Protein 9CSI (pdb70)

Secondary structure (DSSP, 8-state):
-THHHHHHHHHHTTSGGGHHHHHHHHHHHHHHHHHHHHHHHHHHHHHHHHHTT-HHHHTSHHHHHHHHHHHHHHHHHHHHHHHHHHHHHHHHHHHHHHHHHHHTS-HHHHHHS-HHHHHHIIIIIHHHHHHHHHHHHHHHHHHHHHHHHHHHHHHHHHHHHHTTTTTTHHHHHHHHHHHHHHHHHHHHHHHHHHHHHHHHHHHHHHTHHHHHHTT-HHHHHHHHHHHHHHHHHHHHHHHHHHHHHHHHHHHHHHHHHHHHHHHHTSS--BTB-HHHHHHHHHHHHHTTHHHHHHHHHHHHHHHHHHHHHHHHHHHTTS------------TT--EEEEEEEEE-TTS-EEEEEEEEEEPTT-EEEEEE-TTS-HHHHHHHHTTSS--SSSEEEESSSBGGGS-HHHHHTTEEEE-SS----SSBHHHHHS-GGGTT--HHHHHHHHHHTTHHHHHHHSTTGGG-B--TTSTTS-HHHHHHHHHHHHHHH--SEEEEESSSTT--HHHHHHHHHHTTTT-SS-EEEEE-SSHHHHTT-SEEEEEETTEEEEEE-HHHHHHTTSHHHHH--

Structure (mmCIF, N/CA/C/O backbone):
data_9CSI
#
_entry.id   9CSI
#
_cell.length_a   70.277
_cell.length_b   83.157
_cell.length_c   338.094
_cell.angle_alpha   90.00
_cell.angle_beta   90.00
_cell.angle_gamma   90.00
#
_symmetry.space_group_name_H-M   'I 2 2 2'
#
loop_
_entity.id
_entity.type
_entity.pdbx_description
1 polymer 'Lipid A export ATP-binding/permease protein MsbA'
2 non-polymer 'PHOSPHOAMINOPHOSPHONIC ACID-ADENYLATE ESTER'
3 non-polymer MONOVACCENIN
4 non-polymer 'MAGNESIUM ION'
5 non-polymer "3,3'-[(1,4-dioxobutane-1,4-diyl)bis(azanediyl)]bis[(4-butylbenzene-1-sulfonamido)benzoic acid]"
6 water water
#
loop_
_atom_site.group_PDB
_atom_site.id
_atom_site.type_symbol
_atom_site.label_atom_id
_atom_site.label_alt_id
_atom_site.label_comp_id
_atom_site.label_asym_id
_atom_site.label_entity_id
_atom_site.label_seq_id
_atom_site.pdbx_PDB_ins_code
_atom_site.Cartn_x
_atom_site.Cartn_y
_atom_site.Cartn_z
_atom_site.occupancy
_atom_site.B_iso_or_equiv
_atom_site.auth_seq_id
_atom_site.auth_comp_id
_atom_site.auth_asym_id
_atom_site.auth_atom_id
_atom_site.pdbx_PDB_model_num
ATOM 1 N N . MET A 1 24 ? -10.958 -16.999 -52.652 1.00 141.58 1 MET A N 1
ATOM 2 C CA . MET A 1 24 ? -10.294 -17.812 -51.632 1.00 147.34 1 MET A CA 1
ATOM 3 C C . MET A 1 24 ? -11.262 -18.720 -50.843 1.00 163.04 1 MET A C 1
ATOM 4 O O . MET A 1 24 ? -10.840 -19.742 -50.292 1.00 161.62 1 MET A O 1
ATOM 9 N N . ASN A 1 25 ? -12.557 -18.332 -50.802 1.00 160.92 2 ASN A N 1
ATOM 10 C CA . ASN A 1 25 ? -13.667 -19.030 -50.133 1.00 163.79 2 ASN A CA 1
ATOM 11 C C . ASN A 1 25 ? -14.103 -20.291 -50.913 1.00 161.23 2 ASN A C 1
ATOM 12 O O . ASN A 1 25 ? -14.776 -21.155 -50.344 1.00 162.26 2 ASN A O 1
ATOM 17 N N . GLN A 1 26 ? -13.695 -20.391 -52.207 1.00 158.00 3 GLN A N 1
ATOM 18 C CA . GLN A 1 26 ? -13.966 -21.478 -53.168 1.00 151.71 3 GLN A CA 1
ATOM 19 C C . GLN A 1 26 ? -13.837 -22.898 -52.598 1.00 144.75 3 GLN A C 1
ATOM 20 O O . GLN A 1 26 ? -14.409 -23.826 -53.171 1.00 151.39 3 GLN A O 1
ATOM 26 N N . ASP A 1 27 ? -13.092 -23.063 -51.482 1.00 141.34 4 ASP A N 1
ATOM 27 C CA . ASP A 1 27 ? -12.891 -24.338 -50.787 1.00 136.66 4 ASP A CA 1
ATOM 28 C C . ASP A 1 27 ? -14.222 -24.886 -50.271 1.00 131.42 4 ASP A C 1
ATOM 29 O O . ASP A 1 27 ? -14.480 -26.080 -50.408 1.00 129.88 4 ASP A O 1
ATOM 34 N N . PHE A 1 28 ? -15.074 -24.003 -49.706 1.00 128.81 5 PHE A N 1
ATOM 35 C CA . PHE A 1 28 ? -16.398 -24.350 -49.183 1.00 127.72 5 PHE A CA 1
ATOM 36 C C . PHE A 1 28 ? -17.280 -24.926 -50.303 1.00 122.07 5 PHE A C 1
ATOM 37 O O . PHE A 1 28 ? -17.980 -25.916 -50.085 1.00 114.26 5 PHE A O 1
ATOM 45 N N . LYS A 1 29 ? -17.198 -24.325 -51.506 1.00 120.88 6 LYS A N 1
ATOM 46 C CA . LYS A 1 29 ? -17.940 -24.723 -52.711 1.00 121.25 6 LYS A CA 1
ATOM 47 C C . LYS A 1 29 ? -17.542 -26.148 -53.148 1.00 117.93 6 LYS A C 1
ATOM 48 O O . LYS A 1 29 ? -18.404 -26.961 -53.490 1.00 116.16 6 LYS A O 1
ATOM 54 N N . VAL A 1 30 ? -16.237 -26.443 -53.091 1.00 117.00 7 VAL A N 1
ATOM 55 C CA . VAL A 1 30 ? -15.651 -27.741 -53.420 1.00 109.90 7 VAL A CA 1
ATOM 56 C C . VAL A 1 30 ? -16.074 -28.788 -52.359 1.00 102.82 7 VAL A C 1
ATOM 57 O O . VAL A 1 30 ? -16.478 -29.892 -52.730 1.00 96.06 7 VAL A O 1
ATOM 61 N N . TYR A 1 31 ? -16.002 -28.415 -51.051 1.00 103.10 8 TYR A N 1
ATOM 62 C CA . TYR A 1 31 ? -16.383 -29.245 -49.898 1.00 103.44 8 TYR A CA 1
ATOM 63 C C . TYR A 1 31 ? -17.838 -29.685 -49.981 1.00 106.00 8 TYR A C 1
ATOM 64 O O . TYR A 1 31 ? -18.118 -30.868 -49.806 1.00 105.44 8 TYR A O 1
ATOM 73 N N . LEU A 1 32 ? -18.754 -28.732 -50.262 1.00 106.76 9 LEU A N 1
ATOM 74 C CA . LEU A 1 32 ? -20.191 -28.972 -50.404 1.00 100.20 9 LEU A CA 1
ATOM 75 C C . LEU A 1 32 ? -20.458 -29.921 -51.572 1.00 90.45 9 LEU A C 1
ATOM 76 O O . LEU A 1 32 ? -21.252 -30.855 -51.423 1.00 93.96 9 LEU A O 1
ATOM 81 N N . ARG A 1 33 ? -19.794 -29.671 -52.737 1.00 89.95 10 ARG A N 1
ATOM 82 C CA . ARG A 1 33 ? -19.916 -30.482 -53.954 1.00 88.19 10 ARG A CA 1
ATOM 83 C C . ARG A 1 33 ? -19.614 -31.952 -53.630 1.00 91.41 10 ARG A C 1
ATOM 84 O O . ARG A 1 33 ? -20.385 -32.838 -54.008 1.00 93.40 10 ARG A O 1
ATOM 92 N N . LEU A 1 34 ? -18.504 -32.180 -52.898 1.00 91.47 11 LEU A N 1
ATOM 93 C CA . LEU A 1 34 ? -18.016 -33.482 -52.445 1.00 86.77 11 LEU A CA 1
ATOM 94 C C . LEU A 1 34 ? -19.046 -34.205 -51.581 1.00 93.82 11 LEU A C 1
ATOM 95 O O . LEU A 1 34 ? -19.227 -35.417 -51.730 1.00 97.91 11 LEU A O 1
ATOM 100 N N . ILE A 1 35 ? -19.737 -33.446 -50.702 1.00 94.87 12 ILE A N 1
ATOM 101 C CA . ILE A 1 35 ? -20.778 -33.941 -49.800 1.00 101.36 12 ILE A CA 1
ATOM 102 C C . ILE A 1 35 ? -21.946 -34.553 -50.613 1.00 114.51 12 ILE A C 1
ATOM 103 O O . ILE A 1 35 ? -22.492 -35.576 -50.190 1.00 121.85 12 ILE A O 1
ATOM 108 N N . SER A 1 36 ? -22.286 -33.971 -51.797 1.00 115.07 13 SER A N 1
ATOM 109 C CA . SER A 1 36 ? -23.359 -34.475 -52.674 1.00 114.38 13 SER A CA 1
ATOM 110 C C . SER A 1 36 ? -23.124 -35.923 -53.129 1.00 106.91 13 SER A C 1
ATOM 111 O O . SER A 1 36 ? -24.065 -36.626 -53.531 1.00 94.94 13 SER A O 1
ATOM 114 N N . TYR A 1 37 ? -21.858 -36.348 -53.066 1.00 108.99 14 TYR A N 1
ATOM 115 C CA . TYR A 1 37 ? -21.429 -37.683 -53.441 1.00 105.76 14 TYR A CA 1
ATOM 116 C C . TYR A 1 37 ? -21.659 -38.677 -52.295 1.00 110.25 14 TYR A C 1
ATOM 117 O O . TYR A 1 37 ? -21.968 -39.840 -52.566 1.00 113.49 14 TYR A O 1
ATOM 126 N N . LEU A 1 38 ? -21.550 -38.215 -51.020 1.00 113.29 15 LEU A N 1
ATOM 127 C CA . LEU A 1 38 ? -21.753 -39.090 -49.858 1.00 112.50 15 LEU A CA 1
ATOM 128 C C . LEU A 1 38 ? -23.210 -39.134 -49.374 1.00 102.02 15 LEU A C 1
ATOM 129 O O . LEU A 1 38 ? -23.456 -39.393 -48.199 1.00 79.41 15 LEU A O 1
ATOM 134 N N . LYS A 1 39 ? -24.173 -38.953 -50.285 1.00 105.83 16 LYS A N 1
ATOM 135 C CA . LYS A 1 39 ? -25.583 -39.079 -49.926 1.00 111.16 16 LYS A CA 1
ATOM 136 C C . LYS A 1 39 ? -25.895 -40.598 -49.758 1.00 105.83 16 LYS A C 1
ATOM 137 O O . LYS A 1 39 ? -26.435 -40.952 -48.714 1.00 105.36 16 LYS A O 1
ATOM 143 N N . PRO A 1 40 ? -25.507 -41.525 -50.686 1.00 109.19 17 PRO A N 1
ATOM 144 C CA . PRO A 1 40 ? -25.805 -42.961 -50.454 1.00 113.31 17 PRO A CA 1
ATOM 145 C C . PRO A 1 40 ? -24.940 -43.661 -49.387 1.00 108.94 17 PRO A C 1
ATOM 146 O O . PRO A 1 40 ? -24.990 -44.894 -49.267 1.00 107.44 17 PRO A O 1
ATOM 150 N N . TYR A 1 41 ? -24.147 -42.888 -48.618 1.00 110.63 18 TYR A N 1
ATOM 151 C CA . TYR A 1 41 ? -23.258 -43.418 -47.584 1.00 105.99 18 TYR A CA 1
ATOM 152 C C . TYR A 1 41 ? -23.644 -43.014 -46.153 1.00 102.86 18 TYR A C 1
ATOM 153 O O . TYR A 1 41 ? -22.864 -43.266 -45.228 1.00 94.45 18 TYR A O 1
ATOM 162 N N . TRP A 1 42 ? -24.835 -42.411 -45.957 1.00 101.91 19 TRP A N 1
ATOM 163 C CA . TRP A 1 42 ? -25.271 -41.987 -44.628 1.00 103.32 19 TRP A CA 1
ATOM 164 C C . TRP A 1 42 ? -25.354 -43.133 -43.611 1.00 105.07 19 TRP A C 1
ATOM 165 O O . TRP A 1 42 ? -25.098 -42.913 -42.426 1.00 109.08 19 TRP A O 1
ATOM 176 N N . GLY A 1 43 ? -25.678 -44.335 -44.090 1.00 104.09 20 GLY A N 1
ATOM 177 C CA . GLY A 1 43 ? -25.771 -45.536 -43.268 1.00 100.94 20 GLY A CA 1
ATOM 178 C C . GLY A 1 43 ? -24.428 -45.895 -42.670 1.00 101.75 20 GLY A C 1
ATOM 179 O O . GLY A 1 43 ? -24.288 -45.961 -41.447 1.00 101.78 20 GLY A O 1
ATOM 180 N N . VAL A 1 44 ? -23.419 -46.088 -43.534 1.00 99.69 21 VAL A N 1
ATOM 181 C CA . VAL A 1 44 ? -22.052 -46.423 -43.122 1.00 96.19 21 VAL A CA 1
ATOM 182 C C . VAL A 1 44 ? -21.349 -45.241 -42.456 1.00 98.82 21 VAL A C 1
ATOM 183 O O . VAL A 1 44 ? -20.393 -45.464 -41.720 1.00 99.34 21 VAL A O 1
ATOM 187 N N . ALA A 1 45 ? -21.825 -43.993 -42.701 1.00 99.00 22 ALA A N 1
ATOM 188 C CA . ALA A 1 45 ? -21.265 -42.772 -42.103 1.00 98.17 22 ALA A CA 1
ATOM 189 C C . ALA A 1 45 ? -21.455 -42.784 -40.576 1.00 88.77 22 ALA A C 1
ATOM 190 O O . ALA A 1 45 ? -20.526 -42.416 -39.843 1.00 82.60 22 ALA A O 1
ATOM 192 N N . LEU A 1 46 ? -22.637 -43.234 -40.087 1.00 86.51 23 LEU A N 1
ATOM 193 C CA . LEU A 1 46 ? -22.835 -43.302 -38.642 1.00 96.55 23 LEU A CA 1
ATOM 194 C C . LEU A 1 46 ? -22.054 -44.480 -38.044 1.00 101.25 23 LEU A C 1
ATOM 195 O O . LEU A 1 46 ? -21.634 -44.398 -36.895 1.00 112.67 23 LEU A O 1
ATOM 200 N N . LEU A 1 47 ? -21.793 -45.531 -38.846 1.00 96.83 24 LEU A N 1
ATOM 201 C CA . LEU A 1 47 ? -20.994 -46.703 -38.458 1.00 90.47 24 LEU A CA 1
ATOM 202 C C . LEU A 1 47 ? -19.512 -46.318 -38.195 1.00 93.67 24 LEU A C 1
ATOM 203 O O . LEU A 1 47 ? -18.795 -47.078 -37.548 1.00 110.20 24 LEU A O 1
ATOM 208 N N . VAL A 1 48 ? -19.063 -45.150 -38.717 1.00 90.79 25 VAL A N 1
ATOM 209 C CA . VAL A 1 48 ? -17.708 -44.627 -38.517 1.00 86.98 25 VAL A CA 1
ATOM 210 C C . VAL A 1 48 ? -17.744 -43.747 -37.268 1.00 87.85 25 VAL A C 1
ATOM 211 O O . VAL A 1 48 ? -16.752 -43.679 -36.545 1.00 98.99 25 VAL A O 1
ATOM 215 N N . LEU A 1 49 ? -18.892 -43.075 -37.013 1.00 84.53 26 LEU A N 1
ATOM 216 C CA . LEU A 1 49 ? -19.060 -42.220 -35.831 1.00 89.64 26 LEU A CA 1
ATOM 217 C C . LEU A 1 49 ? -19.194 -43.092 -34.591 1.00 85.48 26 LEU A C 1
ATOM 218 O O . LEU A 1 49 ? -18.603 -42.773 -33.563 1.00 98.61 26 LEU A O 1
ATOM 223 N N . ILE A 1 50 ? -19.942 -44.211 -34.703 1.00 79.91 27 ILE A N 1
ATOM 224 C CA . ILE A 1 50 ? -20.113 -45.186 -33.636 1.00 79.40 27 ILE A CA 1
ATOM 225 C C . ILE A 1 50 ? -18.706 -45.700 -33.302 1.00 82.77 27 ILE A C 1
ATOM 226 O O . ILE A 1 50 ? -18.281 -45.574 -32.152 1.00 82.89 27 ILE A O 1
ATOM 231 N N . GLY A 1 51 ? -17.996 -46.206 -34.317 1.00 76.25 28 GLY A N 1
ATOM 232 C CA . GLY A 1 51 ? -16.646 -46.739 -34.201 1.00 75.10 28 GLY A CA 1
ATOM 233 C C . GLY A 1 51 ? -15.590 -45.775 -33.687 1.00 88.97 28 GLY A C 1
ATOM 234 O O . GLY A 1 51 ? -14.735 -46.175 -32.887 1.00 95.24 28 GLY A O 1
ATOM 235 N N . PHE A 1 52 ? -15.615 -44.506 -34.140 1.00 83.33 29 PHE A N 1
ATOM 236 C CA . PHE A 1 52 ? -14.610 -43.527 -33.695 1.00 95.48 29 PHE A CA 1
ATOM 237 C C . PHE A 1 52 ? -15.005 -42.824 -32.400 1.00 102.55 29 PHE A C 1
ATOM 238 O O . PHE A 1 52 ? -14.157 -42.188 -31.760 1.00 115.15 29 PHE A O 1
ATOM 246 N N . GLY A 1 53 ? -16.287 -42.961 -32.041 1.00 96.55 30 GLY A N 1
ATOM 247 C CA . GLY A 1 53 ? -16.883 -42.437 -30.819 1.00 89.69 30 GLY A CA 1
ATOM 248 C C . GLY A 1 53 ? -16.473 -43.324 -29.662 1.00 91.16 30 GLY A C 1
ATOM 249 O O . GLY A 1 53 ? -16.147 -42.818 -28.584 1.00 98.73 30 GLY A O 1
ATOM 250 N N . MET A 1 54 ? -16.458 -44.664 -29.894 1.00 84.59 31 MET A N 1
ATOM 251 C CA . MET A 1 54 ? -16.033 -45.611 -28.875 1.00 97.78 31 MET A CA 1
ATOM 252 C C . MET A 1 54 ? -14.511 -45.608 -28.734 1.00 103.98 31 MET A C 1
ATOM 253 O O . MET A 1 54 ? -14.029 -45.842 -27.629 1.00 119.33 31 MET A O 1
ATOM 258 N N . ASN A 1 55 ? -13.755 -45.288 -29.803 1.00 100.09 32 ASN A N 1
ATOM 259 C CA . ASN A 1 55 ? -12.293 -45.184 -29.690 1.00 97.96 32 ASN A CA 1
ATOM 260 C C . ASN A 1 55 ? -11.957 -43.884 -28.917 1.00 105.88 32 ASN A C 1
ATOM 261 O O . ASN A 1 55 ? -10.953 -43.835 -28.196 1.00 114.19 32 ASN A O 1
ATOM 266 N N . SER A 1 56 ? -12.815 -42.847 -29.059 1.00 101.61 33 SER A N 1
ATOM 267 C CA . SER A 1 56 ? -12.664 -41.579 -28.350 1.00 101.13 33 SER A CA 1
ATOM 268 C C . SER A 1 56 ? -12.927 -41.882 -26.870 1.00 104.50 33 SER A C 1
ATOM 269 O O . SER A 1 56 ? -12.162 -41.449 -26.001 1.00 100.14 33 SER A O 1
ATOM 272 N N . ALA A 1 57 ? -13.984 -42.695 -26.606 1.00 102.18 34 ALA A N 1
ATOM 273 C CA . ALA A 1 57 ? -14.403 -43.156 -25.279 1.00 106.86 34 ALA A CA 1
ATOM 274 C C . ALA A 1 57 ? -13.309 -43.988 -24.621 1.00 113.13 34 ALA A C 1
ATOM 275 O O . ALA A 1 57 ? -13.180 -43.947 -23.404 1.00 122.84 34 ALA A O 1
ATOM 277 N N . THR A 1 58 ? -12.515 -44.722 -25.428 1.00 109.61 35 THR A N 1
ATOM 278 C CA . THR A 1 58 ? -11.402 -45.556 -24.979 1.00 108.03 35 THR A CA 1
ATOM 279 C C . THR A 1 58 ? -10.183 -44.691 -24.593 1.00 108.87 35 THR A C 1
ATOM 280 O O . THR A 1 58 ? -9.447 -45.064 -23.681 1.00 114.09 35 THR A O 1
ATOM 284 N N . GLU A 1 59 ? -9.979 -43.540 -25.269 1.00 106.60 36 GLU A N 1
ATOM 285 C CA . GLU A 1 59 ? -8.862 -42.638 -24.951 1.00 102.72 36 GLU A CA 1
ATOM 286 C C . GLU A 1 59 ? -9.151 -41.829 -23.688 1.00 107.07 36 GLU A C 1
ATOM 287 O O . GLU A 1 59 ? -8.230 -41.580 -22.907 1.00 108.62 36 GLU A O 1
ATOM 293 N N . VAL A 1 60 ? -10.423 -41.419 -23.484 1.00 103.18 37 VAL A N 1
ATOM 294 C CA . VAL A 1 60 ? -10.805 -40.673 -22.281 1.00 102.78 37 VAL A CA 1
ATOM 295 C C . VAL A 1 60 ? -10.801 -41.627 -21.086 1.00 93.67 37 VAL A C 1
ATOM 296 O O . VAL A 1 60 ? -10.432 -41.221 -19.982 1.00 101.61 37 VAL A O 1
ATOM 300 N N . SER A 1 61 ? -11.140 -42.916 -21.341 1.00 88.82 38 SER A N 1
ATOM 301 C CA . SER A 1 61 ? -11.136 -43.995 -20.354 1.00 99.89 38 SER A CA 1
ATOM 302 C C . SER A 1 61 ? -9.714 -44.310 -19.878 1.00 104.91 38 SER A C 1
ATOM 303 O O . SER A 1 61 ? -9.566 -44.926 -18.827 1.00 121.59 38 SER A O 1
ATOM 306 N N . VAL A 1 62 ? -8.675 -43.875 -20.628 1.00 101.81 39 VAL A N 1
ATOM 307 C CA . VAL A 1 62 ? -7.275 -44.079 -20.245 1.00 97.84 39 VAL A CA 1
ATOM 308 C C . VAL A 1 62 ? -7.005 -43.193 -19.023 1.00 107.69 39 VAL A C 1
ATOM 309 O O . VAL A 1 62 ? -6.526 -43.702 -18.008 1.00 116.01 39 VAL A O 1
ATOM 313 N N . ALA A 1 63 ? -7.372 -41.889 -19.103 1.00 106.19 40 ALA A N 1
ATOM 314 C CA . ALA A 1 63 ? -7.212 -40.921 -18.011 1.00 94.89 40 ALA A CA 1
ATOM 315 C C . ALA A 1 63 ? -7.969 -41.392 -16.756 1.00 96.50 40 ALA A C 1
ATOM 316 O O . ALA A 1 63 ? -7.430 -41.318 -15.648 1.00 102.20 40 ALA A O 1
ATOM 318 N N . LYS A 1 64 ? -9.204 -41.903 -16.948 1.00 94.50 41 LYS A N 1
ATOM 319 C CA . LYS A 1 64 ? -10.066 -42.440 -15.898 1.00 102.36 41 LYS A CA 1
ATOM 320 C C . LYS A 1 64 ? -9.379 -43.637 -15.209 1.00 110.26 41 LYS A C 1
ATOM 321 O O . LYS A 1 64 ? -9.371 -43.715 -13.981 1.00 112.37 41 LYS A O 1
ATOM 327 N N . LEU A 1 65 ? -8.792 -44.545 -16.003 1.00 109.27 42 LEU A N 1
ATOM 328 C CA . LEU A 1 65 ? -8.101 -45.738 -15.524 1.00 112.27 42 LEU A CA 1
ATOM 329 C C . LEU A 1 65 ? -6.844 -45.408 -14.721 1.00 108.69 42 LEU A C 1
ATOM 330 O O . LEU A 1 65 ? -6.562 -46.104 -13.745 1.00 102.66 42 LEU A O 1
ATOM 335 N N . ILE A 1 66 ? -6.087 -44.362 -15.130 1.00 108.94 43 ILE A N 1
ATOM 336 C CA . ILE A 1 66 ? -4.873 -43.944 -14.417 1.00 106.24 43 ILE A CA 1
ATOM 337 C C . ILE A 1 66 ? -5.272 -43.324 -13.063 1.00 104.68 43 ILE A C 1
ATOM 338 O O . ILE A 1 66 ? -4.550 -43.505 -12.079 1.00 108.95 43 ILE A O 1
ATOM 343 N N . LYS A 1 67 ? -6.441 -42.632 -13.008 1.00 104.23 44 LYS A N 1
ATOM 344 C CA . LYS A 1 67 ? -6.969 -42.049 -11.772 1.00 101.65 44 LYS A CA 1
ATOM 345 C C . LYS A 1 67 ? -7.414 -43.209 -10.869 1.00 95.22 44 LYS A C 1
ATOM 346 O O . LYS A 1 67 ? -7.112 -43.189 -9.684 1.00 94.34 44 LYS A O 1
ATOM 352 N N . PHE A 1 68 ? -8.101 -44.218 -11.445 1.00 92.91 45 PHE A N 1
ATOM 353 C CA . PHE A 1 68 ? -8.592 -45.421 -10.778 1.00 97.47 45 PHE A CA 1
ATOM 354 C C . PHE A 1 68 ? -7.424 -46.201 -10.188 1.00 108.94 45 PHE A C 1
ATOM 355 O O . PHE A 1 68 ? -7.440 -46.451 -8.988 1.00 114.84 45 PHE A O 1
ATOM 363 N N . ILE A 1 69 ? -6.407 -46.560 -11.009 1.00 109.73 46 ILE A N 1
ATOM 364 C CA . ILE A 1 69 ? -5.226 -47.315 -10.562 1.00 119.57 46 ILE A CA 1
ATOM 365 C C . ILE A 1 69 ? -4.478 -46.583 -9.419 1.00 113.32 46 ILE A C 1
ATOM 366 O O . ILE A 1 69 ? -3.947 -47.256 -8.531 1.00 111.84 46 ILE A O 1
ATOM 371 N N . ILE A 1 70 ? -4.462 -45.233 -9.423 1.00 111.86 47 ILE A N 1
ATOM 372 C CA . ILE A 1 70 ? -3.824 -44.463 -8.356 1.00 110.53 47 ILE A CA 1
ATOM 373 C C . ILE A 1 70 ? -4.741 -44.459 -7.124 1.00 111.94 47 ILE A C 1
ATOM 374 O O . ILE A 1 70 ? -4.277 -44.761 -6.030 1.00 110.37 47 ILE A O 1
ATOM 379 N N . ASP A 1 71 ? -6.039 -44.138 -7.310 1.00 111.35 48 ASP A N 1
ATOM 380 C CA . ASP A 1 71 ? -7.036 -44.099 -6.239 1.00 112.12 48 ASP A CA 1
ATOM 381 C C . ASP A 1 71 ? -7.163 -45.429 -5.520 1.00 111.37 48 ASP A C 1
ATOM 382 O O . ASP A 1 71 ? -7.331 -45.437 -4.306 1.00 115.67 48 ASP A O 1
ATOM 387 N N . ALA A 1 72 ? -7.051 -46.544 -6.249 1.00 110.82 49 ALA A N 1
ATOM 388 C CA . ALA A 1 72 ? -7.123 -47.878 -5.662 1.00 111.68 49 ALA A CA 1
ATOM 389 C C . ALA A 1 72 ? -5.817 -48.242 -4.923 1.00 109.42 49 ALA A C 1
ATOM 390 O O . ALA A 1 72 ? -5.825 -49.120 -4.058 1.00 104.12 49 ALA A O 1
ATOM 392 N N . ILE A 1 73 ? -4.705 -47.568 -5.253 1.00 108.43 50 ILE A N 1
ATOM 393 C CA . ILE A 1 73 ? -3.422 -47.817 -4.602 1.00 109.06 50 ILE A CA 1
ATOM 394 C C . ILE A 1 73 ? -3.302 -46.925 -3.349 1.00 109.14 50 ILE A C 1
ATOM 395 O O . ILE A 1 73 ? -2.799 -47.370 -2.316 1.00 114.86 50 ILE A O 1
ATOM 400 N N . GLN A 1 74 ? -3.805 -45.672 -3.459 1.00 109.45 51 GLN A N 1
ATOM 401 C CA . GLN A 1 74 ? -3.806 -44.621 -2.443 1.00 112.58 51 GLN A CA 1
ATOM 402 C C . GLN A 1 74 ? -4.803 -44.975 -1.348 1.00 119.66 51 GLN A C 1
ATOM 403 O O . GLN A 1 74 ? -4.394 -45.354 -0.252 1.00 123.01 51 GLN A O 1
ATOM 409 N N . ASN A 1 75 ? -6.111 -44.884 -1.663 1.00 120.67 52 ASN A N 1
ATOM 410 C CA . ASN A 1 75 ? -7.223 -45.182 -0.761 1.00 112.61 52 ASN A CA 1
ATOM 411 C C . ASN A 1 75 ? -7.370 -46.705 -0.527 1.00 109.96 52 ASN A C 1
ATOM 412 O O . ASN A 1 75 ? -8.476 -47.186 -0.265 1.00 122.99 52 ASN A O 1
ATOM 417 N N . ALA A 1 76 ? -6.225 -47.437 -0.608 1.00 111.76 53 ALA A N 1
ATOM 418 C CA . ALA A 1 76 ? -5.997 -48.878 -0.434 1.00 114.55 53 ALA A CA 1
ATOM 419 C C . ALA A 1 76 ? -7.213 -49.773 -0.709 1.00 114.59 53 ALA A C 1
ATOM 420 O O . ALA A 1 76 ? -8.001 -50.080 0.198 1.00 114.15 53 ALA A O 1
ATOM 422 N N . SER A 1 77 ? -7.349 -50.178 -1.985 1.00 117.97 54 SER A N 1
ATOM 423 C CA . SER A 1 77 ? -8.424 -51.023 -2.495 1.00 118.51 54 SER A CA 1
ATOM 424 C C . SER A 1 77 ? -7.885 -52.083 -3.469 1.00 127.46 54 SER A C 1
ATOM 425 O O . SER A 1 77 ? -8.041 -51.941 -4.680 1.00 118.08 54 SER A O 1
ATOM 428 N N . ARG A 1 78 ? -7.253 -53.151 -2.934 1.00 131.76 55 ARG A N 1
ATOM 429 C CA . ARG A 1 78 ? -6.699 -54.262 -3.724 1.00 149.01 55 ARG A CA 1
ATOM 430 C C . ARG A 1 78 ? -7.827 -55.032 -4.398 1.00 137.83 55 ARG A C 1
ATOM 431 O O . ARG A 1 78 ? -7.628 -55.585 -5.480 1.00 133.76 55 ARG A O 1
ATOM 439 N N . ALA A 1 79 ? -9.012 -55.060 -3.753 1.00 142.42 56 ALA A N 1
ATOM 440 C CA . ALA A 1 79 ? -10.219 -55.713 -4.258 1.00 140.29 56 ALA A CA 1
ATOM 441 C C . ALA A 1 79 ? -10.575 -55.111 -5.632 1.00 134.45 56 ALA A C 1
ATOM 442 O O . ALA A 1 79 ? -10.917 -55.851 -6.558 1.00 133.84 56 ALA A O 1
ATOM 444 N N . ASP A 1 80 ? -10.444 -53.765 -5.758 1.00 138.86 57 ASP A N 1
ATOM 445 C CA . ASP A 1 80 ? -10.687 -52.997 -6.981 1.00 127.36 57 ASP A CA 1
ATOM 446 C C . ASP A 1 80 ? -9.581 -53.309 -8.004 1.00 122.55 57 ASP A C 1
ATOM 447 O O . ASP A 1 80 ? -9.880 -53.522 -9.177 1.00 125.56 57 ASP A O 1
ATOM 452 N N . LEU A 1 81 ? -8.313 -53.363 -7.547 1.00 125.81 58 LEU A N 1
ATOM 453 C CA . LEU A 1 81 ? -7.140 -53.654 -8.377 1.00 124.84 58 LEU A CA 1
ATOM 454 C C . LEU A 1 81 ? -7.169 -55.042 -9.030 1.00 111.83 58 LEU A C 1
ATOM 455 O O . LEU A 1 81 ? -6.516 -55.234 -10.050 1.00 96.20 58 LEU A O 1
ATOM 460 N N . ASP A 1 82 ? -7.914 -56.006 -8.463 1.00 114.84 59 ASP A N 1
ATOM 461 C CA . ASP A 1 82 ? -8.006 -57.358 -9.023 1.00 108.92 59 ASP A CA 1
ATOM 462 C C . ASP A 1 82 ? -8.679 -57.343 -10.387 1.00 118.90 59 ASP A C 1
ATOM 463 O O . ASP A 1 82 ? -8.484 -58.263 -11.189 1.00 126.50 59 ASP A O 1
ATOM 468 N N . TRP A 1 83 ? -9.480 -56.291 -10.633 1.00 121.28 60 TRP A N 1
ATOM 469 C CA . TRP A 1 83 ? -10.238 -56.073 -11.856 1.00 125.47 60 TRP A CA 1
ATOM 470 C C . TRP A 1 83 ? -9.398 -55.535 -13.012 1.00 124.55 60 TRP A C 1
ATOM 471 O O . TRP A 1 83 ? -9.680 -55.894 -14.159 1.00 131.81 60 TRP A O 1
ATOM 482 N N . PHE A 1 84 ? -8.357 -54.715 -12.713 1.00 124.92 61 PHE A N 1
ATOM 483 C CA . PHE A 1 84 ? -7.422 -54.125 -13.682 1.00 118.31 61 PHE A CA 1
ATOM 484 C C . PHE A 1 84 ? -6.992 -55.105 -14.806 1.00 123.58 61 PHE A C 1
ATOM 485 O O . PHE A 1 84 ? -7.148 -54.717 -15.964 1.00 130.62 61 PHE A O 1
ATOM 493 N N . PRO A 1 85 ? -6.530 -56.369 -14.542 1.00 124.30 62 PRO A N 1
ATOM 494 C CA . PRO A 1 85 ? -6.190 -57.273 -15.662 1.00 123.41 62 PRO A CA 1
ATOM 495 C C . PRO A 1 85 ? -7.360 -57.537 -16.615 1.00 118.82 62 PRO A C 1
ATOM 496 O O . PRO A 1 85 ? -7.153 -57.572 -17.824 1.00 117.53 62 PRO A O 1
ATOM 500 N N . LEU A 1 86 ? -8.583 -57.707 -16.082 1.00 119.40 63 LEU A N 1
ATOM 501 C CA . LEU A 1 86 ? -9.751 -57.933 -16.930 1.00 110.06 63 LEU A CA 1
ATOM 502 C C . LEU A 1 86 ? -10.071 -56.655 -17.725 1.00 104.06 63 LEU A C 1
ATOM 503 O O . LEU A 1 86 ? -10.460 -56.760 -18.885 1.00 97.67 63 LEU A O 1
ATOM 508 N N . LEU A 1 87 ? -9.875 -55.460 -17.111 1.00 105.02 64 LEU A N 1
ATOM 509 C CA . LEU A 1 87 ? -10.125 -54.158 -17.747 1.00 98.98 64 LEU A CA 1
ATOM 510 C C . LEU A 1 87 ? -9.188 -53.912 -18.915 1.00 114.23 64 LEU A C 1
ATOM 511 O O . LEU A 1 87 ? -9.605 -53.263 -19.875 1.00 125.75 64 LEU A O 1
ATOM 516 N N . ILE A 1 88 ? -7.919 -54.410 -18.834 1.00 114.27 65 ILE A N 1
ATOM 517 C CA . ILE A 1 88 ? -6.913 -54.258 -19.900 1.00 116.57 65 ILE A CA 1
ATOM 518 C C . ILE A 1 88 ? -7.440 -54.953 -21.161 1.00 108.36 65 ILE A C 1
ATOM 519 O O . ILE A 1 88 ? -7.727 -54.277 -22.153 1.00 98.66 65 ILE A O 1
ATOM 524 N N . ILE A 1 89 ? -7.635 -56.284 -21.092 1.00 106.66 66 ILE A N 1
ATOM 525 C CA . ILE A 1 89 ? -8.136 -57.090 -22.206 1.00 100.21 66 ILE A CA 1
ATOM 526 C C . ILE A 1 89 ? -9.586 -56.682 -22.623 1.00 99.68 66 ILE A C 1
ATOM 527 O O . ILE A 1 89 ? -10.146 -57.285 -23.538 1.00 110.82 66 ILE A O 1
ATOM 532 N N . LEU A 1 90 ? -10.170 -55.661 -21.971 1.00 99.65 67 LEU A N 1
ATOM 533 C CA . LEU A 1 90 ? -11.506 -55.176 -22.299 1.00 89.14 67 LEU A CA 1
ATOM 534 C C . LEU A 1 90 ? -11.439 -53.826 -22.983 1.00 93.70 67 LEU A C 1
ATOM 535 O O . LEU A 1 90 ? -12.093 -53.648 -24.009 1.00 100.57 67 LEU A O 1
ATOM 540 N N . LEU A 1 91 ? -10.652 -52.878 -22.433 1.00 92.73 68 LEU A N 1
ATOM 541 C CA . LEU A 1 91 ? -10.474 -51.538 -23.004 1.00 101.47 68 LEU A CA 1
ATOM 542 C C . LEU A 1 91 ? -9.908 -51.672 -24.423 1.00 108.47 68 LEU A C 1
ATOM 543 O O . LEU A 1 91 ? -10.454 -51.070 -25.353 1.00 108.24 68 LEU A O 1
ATOM 548 N N . VAL A 1 92 ? -8.826 -52.491 -24.571 1.00 108.93 69 VAL A N 1
ATOM 549 C CA . VAL A 1 92 ? -8.128 -52.786 -25.828 1.00 101.39 69 VAL A CA 1
ATOM 550 C C . VAL A 1 92 ? -9.058 -53.516 -26.817 1.00 102.42 69 VAL A C 1
ATOM 551 O O . VAL A 1 92 ? -9.107 -53.127 -27.984 1.00 101.33 69 VAL A O 1
ATOM 555 N N . PHE A 1 93 ? -9.806 -54.539 -26.356 1.00 102.84 70 PHE A N 1
ATOM 556 C CA . PHE A 1 93 ? -10.748 -55.263 -27.208 1.00 100.20 70 PHE A CA 1
ATOM 557 C C . PHE A 1 93 ? -11.823 -54.309 -27.747 1.00 101.05 70 PHE A C 1
ATOM 558 O O . PHE A 1 93 ? -12.108 -54.329 -28.945 1.00 96.27 70 PHE A O 1
ATOM 566 N N . PHE A 1 94 ? -12.416 -53.483 -26.870 1.00 103.37 71 PHE A N 1
ATOM 567 C CA . PHE A 1 94 ? -13.458 -52.540 -27.282 1.00 112.04 71 PHE A CA 1
ATOM 568 C C . PHE A 1 94 ? -12.911 -51.405 -28.145 1.00 110.24 71 PHE A C 1
ATOM 569 O O . PHE A 1 94 ? -13.672 -50.828 -28.926 1.00 106.03 71 PHE A O 1
ATOM 577 N N . ARG A 1 95 ? -11.592 -51.118 -28.038 1.00 112.26 72 ARG A N 1
ATOM 578 C CA . ARG A 1 95 ? -10.927 -50.107 -28.856 1.00 106.71 72 ARG A CA 1
ATOM 579 C C . ARG A 1 95 ? -10.845 -50.667 -30.281 1.00 101.06 72 ARG A C 1
ATOM 580 O O . ARG A 1 95 ? -11.415 -50.074 -31.184 1.00 100.68 72 ARG A O 1
ATOM 588 N N . GLY A 1 96 ? -10.168 -51.810 -30.447 1.00 100.56 73 GLY A N 1
ATOM 589 C CA . GLY A 1 96 ? -9.996 -52.495 -31.723 1.00 98.56 73 GLY A CA 1
ATOM 590 C C . GLY A 1 96 ? -11.282 -52.660 -32.500 1.00 95.49 73 GLY A C 1
ATOM 591 O O . GLY A 1 96 ? -11.336 -52.317 -33.678 1.00 93.73 73 GLY A O 1
ATOM 592 N N . LEU A 1 97 ? -12.336 -53.140 -31.833 1.00 94.06 74 LEU A N 1
ATOM 593 C CA . LEU A 1 97 ? -13.666 -53.346 -32.411 1.00 97.66 74 LEU A CA 1
ATOM 594 C C . LEU A 1 97 ? -14.308 -52.032 -32.919 1.00 95.22 74 LEU A C 1
ATOM 595 O O . LEU A 1 97 ? -15.150 -52.075 -33.813 1.00 97.87 74 LEU A O 1
ATOM 600 N N . GLY A 1 98 ? -13.913 -50.900 -32.336 1.00 89.13 75 GLY A N 1
ATOM 601 C CA . GLY A 1 98 ? -14.404 -49.576 -32.704 1.00 78.91 75 GLY A CA 1
ATOM 602 C C . GLY A 1 98 ? -13.500 -48.929 -33.724 1.00 92.92 75 GLY A C 1
ATOM 603 O O . GLY A 1 98 ? -13.971 -48.325 -34.687 1.00 101.88 75 GLY A O 1
ATOM 604 N N . LEU A 1 99 ? -12.189 -49.084 -33.519 1.00 86.68 76 LEU A N 1
ATOM 605 C CA . LEU A 1 99 ? -11.106 -48.605 -34.365 1.00 89.73 76 LEU A CA 1
ATOM 606 C C . LEU A 1 99 ? -11.208 -49.249 -35.769 1.00 92.04 76 LEU A C 1
ATOM 607 O O . LEU A 1 99 ? -10.962 -48.563 -36.768 1.00 99.41 76 LEU A O 1
ATOM 612 N N . PHE A 1 100 ? -11.611 -50.548 -35.839 1.00 88.12 77 PHE A N 1
ATOM 613 C CA . PHE A 1 100 ? -11.814 -51.269 -37.093 1.00 84.04 77 PHE A CA 1
ATOM 614 C C . PHE A 1 100 ? -13.097 -50.761 -37.749 1.00 90.99 77 PHE A C 1
ATOM 615 O O . PHE A 1 100 ? -13.069 -50.378 -38.916 1.00 102.45 77 PHE A O 1
ATOM 623 N N . MET A 1 101 ? -14.218 -50.777 -37.006 1.00 88.91 78 MET A N 1
ATOM 624 C CA . MET A 1 101 ? -15.528 -50.300 -37.470 1.00 96.59 78 MET A CA 1
ATOM 625 C C . MET A 1 101 ? -15.398 -48.872 -38.074 1.00 102.34 78 MET A C 1
ATOM 626 O O . MET A 1 101 ? -15.939 -48.605 -39.144 1.00 111.28 78 MET A O 1
ATOM 631 N N . GLY A 1 102 ? -14.652 -47.998 -37.397 1.00 99.75 79 GLY A N 1
ATOM 632 C CA . GLY A 1 102 ? -14.416 -46.631 -37.839 1.00 96.14 79 GLY A CA 1
ATOM 633 C C . GLY A 1 102 ? -13.502 -46.552 -39.043 1.00 97.32 79 GLY A C 1
ATOM 634 O O . GLY A 1 102 ? -13.845 -45.905 -40.030 1.00 100.02 79 GLY A O 1
ATOM 635 N N . GLY A 1 103 ? -12.344 -47.210 -38.954 1.00 95.81 80 GLY A N 1
ATOM 636 C CA . GLY A 1 103 ? -11.316 -47.228 -39.994 1.00 95.45 80 GLY A CA 1
ATOM 637 C C . GLY A 1 103 ? -11.675 -47.874 -41.319 1.00 83.36 80 GLY A C 1
ATOM 638 O O . GLY A 1 103 ? -11.353 -47.332 -42.383 1.00 86.14 80 GLY A O 1
ATOM 639 N N . TYR A 1 104 ? -12.307 -49.059 -41.264 1.00 81.08 81 TYR A N 1
ATOM 640 C CA . TYR A 1 104 ? -12.723 -49.820 -42.446 1.00 90.98 81 TYR A CA 1
ATOM 641 C C . TYR A 1 104 ? -13.810 -49.096 -43.235 1.00 95.77 81 TYR A C 1
ATOM 642 O O . TYR A 1 104 ? -13.652 -48.909 -44.438 1.00 101.83 81 TYR A O 1
ATOM 651 N N . TYR A 1 105 ? -14.903 -48.691 -42.568 1.00 92.07 82 TYR A N 1
ATOM 652 C CA . TYR A 1 105 ? -15.998 -47.992 -43.224 1.00 87.26 82 TYR A CA 1
ATOM 653 C C . TYR A 1 105 ? -15.570 -46.640 -43.781 1.00 79.89 82 TYR A C 1
ATOM 654 O O . TYR A 1 105 ? -16.086 -46.246 -44.822 1.00 83.95 82 TYR A O 1
ATOM 663 N N . THR A 1 106 ? -14.592 -45.961 -43.151 1.00 78.24 83 THR A N 1
ATOM 664 C CA . THR A 1 106 ? -14.075 -44.687 -43.661 1.00 74.19 83 THR A CA 1
ATOM 665 C C . THR A 1 106 ? -13.490 -44.945 -45.054 1.00 87.91 83 THR A C 1
ATOM 666 O O . THR A 1 106 ? -13.839 -44.234 -45.999 1.00 101.55 83 THR A O 1
ATOM 670 N N . ALA A 1 107 ? -12.630 -45.992 -45.171 1.00 85.45 84 ALA A N 1
ATOM 671 C CA . ALA A 1 107 ? -11.987 -46.422 -46.415 1.00 84.06 84 ALA A CA 1
ATOM 672 C C . ALA A 1 107 ? -13.031 -46.790 -47.435 1.00 79.37 84 ALA A C 1
ATOM 673 O O . ALA A 1 107 ? -12.927 -46.323 -48.557 1.00 90.77 84 ALA A O 1
ATOM 675 N N . VAL A 1 108 ? -14.060 -47.577 -47.042 1.00 74.62 85 VAL A N 1
ATOM 676 C CA . VAL A 1 108 ? -15.171 -47.969 -47.915 1.00 84.88 85 VAL A CA 1
ATOM 677 C C . VAL A 1 108 ? -15.789 -46.703 -48.519 1.00 86.44 85 VAL A C 1
ATOM 678 O O . VAL A 1 108 ? -15.705 -46.544 -49.732 1.00 79.79 85 VAL A O 1
ATOM 682 N N . ILE A 1 109 ? -16.332 -45.782 -47.684 1.00 85.05 86 ILE A N 1
ATOM 683 C CA . ILE A 1 109 ? -16.936 -44.508 -48.124 1.00 68.12 86 ILE A CA 1
ATOM 684 C C . ILE A 1 109 ? -15.996 -43.738 -49.077 1.00 76.58 86 ILE A C 1
ATOM 685 O O . ILE A 1 109 ? -16.401 -43.420 -50.188 1.00 83.61 86 ILE A O 1
ATOM 690 N N . SER A 1 110 ? -14.753 -43.473 -48.638 1.00 76.37 87 SER A N 1
ATOM 691 C CA . SER A 1 110 ? -13.722 -42.748 -49.375 1.00 84.89 87 SER A CA 1
ATOM 692 C C . SER A 1 110 ? -13.386 -43.349 -50.748 1.00 86.96 87 SER A C 1
ATOM 693 O O . SER A 1 110 ? -13.659 -42.717 -51.772 1.00 89.74 87 SER A O 1
ATOM 696 N N . ARG A 1 111 ? -12.791 -44.561 -50.760 1.00 87.41 88 ARG A N 1
ATOM 697 C CA . ARG A 1 111 ? -12.389 -45.295 -51.960 1.00 83.47 88 ARG A CA 1
ATOM 698 C C . ARG A 1 111 ? -13.552 -45.462 -52.950 1.00 71.75 88 ARG A C 1
ATOM 699 O O . ARG A 1 111 ? -13.353 -45.244 -54.151 1.00 76.90 88 ARG A O 1
ATOM 707 N N . SER A 1 112 ? -14.761 -45.803 -52.451 1.00 69.01 89 SER A N 1
ATOM 708 C CA . SER A 1 112 ? -15.968 -45.955 -53.281 1.00 78.35 89 SER A CA 1
ATOM 709 C C . SER A 1 112 ? -16.378 -44.615 -53.930 1.00 82.28 89 SER A C 1
ATOM 710 O O . SER A 1 112 ? -16.631 -44.564 -55.135 1.00 84.48 89 SER A O 1
ATOM 713 N N . LEU A 1 113 ? -16.441 -43.542 -53.128 1.00 79.48 90 LEU A N 1
ATOM 714 C CA . LEU A 1 113 ? -16.817 -42.207 -53.576 1.00 77.01 90 LEU A CA 1
ATOM 715 C C . LEU A 1 113 ? -15.887 -41.741 -54.671 1.00 84.25 90 LEU A C 1
ATOM 716 O O . LEU A 1 113 ? -16.336 -41.104 -55.623 1.00 98.37 90 LEU A O 1
ATOM 721 N N . VAL A 1 114 ? -14.588 -42.055 -54.528 1.00 82.74 91 VAL A N 1
ATOM 722 C CA . VAL A 1 114 ? -13.557 -41.668 -55.491 1.00 81.07 91 VAL A CA 1
ATOM 723 C C . VAL A 1 114 ? -13.700 -42.526 -56.770 1.00 76.11 91 VAL A C 1
ATOM 724 O O . VAL A 1 114 ? -13.554 -41.981 -57.862 1.00 79.78 91 VAL A O 1
ATOM 728 N N . PHE A 1 115 ? -14.054 -43.824 -56.642 1.00 71.61 92 PHE A N 1
ATOM 729 C CA . PHE A 1 115 ? -14.292 -44.710 -57.785 1.00 66.92 92 PHE A CA 1
ATOM 730 C C . PHE A 1 115 ? -15.390 -44.092 -58.686 1.00 65.43 92 PHE A C 1
ATOM 731 O O . PHE A 1 115 ? -15.275 -44.112 -59.916 1.00 74.51 92 PHE A O 1
ATOM 739 N N . SER A 1 116 ? -16.452 -43.560 -58.056 1.00 61.32 93 SER A N 1
ATOM 740 C CA . SER A 1 116 ? -17.578 -42.895 -58.720 1.00 77.25 93 SER A CA 1
ATOM 741 C C . SER A 1 116 ? -17.096 -41.653 -59.501 1.00 77.15 93 SER A C 1
ATOM 742 O O . SER A 1 116 ? -17.598 -41.361 -60.593 1.00 62.59 93 SER A O 1
ATOM 745 N N . ILE A 1 117 ? -16.115 -40.928 -58.921 1.00 72.72 94 ILE A N 1
ATOM 746 C CA . ILE A 1 117 ? -15.508 -39.737 -59.511 1.00 76.42 94 ILE A CA 1
ATOM 747 C C . ILE A 1 117 ? -14.632 -40.148 -60.694 1.00 67.29 94 ILE A C 1
ATOM 748 O O . ILE A 1 117 ? -14.760 -39.575 -61.765 1.00 71.94 94 ILE A O 1
ATOM 753 N N . ARG A 1 118 ? -13.817 -41.182 -60.520 1.00 63.50 95 ARG A N 1
ATOM 754 C CA . ARG A 1 118 ? -12.969 -41.731 -61.565 1.00 59.19 95 ARG A CA 1
ATOM 755 C C . ARG A 1 118 ? -13.852 -42.066 -62.779 1.00 64.89 95 ARG A C 1
ATOM 756 O O . ARG A 1 118 ? -13.488 -41.695 -63.899 1.00 69.14 95 ARG A O 1
ATOM 764 N N . GLN A 1 119 ? -15.045 -42.701 -62.551 1.00 66.76 96 GLN A N 1
ATOM 765 C CA . GLN A 1 119 ? -15.981 -43.035 -63.638 1.00 57.86 96 GLN A CA 1
ATOM 766 C C . GLN A 1 119 ? -16.521 -41.787 -64.338 1.00 56.81 96 GLN A C 1
ATOM 767 O O . GLN A 1 119 ? -16.453 -41.696 -65.561 1.00 54.34 96 GLN A O 1
ATOM 773 N N . GLU A 1 120 ? -17.022 -40.825 -63.547 1.00 61.86 97 GLU A N 1
ATOM 774 C CA . GLU A 1 120 ? -17.595 -39.552 -63.972 1.00 53.87 97 GLU A CA 1
ATOM 775 C C . GLU A 1 120 ? -16.616 -38.722 -64.784 1.00 50.55 97 GLU A C 1
ATOM 776 O O . GLU A 1 120 ? -17.018 -38.132 -65.792 1.00 61.42 97 GLU A O 1
ATOM 782 N N . VAL A 1 121 ? -15.337 -38.666 -64.329 1.00 53.64 98 VAL A N 1
ATOM 783 C CA . VAL A 1 121 ? -14.216 -37.932 -64.950 1.00 49.54 98 VAL A CA 1
ATOM 784 C C . VAL A 1 121 ? -13.882 -38.553 -66.302 1.00 62.44 98 VAL A C 1
ATOM 785 O O . VAL A 1 121 ? -13.612 -37.837 -67.273 1.00 66.30 98 VAL A O 1
ATOM 789 N N . TYR A 1 122 ? -13.914 -39.892 -66.352 1.00 63.84 99 TYR A N 1
ATOM 790 C CA . TYR A 1 122 ? -13.648 -40.632 -67.573 1.00 61.50 99 TYR A CA 1
ATOM 791 C C . TYR A 1 122 ? -14.763 -40.420 -68.581 1.00 56.86 99 TYR A C 1
ATOM 792 O O . TYR A 1 122 ? -14.476 -40.145 -69.740 1.00 52.62 99 TYR A O 1
ATOM 801 N N . ALA A 1 123 ? -16.022 -40.508 -68.138 1.00 52.66 100 ALA A N 1
ATOM 802 C CA . ALA A 1 123 ? -17.184 -40.275 -68.978 1.00 57.01 100 ALA A CA 1
ATOM 803 C C . ALA A 1 123 ? -17.111 -38.872 -69.580 1.00 63.71 100 ALA A C 1
ATOM 804 O O . ALA A 1 123 ? -17.340 -38.715 -70.784 1.00 61.17 100 ALA A O 1
ATOM 806 N N . LYS A 1 124 ? -16.743 -37.861 -68.746 1.00 62.11 101 LYS A N 1
ATOM 807 C CA . LYS A 1 124 ? -16.592 -36.466 -69.160 1.00 68.68 101 LYS A CA 1
ATOM 808 C C . LYS A 1 124 ? -15.598 -36.383 -70.295 1.00 65.11 101 LYS A C 1
ATOM 809 O O . LYS A 1 124 ? -15.880 -35.733 -71.296 1.00 68.74 101 LYS A O 1
ATOM 815 N N . LEU A 1 125 ? -14.446 -37.057 -70.140 1.00 66.02 102 LEU A N 1
ATOM 816 C CA . LEU A 1 125 ? -13.367 -37.112 -71.117 1.00 67.77 102 LEU A CA 1
ATOM 817 C C . LEU A 1 125 ? -13.859 -37.596 -72.484 1.00 69.08 102 LEU A C 1
ATOM 818 O O . LEU A 1 125 ? -13.645 -36.918 -73.490 1.00 66.04 102 LEU A O 1
ATOM 823 N N . LEU A 1 126 ? -14.568 -38.733 -72.515 1.00 71.19 103 LEU A N 1
ATOM 824 C CA . LEU A 1 126 ? -15.097 -39.243 -73.761 1.00 69.36 103 LEU A CA 1
ATOM 825 C C . LEU A 1 126 ? -16.061 -38.249 -74.416 1.00 60.75 103 LEU A C 1
ATOM 826 O O . LEU A 1 126 ? -16.227 -38.289 -75.633 1.00 69.31 103 LEU A O 1
ATOM 831 N N . ARG A 1 127 ? -16.665 -37.329 -73.629 1.00 66.30 104 ARG A N 1
ATOM 832 C CA . ARG A 1 127 ? -17.591 -36.304 -74.144 1.00 52.57 104 ARG A CA 1
ATOM 833 C C . ARG A 1 127 ? -16.887 -35.011 -74.604 1.00 54.70 104 ARG A C 1
ATOM 834 O O . ARG A 1 127 ? -17.562 -34.134 -75.160 1.00 64.15 104 ARG A O 1
ATOM 842 N N . LEU A 1 128 ? -15.548 -34.883 -74.378 1.00 59.29 105 LEU A N 1
ATOM 843 C CA . LEU A 1 128 ? -14.793 -33.692 -74.780 1.00 56.61 105 LEU A CA 1
ATOM 844 C C . LEU A 1 128 ? -14.535 -33.608 -76.294 1.00 61.35 105 LEU A C 1
ATOM 845 O O . LEU A 1 128 ? -14.305 -34.634 -76.947 1.00 58.69 105 LEU A O 1
ATOM 850 N N . PRO A 1 129 ? -14.645 -32.392 -76.894 1.00 64.15 106 PRO A N 1
ATOM 851 C CA . PRO A 1 129 ? -14.474 -32.269 -78.350 1.00 57.28 106 PRO A CA 1
ATOM 852 C C . PRO A 1 129 ? -13.084 -32.635 -78.867 1.00 60.34 106 PRO A C 1
ATOM 853 O O . PRO A 1 129 ? -12.127 -32.778 -78.079 1.00 65.41 106 PRO A O 1
ATOM 857 N N . ALA A 1 130 ? -12.982 -32.779 -80.212 1.00 63.10 107 ALA A N 1
ATOM 858 C CA . ALA A 1 130 ? -11.737 -33.114 -80.908 1.00 63.93 107 ALA A CA 1
ATOM 859 C C . ALA A 1 130 ? -10.622 -32.057 -80.681 1.00 65.52 107 ALA A C 1
ATOM 860 O O . ALA A 1 130 ? -9.445 -32.420 -80.577 1.00 62.78 107 ALA A O 1
ATOM 862 N N . GLN A 1 131 ? -10.994 -30.763 -80.571 1.00 65.63 108 GLN A N 1
ATOM 863 C CA . GLN A 1 131 ? -10.021 -29.700 -80.330 1.00 66.12 108 GLN A CA 1
ATOM 864 C C . GLN A 1 131 ? -9.330 -29.913 -78.973 1.00 60.75 108 GLN A C 1
ATOM 865 O O . GLN A 1 131 ? -8.118 -29.695 -78.887 1.00 65.70 108 GLN A O 1
ATOM 871 N N . TYR A 1 132 ? -10.069 -30.386 -77.929 1.00 59.03 109 TYR A N 1
ATOM 872 C CA . TYR A 1 132 ? -9.478 -30.635 -76.612 1.00 60.21 109 TYR A CA 1
ATOM 873 C C . TYR A 1 132 ? -8.285 -31.579 -76.721 1.00 70.53 109 TYR A C 1
ATOM 874 O O . TYR A 1 132 ? -7.212 -31.308 -76.185 1.00 83.67 109 TYR A O 1
ATOM 883 N N . TYR A 1 133 ? -8.488 -32.673 -77.437 1.00 72.82 110 TYR A N 1
ATOM 884 C CA . TYR A 1 133 ? -7.516 -33.723 -77.665 1.00 63.23 110 TYR A CA 1
ATOM 885 C C . TYR A 1 133 ? -6.302 -33.249 -78.427 1.00 72.12 110 TYR A C 1
ATOM 886 O O . TYR A 1 133 ? -5.208 -33.778 -78.211 1.00 74.45 110 TYR A O 1
ATOM 895 N N . LEU A 1 134 ? -6.505 -32.240 -79.303 1.00 78.12 111 LEU A N 1
ATOM 896 C CA . LEU A 1 134 ? -5.506 -31.593 -80.158 1.00 63.08 111 LEU A CA 1
ATOM 897 C C . LEU A 1 134 ? -4.642 -30.592 -79.369 1.00 56.83 111 LEU A C 1
ATOM 898 O O . LEU A 1 134 ? -3.420 -30.639 -79.470 1.00 65.59 111 LEU A O 1
ATOM 903 N N . ASP A 1 135 ? -5.291 -29.717 -78.575 1.00 60.66 112 ASP A N 1
ATOM 904 C CA . ASP A 1 135 ? -4.692 -28.683 -77.727 1.00 57.13 112 ASP A CA 1
ATOM 905 C C . ASP A 1 135 ? -4.009 -29.251 -76.462 1.00 66.31 112 ASP A C 1
ATOM 906 O O . ASP A 1 135 ? -2.925 -28.794 -76.099 1.00 78.19 112 ASP A O 1
ATOM 911 N N . ASN A 1 136 ? -4.636 -30.240 -75.810 1.00 65.96 113 ASN A N 1
ATOM 912 C CA . ASN A 1 136 ? -4.125 -30.899 -74.603 1.00 59.16 113 ASN A CA 1
ATOM 913 C C . ASN A 1 136 ? -3.465 -32.243 -74.921 1.00 68.25 113 ASN A C 1
ATOM 914 O O . ASN A 1 136 ? -4.084 -33.106 -75.539 1.00 85.84 113 ASN A O 1
ATOM 919 N N . SER A 1 137 ? -2.221 -32.419 -74.498 1.00 64.37 114 SER A N 1
ATOM 920 C CA . SER A 1 137 ? -1.446 -33.653 -74.711 1.00 73.52 114 SER A CA 1
ATOM 921 C C . SER A 1 137 ? -1.989 -34.852 -73.873 1.00 72.00 114 SER A C 1
ATOM 922 O O . SER A 1 137 ? -2.700 -34.615 -72.890 1.00 77.88 114 SER A O 1
ATOM 925 N N . SER A 1 138 ? -1.624 -36.128 -74.248 1.00 66.27 115 SER A N 1
ATOM 926 C CA . SER A 1 138 ? -2.022 -37.369 -73.528 1.00 50.01 115 SER A CA 1
ATOM 927 C C . SER A 1 138 ? -1.547 -37.330 -72.092 1.00 75.37 115 SER A C 1
ATOM 928 O O . SER A 1 138 ? -2.315 -37.661 -71.198 1.00 86.62 115 SER A O 1
ATOM 931 N N . GLY A 1 139 ? -0.296 -36.908 -71.897 1.00 68.89 116 GLY A N 1
ATOM 932 C CA . GLY A 1 139 ? 0.331 -36.769 -70.591 1.00 58.00 116 GLY A CA 1
ATOM 933 C C . GLY A 1 139 ? -0.430 -35.874 -69.637 1.00 62.79 116 GLY A C 1
ATOM 934 O O . GLY A 1 139 ? -0.684 -36.280 -68.494 1.00 68.87 116 GLY A O 1
ATOM 935 N N . HIS A 1 140 ? -0.826 -34.658 -70.109 1.00 55.19 117 HIS A N 1
ATOM 936 C CA . HIS A 1 140 ? -1.568 -33.723 -69.261 1.00 65.54 117 HIS A CA 1
ATOM 937 C C . HIS A 1 140 ? -2.937 -34.253 -68.912 1.00 79.74 117 HIS A C 1
ATOM 938 O O . HIS A 1 140 ? -3.336 -34.174 -67.755 1.00 92.30 117 HIS A O 1
ATOM 945 N N . ILE A 1 141 ? -3.630 -34.838 -69.901 1.00 72.80 118 ILE A N 1
ATOM 946 C CA . ILE A 1 141 ? -4.959 -35.437 -69.753 1.00 72.71 118 ILE A CA 1
ATOM 947 C C . ILE A 1 141 ? -4.886 -36.610 -68.757 1.00 70.73 118 ILE A C 1
ATOM 948 O O . ILE A 1 141 ? -5.703 -36.684 -67.840 1.00 76.85 118 ILE A O 1
ATOM 953 N N . THR A 1 142 ? -3.890 -37.492 -68.923 1.00 63.50 119 THR A N 1
ATOM 954 C CA . THR A 1 142 ? -3.666 -38.655 -68.071 1.00 63.28 119 THR A CA 1
ATOM 955 C C . THR A 1 142 ? -3.538 -38.242 -66.617 1.00 71.88 119 THR A C 1
ATOM 956 O O . THR A 1 142 ? -4.274 -38.750 -65.791 1.00 77.74 119 THR A O 1
ATOM 960 N N . ALA A 1 143 ? -2.635 -37.296 -66.322 1.00 68.52 120 ALA A N 1
ATOM 961 C CA . ALA A 1 143 ? -2.384 -36.769 -64.987 1.00 67.20 120 ALA A CA 1
ATOM 962 C C . ALA A 1 143 ? -3.664 -36.328 -64.286 1.00 77.59 120 ALA A C 1
ATOM 963 O O . ALA A 1 143 ? -3.751 -36.468 -63.067 1.00 91.85 120 ALA A O 1
ATOM 965 N N . LYS A 1 144 ? -4.665 -35.823 -65.046 1.00 73.19 121 LYS A N 1
ATOM 966 C CA . LYS A 1 144 ? -5.955 -35.418 -64.486 1.00 73.59 121 LYS A CA 1
ATOM 967 C C . LYS A 1 144 ? -6.724 -36.638 -63.985 1.00 70.95 121 LYS A C 1
ATOM 968 O O . LYS A 1 144 ? -7.014 -36.681 -62.792 1.00 76.84 121 LYS A O 1
ATOM 974 N N . ILE A 1 145 ? -7.001 -37.648 -64.850 1.00 68.10 122 ILE A N 1
ATOM 975 C CA . ILE A 1 145 ? -7.731 -38.868 -64.439 1.00 73.85 122 ILE A CA 1
ATOM 976 C C . ILE A 1 145 ? -6.874 -39.801 -63.557 1.00 78.53 122 ILE A C 1
ATOM 977 O O . ILE A 1 145 ? -7.410 -40.490 -62.692 1.00 78.44 122 ILE A O 1
ATOM 982 N N . MET A 1 146 ? -5.567 -39.832 -63.771 1.00 75.56 123 MET A N 1
ATOM 983 C CA . MET A 1 146 ? -4.717 -40.705 -62.993 1.00 63.93 123 MET A CA 1
ATOM 984 C C . MET A 1 146 ? -4.217 -40.016 -61.732 1.00 62.96 123 MET A C 1
ATOM 985 O O . MET A 1 146 ? -4.918 -40.111 -60.731 1.00 85.23 123 MET A O 1
ATOM 990 N N . TYR A 1 147 ? -3.035 -39.324 -61.772 1.00 64.14 124 TYR A N 1
ATOM 991 C CA . TYR A 1 147 ? -2.390 -38.628 -60.647 1.00 63.86 124 TYR A CA 1
ATOM 992 C C . TYR A 1 147 ? -3.362 -37.842 -59.769 1.00 65.48 124 TYR A C 1
ATOM 993 O O . TYR A 1 147 ? -3.330 -38.013 -58.559 1.00 73.02 124 TYR A O 1
ATOM 1002 N N . ASN A 1 148 ? -4.197 -36.985 -60.353 1.00 64.39 125 ASN A N 1
ATOM 1003 C CA . ASN A 1 148 ? -5.144 -36.171 -59.595 1.00 73.22 125 ASN A CA 1
ATOM 1004 C C . ASN A 1 148 ? -6.267 -36.969 -58.936 1.00 78.09 125 ASN A C 1
ATOM 1005 O O . ASN A 1 148 ? -6.621 -36.655 -57.800 1.00 75.87 125 ASN A O 1
ATOM 1010 N N . VAL A 1 149 ? -6.823 -37.988 -59.614 1.00 77.17 126 VAL A N 1
ATOM 1011 C CA . VAL A 1 149 ? -7.885 -38.770 -58.985 1.00 75.30 126 VAL A CA 1
ATOM 1012 C C . VAL A 1 149 ? -7.229 -39.736 -57.956 1.00 88.88 126 VAL A C 1
ATOM 1013 O O . VAL A 1 149 ? -7.856 -40.058 -56.942 1.00 100.81 126 VAL A O 1
ATOM 1017 N N . GLU A 1 150 ? -5.951 -40.126 -58.169 1.00 91.75 127 GLU A N 1
ATOM 1018 C CA . GLU A 1 150 ? -5.232 -40.988 -57.226 1.00 89.04 127 GLU A CA 1
ATOM 1019 C C . GLU A 1 150 ? -4.862 -40.218 -55.966 1.00 86.57 127 GLU A C 1
ATOM 1020 O O . GLU A 1 150 ? -4.874 -40.795 -54.883 1.00 85.05 127 GLU A O 1
ATOM 1026 N N . GLN A 1 151 ? -4.552 -38.907 -56.113 1.00 89.99 128 GLN A N 1
ATOM 1027 C CA . GLN A 1 151 ? -4.226 -37.992 -55.015 1.00 85.49 128 GLN A CA 1
ATOM 1028 C C . GLN A 1 151 ? -5.494 -37.727 -54.228 1.00 93.41 128 GLN A C 1
ATOM 1029 O O . GLN A 1 151 ? -5.429 -37.620 -53.011 1.00 107.41 128 GLN A O 1
ATOM 1035 N N . LEU A 1 152 ? -6.649 -37.673 -54.910 1.00 96.58 129 LEU A N 1
ATOM 1036 C CA . LEU A 1 152 ? -7.939 -37.482 -54.265 1.00 90.73 129 LEU A CA 1
ATOM 1037 C C . LEU A 1 152 ? -8.198 -38.661 -53.336 1.00 85.53 129 LEU A C 1
ATOM 1038 O O . LEU A 1 152 ? -8.559 -38.430 -52.184 1.00 70.14 129 LEU A O 1
ATOM 1043 N N . THR A 1 153 ? -7.956 -39.915 -53.815 1.00 89.66 130 THR A N 1
ATOM 1044 C CA . THR A 1 153 ? -8.133 -41.161 -53.045 1.00 86.63 130 THR A CA 1
ATOM 1045 C C . THR A 1 153 ? -7.343 -41.085 -51.740 1.00 79.02 130 THR A C 1
ATOM 1046 O O . THR A 1 153 ? -7.942 -41.024 -50.673 1.00 92.48 130 THR A O 1
ATOM 1050 N N . ALA A 1 154 ? -6.005 -41.071 -51.846 1.00 82.76 131 ALA A N 1
ATOM 1051 C CA . ALA A 1 154 ? -5.052 -41.023 -50.738 1.00 89.34 131 ALA A CA 1
ATOM 1052 C C . ALA A 1 154 ? -5.393 -39.944 -49.703 1.00 91.04 131 ALA A C 1
ATOM 1053 O O . ALA A 1 154 ? -5.597 -40.270 -48.530 1.00 87.03 131 ALA A O 1
ATOM 1055 N N . ALA A 1 155 ? -5.486 -38.672 -50.149 1.00 93.51 132 ALA A N 1
ATOM 1056 C CA . ALA A 1 155 ? -5.799 -37.522 -49.306 1.00 90.02 132 ALA A CA 1
ATOM 1057 C C . ALA A 1 155 ? -7.108 -37.687 -48.590 1.00 87.31 132 ALA A C 1
ATOM 1058 O O . ALA A 1 155 ? -7.132 -37.497 -47.382 1.00 99.72 132 ALA A O 1
ATOM 1060 N N . SER A 1 156 ? -8.190 -38.056 -49.304 1.00 88.91 133 SER A N 1
ATOM 1061 C CA . SER A 1 156 ? -9.498 -38.225 -48.669 1.00 89.37 133 SER A CA 1
ATOM 1062 C C . SER A 1 156 ? -9.545 -39.428 -47.700 1.00 87.51 133 SER A C 1
ATOM 1063 O O . SER A 1 156 ? -9.980 -39.252 -46.566 1.00 88.58 133 SER A O 1
ATOM 1066 N N . SER A 1 157 ? -9.054 -40.617 -48.115 1.00 88.91 134 SER A N 1
ATOM 1067 C CA . SER A 1 157 ? -9.048 -41.813 -47.262 1.00 93.56 134 SER A CA 1
ATOM 1068 C C . SER A 1 157 ? -8.177 -41.652 -45.996 1.00 92.53 134 SER A C 1
ATOM 1069 O O . SER A 1 157 ? -8.401 -42.372 -45.018 1.00 92.57 134 SER A O 1
ATOM 1072 N N . GLU A 1 158 ? -7.220 -40.705 -45.997 1.00 91.08 135 GLU A N 1
ATOM 1073 C CA . GLU A 1 158 ? -6.375 -40.491 -44.831 1.00 99.75 135 GLU A CA 1
ATOM 1074 C C . GLU A 1 158 ? -6.819 -39.289 -44.025 1.00 90.70 135 GLU A C 1
ATOM 1075 O O . GLU A 1 158 ? -6.759 -39.345 -42.803 1.00 86.76 135 GLU A O 1
ATOM 1081 N N . SER A 1 159 ? -7.292 -38.220 -44.687 1.00 88.80 136 SER A N 1
ATOM 1082 C CA . SER A 1 159 ? -7.781 -37.033 -43.986 1.00 92.30 136 SER A CA 1
ATOM 1083 C C . SER A 1 159 ? -9.108 -37.307 -43.318 1.00 77.89 136 SER A C 1
ATOM 1084 O O . SER A 1 159 ? -9.230 -36.981 -42.153 1.00 83.81 136 SER A O 1
ATOM 1087 N N . LEU A 1 160 ? -10.084 -37.927 -44.017 1.00 76.00 137 LEU A N 1
ATOM 1088 C CA . LEU A 1 160 ? -11.390 -38.261 -43.417 1.00 90.68 137 LEU A CA 1
ATOM 1089 C C . LEU A 1 160 ? -11.175 -39.152 -42.186 1.00 89.02 137 LEU A C 1
ATOM 1090 O O . LEU A 1 160 ? -11.816 -38.916 -41.165 1.00 88.70 137 LEU A O 1
ATOM 1095 N N . LYS A 1 161 ? -10.240 -40.132 -42.268 1.00 86.64 138 LYS A N 1
ATOM 1096 C CA . LYS A 1 161 ? -9.903 -41.034 -41.165 1.00 89.30 138 LYS A CA 1
ATOM 1097 C C . LYS A 1 161 ? -9.381 -40.223 -39.958 1.00 99.47 138 LYS A C 1
ATOM 1098 O O . LYS A 1 161 ? -10.058 -40.183 -38.929 1.00 98.99 138 LYS A O 1
ATOM 1104 N N . THR A 1 162 ? -8.216 -39.542 -40.109 1.00 97.76 139 THR A N 1
ATOM 1105 C CA . THR A 1 162 ? -7.560 -38.711 -39.091 1.00 88.93 139 THR A CA 1
ATOM 1106 C C . THR A 1 162 ? -8.478 -37.603 -38.538 1.00 81.91 139 THR A C 1
ATOM 1107 O O . THR A 1 162 ? -8.611 -37.496 -37.320 1.00 87.63 139 THR A O 1
ATOM 1111 N N . ILE A 1 163 ? -9.108 -36.795 -39.407 1.00 78.09 140 ILE A N 1
ATOM 1112 C CA . ILE A 1 163 ? -9.984 -35.703 -38.974 1.00 87.41 140 ILE A CA 1
ATOM 1113 C C . ILE A 1 163 ? -11.143 -36.203 -38.097 1.00 94.73 140 ILE A C 1
ATOM 1114 O O . ILE A 1 163 ? -11.467 -35.546 -37.111 1.00 101.64 140 ILE A O 1
ATOM 1119 N N . VAL A 1 164 ? -11.735 -37.357 -38.431 1.00 92.95 141 VAL A N 1
ATOM 1120 C CA . VAL A 1 164 ? -12.860 -37.906 -37.660 1.00 92.80 141 VAL A CA 1
ATOM 1121 C C . VAL A 1 164 ? -12.374 -38.609 -36.368 1.00 96.48 141 VAL A C 1
ATOM 1122 O O . VAL A 1 164 ? -12.847 -38.262 -35.283 1.00 104.26 141 VAL A O 1
ATOM 1126 N N . ARG A 1 165 ? -11.438 -39.571 -36.485 1.00 94.16 142 ARG A N 1
ATOM 1127 C CA . ARG A 1 165 ? -10.867 -40.326 -35.363 1.00 86.76 142 ARG A CA 1
ATOM 1128 C C . ARG A 1 165 ? -10.221 -39.426 -34.296 1.00 89.37 142 ARG A C 1
ATOM 1129 O O . ARG A 1 165 ? -10.660 -39.458 -33.148 1.00 104.88 142 ARG A O 1
ATOM 1137 N N . ASP A 1 166 ? -9.200 -38.632 -34.679 1.00 86.50 143 ASP A N 1
ATOM 1138 C CA . ASP A 1 166 ? -8.480 -37.704 -33.798 1.00 95.00 143 ASP A CA 1
ATOM 1139 C C . ASP A 1 166 ? -9.252 -36.413 -33.500 1.00 96.01 143 ASP A C 1
ATOM 1140 O O . ASP A 1 166 ? -8.892 -35.688 -32.575 1.00 107.46 143 ASP A O 1
ATOM 1145 N N . GLY A 1 167 ? -10.286 -36.130 -34.281 1.00 91.62 144 GLY A N 1
ATOM 1146 C CA . GLY A 1 167 ? -11.118 -34.956 -34.063 1.00 86.16 144 GLY A CA 1
ATOM 1147 C C . GLY A 1 167 ? -12.037 -35.230 -32.896 1.00 97.68 144 GLY A C 1
ATOM 1148 O O . GLY A 1 167 ? -12.179 -34.387 -32.010 1.00 106.32 144 GLY A O 1
ATOM 1149 N N . MET A 1 168 ? -12.644 -36.438 -32.887 1.00 93.49 145 MET A N 1
ATOM 1150 C CA . MET A 1 168 ? -13.536 -36.933 -31.838 1.00 107.41 145 MET A CA 1
ATOM 1151 C C . MET A 1 168 ? -12.761 -37.095 -30.523 1.00 106.52 145 MET A C 1
ATOM 1152 O O . MET A 1 168 ? -13.257 -36.674 -29.472 1.00 93.50 145 MET A O 1
ATOM 1157 N N . ILE A 1 169 ? -11.539 -37.699 -30.590 1.00 103.76 146 ILE A N 1
ATOM 1158 C CA . ILE A 1 169 ? -10.653 -37.910 -29.441 1.00 109.13 146 ILE A CA 1
ATOM 1159 C C . ILE A 1 169 ? -10.427 -36.558 -28.773 1.00 107.22 146 ILE A C 1
ATOM 1160 O O . ILE A 1 169 ? -10.702 -36.435 -27.587 1.00 106.37 146 ILE A O 1
ATOM 1165 N N . THR A 1 170 ? -10.001 -35.538 -29.541 1.00 103.90 147 THR A N 1
ATOM 1166 C CA . THR A 1 170 ? -9.781 -34.174 -29.046 1.00 106.18 147 THR A CA 1
ATOM 1167 C C . THR A 1 170 ? -11.031 -33.656 -28.316 1.00 114.27 147 THR A C 1
ATOM 1168 O O . THR A 1 170 ? -10.911 -33.111 -27.223 1.00 114.61 147 THR A O 1
ATOM 1172 N N . LEU A 1 171 ? -12.218 -33.871 -28.908 1.00 112.07 148 LEU A N 1
ATOM 1173 C CA . LEU A 1 171 ? -13.511 -33.449 -28.364 1.00 116.24 148 LEU A CA 1
ATOM 1174 C C . LEU A 1 171 ? -13.912 -34.164 -27.079 1.00 111.93 148 LEU A C 1
ATOM 1175 O O . LEU A 1 171 ? -14.616 -33.580 -26.252 1.00 112.19 148 LEU A O 1
ATOM 1180 N N . GLY A 1 172 ? -13.474 -35.409 -26.927 1.00 109.08 149 GLY A N 1
ATOM 1181 C CA . GLY A 1 172 ? -13.750 -36.209 -25.739 1.00 106.55 149 GLY A CA 1
ATOM 1182 C C . GLY A 1 172 ? -12.917 -35.735 -24.567 1.00 106.56 149 GLY A C 1
ATOM 1183 O O . GLY A 1 172 ? -13.446 -35.479 -23.482 1.00 102.27 149 GLY A O 1
ATOM 1184 N N . LEU A 1 173 ? -11.596 -35.609 -24.798 1.00 104.32 150 LEU A N 1
ATOM 1185 C CA . LEU A 1 173 ? -10.600 -35.154 -23.833 1.00 89.07 150 LEU A CA 1
ATOM 1186 C C . LEU A 1 173 ? -10.818 -33.699 -23.436 1.00 97.54 150 LEU A C 1
ATOM 1187 O O . LEU A 1 173 ? -10.537 -33.351 -22.294 1.00 111.72 150 LEU A O 1
ATOM 1192 N N . LEU A 1 174 ? -11.320 -32.852 -24.357 1.00 95.82 151 LEU A N 1
ATOM 1193 C CA . LEU A 1 174 ? -11.607 -31.448 -24.064 1.00 108.52 151 LEU A CA 1
ATOM 1194 C C . LEU A 1 174 ? -12.815 -31.408 -23.132 1.00 130.18 151 LEU A C 1
ATOM 1195 O O . LEU A 1 174 ? -12.832 -30.621 -22.185 1.00 141.10 151 LEU A O 1
ATOM 1200 N N . GLY A 1 175 ? -13.783 -32.294 -23.392 1.00 128.52 152 GLY A N 1
ATOM 1201 C CA . GLY A 1 175 ? -14.998 -32.451 -22.601 1.00 122.66 152 GLY A CA 1
ATOM 1202 C C . GLY A 1 175 ? -14.664 -32.939 -21.211 1.00 117.21 152 GLY A C 1
ATOM 1203 O O . GLY A 1 175 ? -15.117 -32.355 -20.224 1.00 131.31 152 GLY A O 1
ATOM 1204 N N . TYR A 1 176 ? -13.829 -33.995 -21.137 1.00 115.52 153 TYR A N 1
ATOM 1205 C CA . TYR A 1 176 ? -13.357 -34.601 -19.893 1.00 121.00 153 TYR A CA 1
ATOM 1206 C C . TYR A 1 176 ? -12.626 -33.591 -19.033 1.00 119.74 153 TYR A C 1
ATOM 1207 O O . TYR A 1 176 ? -12.875 -33.558 -17.834 1.00 117.92 153 TYR A O 1
ATOM 1216 N N . LEU A 1 177 ? -11.729 -32.778 -19.626 1.00 116.42 154 LEU A N 1
ATOM 1217 C CA . LEU A 1 177 ? -10.989 -31.768 -18.873 1.00 123.61 154 LEU A CA 1
ATOM 1218 C C . LEU A 1 177 ? -11.924 -30.690 -18.340 1.00 129.02 154 LEU A C 1
ATOM 1219 O O . LEU A 1 177 ? -11.637 -30.126 -17.288 1.00 135.58 154 LEU A O 1
ATOM 1224 N N . PHE A 1 178 ? -13.059 -30.437 -19.033 1.00 127.66 155 PHE A N 1
ATOM 1225 C CA . PHE A 1 178 ? -14.059 -29.462 -18.592 1.00 127.72 155 PHE A CA 1
ATOM 1226 C C . PHE A 1 178 ? -14.860 -29.994 -17.391 1.00 121.12 155 PHE A C 1
ATOM 1227 O O . PHE A 1 178 ? -15.112 -29.246 -16.445 1.00 113.88 155 PHE A O 1
ATOM 1235 N N . TYR A 1 179 ? -15.222 -31.292 -17.412 1.00 120.42 156 TYR A N 1
ATOM 1236 C CA . TYR A 1 179 ? -15.932 -31.943 -16.308 1.00 123.09 156 TYR A CA 1
ATOM 1237 C C . TYR A 1 179 ? -14.992 -32.028 -15.082 1.00 126.48 156 TYR A C 1
ATOM 1238 O O . TYR A 1 179 ? -15.415 -31.716 -13.966 1.00 131.70 156 TYR A O 1
ATOM 1247 N N . THR A 1 180 ? -13.716 -32.433 -15.310 1.00 124.94 157 THR A N 1
ATOM 1248 C CA . THR A 1 180 ? -12.659 -32.564 -14.302 1.00 110.96 157 THR A CA 1
ATOM 1249 C C . THR A 1 180 ? -12.383 -31.211 -13.633 1.00 115.26 157 THR A C 1
ATOM 1250 O O . THR A 1 180 ? -12.461 -31.126 -12.407 1.00 118.94 157 THR A O 1
ATOM 1254 N N . ASN A 1 181 ? -12.087 -30.164 -14.427 1.00 114.97 158 ASN A N 1
ATOM 1255 C CA . ASN A 1 181 ? -11.807 -28.819 -13.918 1.00 118.51 158 ASN A CA 1
ATOM 1256 C C . ASN A 1 181 ? -12.042 -27.766 -15.005 1.00 120.88 158 ASN A C 1
ATOM 1257 O O . ASN A 1 181 ? -11.110 -27.431 -15.742 1.00 127.78 158 ASN A O 1
ATOM 1262 N N . TRP A 1 182 ? -13.271 -27.227 -15.092 1.00 120.87 159 TRP A N 1
ATOM 1263 C CA . TRP A 1 182 ? -13.593 -26.212 -16.099 1.00 125.25 159 TRP A CA 1
ATOM 1264 C C . TRP A 1 182 ? -12.943 -24.847 -15.839 1.00 123.02 159 TRP A C 1
ATOM 1265 O O . TRP A 1 182 ? -12.852 -24.037 -16.758 1.00 120.33 159 TRP A O 1
ATOM 1276 N N . ARG A 1 183 ? -12.494 -24.594 -14.607 1.00 121.26 160 ARG A N 1
ATOM 1277 C CA . ARG A 1 183 ? -11.856 -23.330 -14.247 1.00 124.05 160 ARG A CA 1
ATOM 1278 C C . ARG A 1 183 ? -10.508 -23.214 -14.938 1.00 122.61 160 ARG A C 1
ATOM 1279 O O . ARG A 1 183 ? -10.146 -22.122 -15.366 1.00 124.39 160 ARG A O 1
ATOM 1287 N N . LEU A 1 184 ? -9.781 -24.344 -15.060 1.00 120.99 161 LEU A N 1
ATOM 1288 C CA . LEU A 1 184 ? -8.468 -24.422 -15.704 1.00 119.82 161 LEU A CA 1
ATOM 1289 C C . LEU A 1 184 ? -8.559 -24.648 -17.213 1.00 110.38 161 LEU A C 1
ATOM 1290 O O . LEU A 1 184 ? -7.782 -24.051 -17.960 1.00 115.21 161 LEU A O 1
ATOM 1295 N N . THR A 1 185 ? -9.495 -25.509 -17.657 1.00 108.59 162 THR A N 1
ATOM 1296 C CA . THR A 1 185 ? -9.721 -25.847 -19.065 1.00 113.28 162 THR A CA 1
ATOM 1297 C C . THR A 1 185 ? -10.136 -24.607 -19.873 1.00 121.69 162 THR A C 1
ATOM 1298 O O . THR A 1 185 ? -9.776 -24.501 -21.042 1.00 115.99 162 THR A O 1
ATOM 1302 N N . ILE A 1 186 ? -10.851 -23.662 -19.241 1.00 121.91 163 ILE A N 1
ATOM 1303 C CA . ILE A 1 186 ? -11.302 -22.427 -19.878 1.00 122.55 163 ILE A CA 1
ATOM 1304 C C . ILE A 1 186 ? -10.126 -21.487 -20.206 1.00 121.44 163 ILE A C 1
ATOM 1305 O O . ILE A 1 186 ? -10.277 -20.599 -21.042 1.00 126.12 163 ILE A O 1
ATOM 1310 N N . CYS A 1 187 ? -8.961 -21.693 -19.565 1.00 122.30 164 CYS A N 1
ATOM 1311 C CA . CYS A 1 187 ? -7.768 -20.881 -19.816 1.00 117.94 164 CYS A CA 1
ATOM 1312 C C . CYS A 1 187 ? -7.084 -21.331 -21.110 1.00 126.52 164 CYS A C 1
ATOM 1313 O O . CYS A 1 187 ? -6.295 -20.574 -21.677 1.00 134.19 164 CYS A O 1
ATOM 1316 N N . ILE A 1 188 ? -7.385 -22.567 -21.571 1.00 127.99 165 ILE A N 1
ATOM 1317 C CA . ILE A 1 188 ? -6.861 -23.156 -22.807 1.00 118.64 165 ILE A CA 1
ATOM 1318 C C . ILE A 1 188 ? -7.450 -22.425 -24.033 1.00 112.22 165 ILE A C 1
ATOM 1319 O O . ILE A 1 188 ? -6.735 -22.201 -25.009 1.00 112.16 165 ILE A O 1
ATOM 1324 N N . MET A 1 189 ? -8.741 -22.028 -23.950 1.00 112.55 166 MET A N 1
ATOM 1325 C CA . MET A 1 189 ? -9.490 -21.309 -24.987 1.00 120.42 166 MET A CA 1
ATOM 1326 C C . MET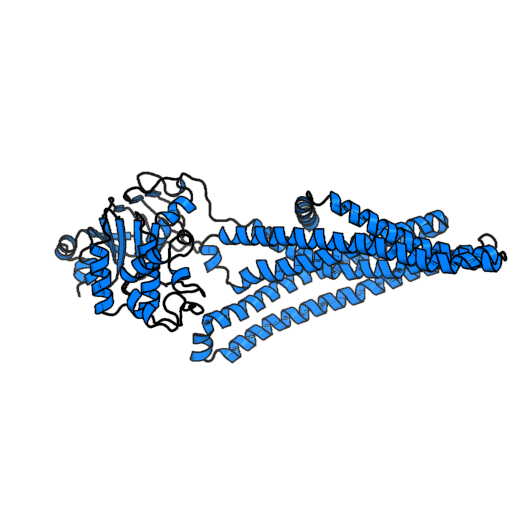 A 1 189 ? -8.873 -19.964 -25.379 1.00 120.04 166 MET A C 1
ATOM 1327 O O . MET A 1 189 ? -9.048 -19.547 -26.522 1.00 129.18 166 MET A O 1
ATOM 1332 N N . VAL A 1 190 ? -8.152 -19.289 -24.458 1.00 119.52 167 VAL A N 1
ATOM 1333 C CA . VAL A 1 190 ? -7.499 -18.009 -24.764 1.00 119.57 167 VAL A CA 1
ATOM 1334 C C . VAL A 1 190 ? -6.250 -18.231 -25.660 1.00 128.80 167 VAL A C 1
ATOM 1335 O O . VAL A 1 190 ? -5.816 -17.309 -26.356 1.00 126.93 167 VAL A O 1
ATOM 1339 N N . PHE A 1 191 ? -5.691 -19.463 -25.632 1.00 129.66 168 PHE A N 1
ATOM 1340 C CA . PHE A 1 191 ? -4.517 -19.885 -26.405 1.00 129.86 168 PHE A CA 1
ATOM 1341 C C . PHE A 1 191 ? -4.901 -20.428 -27.795 1.00 129.44 168 PHE A C 1
ATOM 1342 O O . PHE A 1 191 ? -4.030 -20.552 -28.666 1.00 135.36 168 PHE A O 1
ATOM 1350 N N . LEU A 1 192 ? -6.202 -20.753 -27.996 1.00 128.80 169 LEU A N 1
ATOM 1351 C CA . LEU A 1 192 ? -6.734 -21.267 -29.258 1.00 118.99 169 LEU A CA 1
ATOM 1352 C C . LEU A 1 192 ? -6.576 -20.277 -30.434 1.00 112.77 169 LEU A C 1
ATOM 1353 O O . LEU A 1 192 ? -6.113 -20.740 -31.477 1.00 109.57 169 LEU A O 1
ATOM 1358 N N . PRO A 1 193 ? -6.868 -18.942 -30.325 1.00 113.91 170 PRO A N 1
ATOM 1359 C CA . PRO A 1 193 ? -6.650 -18.045 -31.481 1.00 113.00 170 PRO A CA 1
ATOM 1360 C C . PRO A 1 193 ? -5.193 -17.971 -31.956 1.00 116.33 170 PRO A C 1
ATOM 1361 O O . PRO A 1 193 ? -4.941 -17.505 -33.067 1.00 117.32 170 PRO A O 1
ATOM 1365 N N . VAL A 1 194 ? -4.242 -18.435 -31.122 1.00 115.78 171 VAL A N 1
ATOM 1366 C CA . VAL A 1 194 ? -2.825 -18.458 -31.476 1.00 108.18 171 VAL A CA 1
ATOM 1367 C C . VAL A 1 194 ? -2.647 -19.625 -32.446 1.00 115.27 171 VAL A C 1
ATOM 1368 O O . VAL A 1 194 ? -2.190 -19.407 -33.570 1.00 116.79 171 VAL A O 1
ATOM 1372 N N . ILE A 1 195 ? -3.051 -20.853 -32.017 1.00 114.77 172 ILE A N 1
ATOM 1373 C CA . ILE A 1 195 ? -2.997 -22.096 -32.800 1.00 104.94 172 ILE A CA 1
ATOM 1374 C C . ILE A 1 195 ? -3.770 -21.893 -34.112 1.00 98.89 172 ILE A C 1
ATOM 1375 O O . ILE A 1 195 ? -3.260 -22.253 -35.173 1.00 107.85 172 ILE A O 1
ATOM 1380 N N . GLY A 1 196 ? -4.968 -21.301 -34.013 1.00 96.44 173 GLY A N 1
ATOM 1381 C CA . GLY A 1 196 ? -5.853 -21.005 -35.136 1.00 89.40 173 GLY A CA 1
ATOM 1382 C C . GLY A 1 196 ? -5.214 -20.150 -36.212 1.00 97.24 173 GLY A C 1
ATOM 1383 O O . GLY A 1 196 ? -5.439 -20.386 -37.399 1.00 100.40 173 GLY A O 1
ATOM 1384 N N . ILE A 1 197 ? -4.405 -19.167 -35.801 1.00 94.66 174 ILE A N 1
ATOM 1385 C CA . ILE A 1 197 ? -3.688 -18.276 -36.703 1.00 103.73 174 ILE A CA 1
ATOM 1386 C C . ILE A 1 197 ? -2.470 -19.009 -37.276 1.00 106.84 174 ILE A C 1
ATOM 1387 O O . ILE A 1 197 ? -2.143 -18.821 -38.449 1.00 118.49 174 ILE A O 1
ATOM 1392 N N . LEU A 1 198 ? -1.822 -19.857 -36.452 1.00 104.76 175 LEU A N 1
ATOM 1393 C CA . LEU A 1 198 ? -0.636 -20.644 -36.822 1.00 96.06 175 LEU A CA 1
ATOM 1394 C C . LEU A 1 198 ? -0.943 -21.739 -37.854 1.00 98.76 175 LEU A C 1
ATOM 1395 O O . LEU A 1 198 ? -0.142 -21.966 -38.765 1.00 100.36 175 LEU A O 1
ATOM 1400 N N . VAL A 1 199 ? -2.097 -22.408 -37.703 1.00 96.04 176 VAL A N 1
ATOM 1401 C CA . VAL A 1 199 ? -2.553 -23.469 -38.594 1.00 98.85 176 VAL A CA 1
ATOM 1402 C C . VAL A 1 199 ? -3.051 -22.864 -39.919 1.00 108.21 176 VAL A C 1
ATOM 1403 O O . VAL A 1 199 ? -2.786 -23.440 -40.977 1.00 105.33 176 VAL A O 1
ATOM 1407 N N . ARG A 1 200 ? -3.726 -21.695 -39.866 1.00 106.19 177 ARG A N 1
ATOM 1408 C CA . ARG A 1 200 ? -4.235 -21.004 -41.055 1.00 109.90 177 ARG A CA 1
ATOM 1409 C C . ARG A 1 200 ? -3.087 -20.541 -41.968 1.00 103.03 177 ARG A C 1
ATOM 1410 O O . ARG A 1 200 ? -3.127 -20.811 -43.173 1.00 96.26 177 ARG A O 1
ATOM 1418 N N . LYS A 1 201 ? -2.061 -19.869 -41.393 1.00 100.16 178 LYS A N 1
ATOM 1419 C CA . LYS A 1 201 ? -0.903 -19.376 -42.143 1.00 105.18 178 LYS A CA 1
ATOM 1420 C C . LYS A 1 201 ? -0.198 -20.499 -42.883 1.00 100.85 178 LYS A C 1
ATOM 1421 O O . LYS A 1 201 ? 0.130 -20.339 -44.057 1.00 105.96 178 LYS A O 1
ATOM 1427 N N . ALA A 1 202 ? -0.017 -21.645 -42.209 1.00 99.70 179 ALA A N 1
ATOM 1428 C CA . ALA A 1 202 ? 0.617 -22.839 -42.762 1.00 85.97 179 ALA A CA 1
ATOM 1429 C C . ALA A 1 202 ? -0.257 -23.506 -43.828 1.00 92.25 179 ALA A C 1
ATOM 1430 O O . ALA A 1 202 ? 0.263 -23.919 -44.868 1.00 93.47 179 ALA A O 1
ATOM 1432 N N . SER A 1 203 ? -1.580 -23.598 -43.570 1.00 90.66 180 SER A N 1
ATOM 1433 C CA . SER A 1 203 ? -2.576 -24.192 -44.466 1.00 90.15 180 SER A CA 1
ATOM 1434 C C . SER A 1 203 ? -2.608 -23.490 -45.833 1.00 100.80 180 SER A C 1
ATOM 1435 O O . SER A 1 203 ? -2.493 -24.167 -46.858 1.00 100.18 180 SER A O 1
ATOM 1438 N N . LYS A 1 204 ? -2.744 -22.143 -45.852 1.00 96.96 181 LYS A N 1
ATOM 1439 C CA . LYS A 1 204 ? -2.786 -21.368 -47.101 1.00 102.73 181 LYS A CA 1
ATOM 1440 C C . LYS A 1 204 ? -1.474 -21.467 -47.908 1.00 92.90 181 LYS A C 1
ATOM 1441 O O . LYS A 1 204 ? -1.514 -21.460 -49.140 1.00 108.36 181 LYS A O 1
ATOM 1447 N N . ARG A 1 205 ? -0.334 -21.584 -47.210 1.00 88.00 182 ARG A N 1
ATOM 1448 C CA . ARG A 1 205 ? 0.977 -21.701 -47.831 1.00 89.81 182 ARG A CA 1
ATOM 1449 C C . ARG A 1 205 ? 1.094 -23.050 -48.531 1.00 90.90 182 ARG A C 1
ATOM 1450 O O . ARG A 1 205 ? 1.545 -23.102 -49.675 1.00 97.62 182 ARG A O 1
ATOM 1458 N N . MET A 1 206 ? 0.664 -24.129 -47.858 1.00 85.38 183 MET A N 1
ATOM 1459 C CA . MET A 1 206 ? 0.709 -25.490 -48.395 1.00 80.93 183 MET A CA 1
ATOM 1460 C C . MET A 1 206 ? -0.260 -25.707 -49.554 1.00 80.98 183 MET A C 1
ATOM 1461 O O . MET A 1 206 ? -0.007 -26.584 -50.387 1.00 88.15 183 MET A O 1
ATOM 1466 N N . ARG A 1 207 ? -1.359 -24.924 -49.610 1.00 73.51 184 ARG A N 1
ATOM 1467 C CA . ARG A 1 207 ? -2.351 -25.021 -50.682 1.00 78.42 184 ARG A CA 1
ATOM 1468 C C . ARG A 1 207 ? -1.729 -24.568 -52.006 1.00 81.71 184 ARG A C 1
ATOM 1469 O O . ARG A 1 207 ? -1.823 -25.297 -52.993 1.00 89.84 184 ARG A O 1
ATOM 1477 N N . LYS A 1 208 ? -1.060 -23.395 -52.011 1.00 71.11 185 LYS A N 1
ATOM 1478 C CA . LYS A 1 208 ? -0.366 -22.841 -53.169 1.00 78.79 185 LYS A CA 1
ATOM 1479 C C . LYS A 1 208 ? 0.648 -23.885 -53.667 1.00 81.16 185 LYS A C 1
ATOM 1480 O O . LYS A 1 208 ? 0.766 -24.095 -54.871 1.00 89.79 185 LYS A O 1
ATOM 1486 N N . LEU A 1 209 ? 1.354 -24.545 -52.737 1.00 72.98 186 LEU A N 1
ATOM 1487 C CA . LEU A 1 209 ? 2.348 -25.574 -53.031 1.00 79.53 186 LEU A CA 1
ATOM 1488 C C . LEU A 1 209 ? 1.718 -26.839 -53.583 1.00 86.69 186 LEU A C 1
ATOM 1489 O O . LEU A 1 209 ? 2.342 -27.513 -54.406 1.00 99.48 186 LEU A O 1
ATOM 1494 N N . SER A 1 210 ? 0.491 -27.171 -53.126 1.00 80.81 187 SER A N 1
ATOM 1495 C CA . SER A 1 210 ? -0.239 -28.344 -53.587 1.00 86.61 187 SER A CA 1
ATOM 1496 C C . SER A 1 210 ? -0.585 -28.158 -55.052 1.00 100.42 187 SER A C 1
ATOM 1497 O O . SER A 1 210 ? -0.465 -29.113 -55.828 1.00 106.43 187 SER A O 1
ATOM 1500 N N . MET A 1 211 ? -0.967 -26.911 -55.433 1.00 96.82 188 MET A N 1
ATOM 1501 C CA . MET A 1 211 ? -1.305 -26.515 -56.807 1.00 96.23 188 MET A CA 1
ATOM 1502 C C . MET A 1 211 ? -0.082 -26.729 -57.689 1.00 96.39 188 MET A C 1
ATOM 1503 O O . MET A 1 211 ? -0.172 -27.387 -58.719 1.00 92.91 188 MET A O 1
ATOM 1508 N N . GLN A 1 212 ? 1.065 -26.199 -57.250 1.00 93.86 189 GLN A N 1
ATOM 1509 C CA . GLN A 1 212 ? 2.340 -26.281 -57.943 1.00 92.84 189 GLN A CA 1
ATOM 1510 C C . GLN A 1 212 ? 2.868 -27.708 -58.070 1.00 101.57 189 GLN A C 1
ATOM 1511 O O . GLN A 1 212 ? 3.419 -28.039 -59.123 1.00 106.25 189 GLN A O 1
ATOM 1517 N N . VAL A 1 213 ? 2.685 -28.561 -57.025 1.00 98.61 190 VAL A N 1
ATOM 1518 C CA . VAL A 1 213 ? 3.172 -29.954 -57.035 1.00 91.15 190 VAL A CA 1
ATOM 1519 C C . VAL A 1 213 ? 2.375 -30.843 -58.011 1.00 83.21 190 VAL A C 1
ATOM 1520 O O . VAL A 1 213 ? 2.940 -31.792 -58.561 1.00 88.04 190 VAL A O 1
ATOM 1524 N N . GLN A 1 214 ? 1.087 -30.528 -58.231 1.00 79.80 191 GLN A N 1
ATOM 1525 C CA . GLN A 1 214 ? 0.276 -31.313 -59.144 1.00 68.96 191 GLN A CA 1
ATOM 1526 C C . GLN A 1 214 ? 0.499 -30.892 -60.599 1.00 78.88 191 GLN A C 1
ATOM 1527 O O . GLN A 1 214 ? 0.543 -31.768 -61.468 1.00 92.91 191 GLN A O 1
ATOM 1533 N N . ASP A 1 215 ? 0.646 -29.574 -60.869 1.00 74.77 192 ASP A N 1
ATOM 1534 C CA . ASP A 1 215 ? 0.871 -29.059 -62.218 1.00 73.05 192 ASP A CA 1
ATOM 1535 C C . ASP A 1 215 ? 2.164 -29.634 -62.770 1.00 72.03 192 ASP A C 1
ATOM 1536 O O . ASP A 1 215 ? 2.155 -30.182 -63.877 1.00 65.92 192 ASP A O 1
ATOM 1541 N N . THR A 1 216 ? 3.268 -29.545 -61.972 1.00 68.32 193 THR A N 1
ATOM 1542 C CA . THR A 1 216 ? 4.616 -30.044 -62.308 1.00 67.87 193 THR A CA 1
ATOM 1543 C C . THR A 1 216 ? 4.602 -31.541 -62.582 1.00 75.70 193 THR A C 1
ATOM 1544 O O . THR A 1 216 ? 5.418 -32.034 -63.359 1.00 84.33 193 THR A O 1
ATOM 1548 N N . MET A 1 217 ? 3.661 -32.256 -61.938 1.00 71.76 194 MET A N 1
ATOM 1549 C CA . MET A 1 217 ? 3.479 -33.686 -62.099 1.00 70.84 194 MET A CA 1
ATOM 1550 C C . MET A 1 217 ? 2.841 -34.022 -63.447 1.00 78.97 194 MET A C 1
ATOM 1551 O O . MET A 1 217 ? 3.188 -35.042 -64.054 1.00 82.52 194 MET A O 1
ATOM 1556 N N . GLY A 1 218 ? 1.955 -33.142 -63.916 1.00 77.23 195 GLY A N 1
ATOM 1557 C CA . GLY A 1 218 ? 1.302 -33.252 -65.216 1.00 76.34 195 GLY A CA 1
ATOM 1558 C C . GLY A 1 218 ? 2.298 -32.896 -66.298 1.00 71.86 195 GLY A C 1
ATOM 1559 O O . GLY A 1 218 ? 2.211 -33.374 -67.428 1.00 73.93 195 GLY A O 1
ATOM 1560 N N . ASP A 1 219 ? 3.279 -32.070 -65.931 1.00 74.41 196 ASP A N 1
ATOM 1561 C CA . ASP A 1 219 ? 4.348 -31.667 -66.821 1.00 65.13 196 ASP A CA 1
ATOM 1562 C C . ASP A 1 219 ? 5.301 -32.834 -67.032 1.00 59.30 196 ASP A C 1
ATOM 1563 O O . ASP A 1 219 ? 5.681 -33.105 -68.175 1.00 64.97 196 ASP A O 1
ATOM 1568 N N . VAL A 1 220 ? 5.642 -33.552 -65.951 1.00 58.73 197 VAL A N 1
ATOM 1569 C CA . VAL A 1 220 ? 6.506 -34.738 -66.013 1.00 58.06 197 VAL A CA 1
ATOM 1570 C C . VAL A 1 220 ? 5.788 -35.811 -66.861 1.00 57.68 197 VAL A C 1
ATOM 1571 O O . VAL A 1 220 ? 6.414 -36.450 -67.698 1.00 56.22 197 VAL A O 1
ATOM 1575 N N . ASN A 1 221 ? 4.468 -35.977 -66.650 1.00 58.26 198 ASN A N 1
ATOM 1576 C CA . ASN A 1 221 ? 3.652 -36.920 -67.392 1.00 66.75 198 ASN A CA 1
ATOM 1577 C C . ASN A 1 221 ? 3.699 -36.560 -68.902 1.00 67.25 198 ASN A C 1
ATOM 1578 O O . ASN A 1 221 ? 3.921 -37.443 -69.738 1.00 56.38 198 ASN A O 1
ATOM 1583 N N . HIS A 1 222 ? 3.544 -35.253 -69.235 1.00 67.26 199 HIS A N 1
ATOM 1584 C CA . HIS A 1 222 ? 3.601 -34.741 -70.599 1.00 64.60 199 HIS A CA 1
ATOM 1585 C C . HIS A 1 222 ? 4.906 -35.117 -71.294 1.0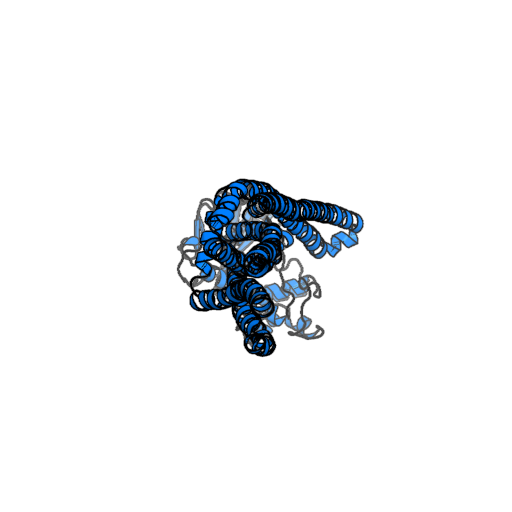0 63.65 199 HIS A C 1
ATOM 1586 O O . HIS A 1 222 ? 4.863 -35.676 -72.381 1.00 62.97 199 HIS A O 1
ATOM 1593 N N . VAL A 1 223 ? 6.056 -34.802 -70.663 1.00 68.43 200 VAL A N 1
ATOM 1594 C CA . VAL A 1 223 ? 7.414 -35.090 -71.145 1.00 62.39 200 VAL A CA 1
ATOM 1595 C C . VAL A 1 223 ? 7.570 -36.603 -71.427 1.00 69.56 200 VAL A C 1
ATOM 1596 O O . VAL A 1 223 ? 8.045 -36.982 -72.500 1.00 54.50 200 VAL A O 1
ATOM 1600 N N . VAL A 1 224 ? 7.168 -37.463 -70.467 1.00 74.89 201 VAL A N 1
ATOM 1601 C CA . VAL A 1 224 ? 7.309 -38.905 -70.639 1.00 71.21 201 VAL A CA 1
ATOM 1602 C C . VAL A 1 224 ? 6.400 -39.404 -71.798 1.00 69.42 201 VAL A C 1
ATOM 1603 O O . VAL A 1 224 ? 6.924 -40.002 -72.737 1.00 51.72 201 VAL A O 1
ATOM 1607 N N . GLN A 1 225 ? 5.095 -39.097 -71.775 1.00 73.68 202 GLN A N 1
ATOM 1608 C CA . GLN A 1 225 ? 4.139 -39.501 -72.814 1.00 62.91 202 GLN A CA 1
ATOM 1609 C C . GLN A 1 225 ? 4.591 -39.167 -74.247 1.00 61.41 202 GLN A C 1
ATOM 1610 O O . GLN A 1 225 ? 4.444 -40.006 -75.138 1.00 66.60 202 GLN A O 1
ATOM 1616 N N . GLU A 1 226 ? 5.152 -37.951 -74.453 1.00 61.91 203 GLU A N 1
ATOM 1617 C CA . GLU A 1 226 ? 5.645 -37.437 -75.739 1.00 56.73 203 GLU A CA 1
ATOM 1618 C C . GLU A 1 226 ? 6.832 -38.262 -76.204 1.00 65.55 203 GLU A C 1
ATOM 1619 O O . GLU A 1 226 ? 6.918 -38.618 -77.377 1.00 66.36 203 GLU A O 1
ATOM 1625 N N . SER A 1 227 ? 7.749 -38.560 -75.276 1.00 65.35 204 SER A N 1
ATOM 1626 C CA . SER A 1 227 ? 8.943 -39.354 -75.524 1.00 54.59 204 SER A CA 1
ATOM 1627 C C . SER A 1 227 ? 8.547 -40.737 -76.032 1.00 54.90 204 SER A C 1
ATOM 1628 O O . SER A 1 227 ? 9.246 -41.294 -76.886 1.00 52.01 204 SER A O 1
ATOM 1631 N N . ILE A 1 228 ? 7.418 -41.288 -75.500 1.00 53.36 205 ILE A N 1
ATOM 1632 C CA . ILE A 1 228 ? 6.908 -42.606 -75.853 1.00 57.68 205 ILE A CA 1
ATOM 1633 C C . ILE A 1 228 ? 6.281 -42.570 -77.231 1.00 59.81 205 ILE A C 1
ATOM 1634 O O . ILE A 1 228 ? 6.470 -43.474 -78.048 1.00 57.41 205 ILE A O 1
ATOM 1639 N N . ASN A 1 229 ? 5.563 -41.517 -77.504 1.00 63.45 206 ASN A N 1
ATOM 1640 C CA . ASN A 1 229 ? 4.908 -41.377 -78.786 1.00 61.62 206 ASN A CA 1
ATOM 1641 C C . ASN A 1 229 ? 5.890 -41.138 -79.925 1.00 65.74 206 ASN A C 1
ATOM 1642 O O . ASN A 1 229 ? 5.736 -41.717 -81.002 1.00 67.35 206 ASN A O 1
ATOM 1647 N N . GLY A 1 230 ? 6.882 -40.287 -79.678 1.00 68.29 207 GLY A N 1
ATOM 1648 C CA . GLY A 1 230 ? 7.873 -39.917 -80.677 1.00 56.64 207 GLY A CA 1
ATOM 1649 C C . GLY A 1 230 ? 9.190 -40.624 -80.589 1.00 52.74 207 GLY A C 1
ATOM 1650 O O . GLY A 1 230 ? 10.200 -40.082 -81.034 1.00 74.34 207 GLY A O 1
ATOM 1651 N N . ASN A 1 231 ? 9.191 -41.845 -80.039 1.00 58.37 208 ASN A N 1
ATOM 1652 C CA . ASN A 1 231 ? 10.395 -42.676 -79.874 1.00 51.74 208 ASN A CA 1
ATOM 1653 C C . ASN A 1 231 ? 11.252 -42.785 -81.169 1.00 49.22 208 ASN A C 1
ATOM 1654 O O . ASN A 1 231 ? 12.478 -42.816 -81.074 1.00 57.12 208 ASN A O 1
ATOM 1659 N N . ALA A 1 232 ? 10.615 -42.810 -82.362 1.00 48.24 209 ALA A N 1
ATOM 1660 C CA . ALA A 1 232 ? 11.309 -42.898 -83.657 1.00 36.43 209 ALA A CA 1
ATOM 1661 C C . ALA A 1 232 ? 12.121 -41.618 -83.961 1.00 49.55 209 ALA A C 1
ATOM 1662 O O . ALA A 1 232 ? 13.232 -41.713 -84.485 1.00 61.48 209 ALA A O 1
ATOM 1664 N N . VAL A 1 233 ? 11.573 -40.430 -83.611 1.00 41.24 210 VAL A N 1
ATOM 1665 C CA . VAL A 1 233 ? 12.231 -39.127 -83.810 1.00 57.27 210 VAL A CA 1
ATOM 1666 C C . VAL A 1 233 ? 13.313 -38.960 -82.731 1.00 53.69 210 VAL A C 1
ATOM 1667 O O . VAL A 1 233 ? 14.431 -38.529 -83.040 1.00 58.52 210 VAL A O 1
ATOM 1671 N N . VAL A 1 234 ? 12.993 -39.363 -81.480 1.00 46.31 211 VAL A N 1
ATOM 1672 C CA . VAL A 1 234 ? 13.916 -39.336 -80.342 1.00 46.85 211 VAL A CA 1
ATOM 1673 C C . VAL A 1 234 ? 15.143 -40.178 -80.718 1.00 59.45 211 VAL A C 1
ATOM 1674 O O . VAL A 1 234 ? 16.260 -39.739 -80.507 1.00 62.27 211 VAL A O 1
ATOM 1678 N N . LYS A 1 235 ? 14.933 -41.354 -81.347 1.00 57.30 212 LYS A N 1
ATOM 1679 C CA . LYS A 1 235 ? 16.001 -42.251 -81.802 1.00 57.97 212 LYS A CA 1
ATOM 1680 C C . LYS A 1 235 ? 16.747 -41.746 -83.043 1.00 55.17 212 LYS A C 1
ATOM 1681 O O . LYS A 1 235 ? 17.971 -41.622 -82.989 1.00 67.50 212 LYS A O 1
ATOM 1687 N N . SER A 1 236 ? 16.033 -41.462 -84.144 1.00 50.12 213 SER A N 1
ATOM 1688 C CA . SER A 1 236 ? 16.667 -41.008 -85.381 1.00 50.71 213 SER A CA 1
ATOM 1689 C C . SER A 1 236 ? 17.462 -39.704 -85.244 1.00 48.71 213 SER A C 1
ATOM 1690 O O . SER A 1 236 ? 18.579 -39.618 -85.726 1.00 61.48 213 SER A O 1
ATOM 1693 N N . PHE A 1 237 ? 16.883 -38.703 -84.584 1.00 44.09 214 PHE A N 1
ATOM 1694 C CA . PHE A 1 237 ? 17.451 -37.367 -84.392 1.00 45.83 214 PHE A CA 1
ATOM 1695 C C . PHE A 1 237 ? 18.216 -37.245 -83.105 1.00 61.68 214 PHE A C 1
ATOM 1696 O O . PHE A 1 237 ? 18.581 -36.141 -82.722 1.00 58.89 214 PHE A O 1
ATOM 1704 N N . ALA A 1 238 ? 18.485 -38.378 -82.444 1.00 54.43 215 ALA A N 1
ATOM 1705 C CA . ALA A 1 238 ? 19.246 -38.450 -81.193 1.00 56.61 215 ALA A CA 1
ATOM 1706 C C . ALA A 1 238 ? 18.821 -37.385 -80.145 1.00 59.06 215 ALA A C 1
ATOM 1707 O O . ALA A 1 238 ? 19.645 -36.638 -79.606 1.00 64.47 215 ALA A O 1
ATOM 1709 N N . GLY A 1 239 ? 17.531 -37.333 -79.879 1.00 50.57 216 GLY A N 1
ATOM 1710 C CA . GLY A 1 239 ? 16.968 -36.406 -78.911 1.00 67.83 216 GLY A CA 1
ATOM 1711 C C . GLY A 1 239 ? 16.957 -36.875 -77.468 1.00 59.85 216 GLY A C 1
ATOM 1712 O O . GLY A 1 239 ? 16.317 -36.232 -76.643 1.00 63.28 216 GLY A O 1
ATOM 1713 N N . GLU A 1 240 ? 17.655 -37.967 -77.128 1.00 54.87 217 GLU A N 1
ATOM 1714 C CA . GLU A 1 240 ? 17.694 -38.496 -75.747 1.00 57.79 217 GLU A CA 1
ATOM 1715 C C . GLU A 1 240 ? 18.225 -37.513 -74.689 1.00 58.19 217 GLU A C 1
ATOM 1716 O O . GLU A 1 240 ? 17.598 -37.370 -73.643 1.00 67.90 217 GLU A O 1
ATOM 1722 N N . GLU A 1 241 ? 19.372 -36.853 -74.954 1.00 55.30 218 GLU A N 1
ATOM 1723 C CA . GLU A 1 241 ? 19.958 -35.896 -74.022 1.00 57.70 218 GLU A CA 1
ATOM 1724 C C . GLU A 1 241 ? 18.941 -34.792 -73.737 1.00 68.03 218 GLU A C 1
ATOM 1725 O O . GLU A 1 241 ? 18.682 -34.492 -72.574 1.00 73.24 218 GLU A O 1
ATOM 1731 N N . SER A 1 242 ? 18.323 -34.233 -74.801 1.00 65.98 219 SER A N 1
ATOM 1732 C CA . SER A 1 242 ? 17.333 -33.157 -74.698 1.00 68.66 219 SER A CA 1
ATOM 1733 C C . SER A 1 242 ? 16.042 -33.564 -73.944 1.00 66.47 219 SER A C 1
ATOM 1734 O O . SER A 1 242 ? 15.491 -32.721 -73.232 1.00 78.36 219 SER A O 1
ATOM 1737 N N . GLU A 1 243 ? 15.586 -34.831 -74.074 1.00 63.04 220 GLU A N 1
ATOM 1738 C CA . GLU A 1 243 ? 14.396 -35.327 -73.379 1.00 62.39 220 GLU A CA 1
ATOM 1739 C C . GLU A 1 243 ? 14.722 -35.497 -71.896 1.00 65.88 220 GLU A C 1
ATOM 1740 O O . GLU A 1 243 ? 13.913 -35.159 -71.027 1.00 72.24 220 GLU A O 1
ATOM 1746 N N . GLN A 1 244 ? 15.929 -36.017 -71.620 1.00 67.42 221 GLN A N 1
ATOM 1747 C CA . GLN A 1 244 ? 16.464 -36.218 -70.286 1.00 62.22 221 GLN A CA 1
ATOM 1748 C C . GLN A 1 244 ? 16.509 -34.865 -69.584 1.00 64.10 221 GLN A C 1
ATOM 1749 O O . GLN A 1 244 ? 16.045 -34.758 -68.443 1.00 65.08 221 GLN A O 1
ATOM 1755 N N . GLU A 1 245 ? 17.025 -33.824 -70.281 1.00 61.60 222 GLU A N 1
ATOM 1756 C CA . GLU A 1 245 ? 17.116 -32.454 -69.766 1.00 69.17 222 GLU A CA 1
ATOM 1757 C C . GLU A 1 245 ? 15.751 -31.920 -69.351 1.00 68.41 222 GLU A C 1
ATOM 1758 O O . GLU A 1 245 ? 15.593 -31.518 -68.200 1.00 75.73 222 GLU A O 1
ATOM 1764 N N . ARG A 1 246 ? 14.758 -31.955 -70.256 1.00 63.59 223 ARG A N 1
ATOM 1765 C CA . ARG A 1 246 ? 13.418 -31.472 -69.918 1.00 70.01 223 ARG A CA 1
ATOM 1766 C C . ARG A 1 246 ? 12.743 -32.344 -68.849 1.00 69.53 223 ARG A C 1
ATOM 1767 O O . ARG A 1 246 ? 11.911 -31.836 -68.094 1.00 71.02 223 ARG A O 1
ATOM 1775 N N . PHE A 1 247 ? 13.125 -33.632 -68.757 1.00 67.77 224 PHE A N 1
ATOM 1776 C CA . PHE A 1 247 ? 12.554 -34.522 -67.742 1.00 58.20 224 PHE A CA 1
ATOM 1777 C C . PHE A 1 247 ? 13.066 -34.104 -66.376 1.00 67.71 224 PHE A C 1
ATOM 1778 O O . PHE A 1 247 ? 12.304 -34.089 -65.422 1.00 84.21 224 PHE A O 1
ATOM 1786 N N . TYR A 1 248 ? 14.351 -33.739 -66.309 1.00 64.41 225 TYR A N 1
ATOM 1787 C CA . TYR A 1 248 ? 15.048 -33.279 -65.114 1.00 60.88 225 TYR A CA 1
ATOM 1788 C C . TYR A 1 248 ? 14.468 -31.968 -64.652 1.00 61.94 225 TYR A C 1
ATOM 1789 O O . TYR A 1 248 ? 14.146 -31.825 -63.485 1.00 80.65 225 TYR A O 1
ATOM 1798 N N . LYS A 1 249 ? 14.361 -31.011 -65.576 1.00 59.52 226 LYS A N 1
ATOM 1799 C CA . LYS A 1 249 ? 13.821 -29.687 -65.344 1.00 64.96 226 LYS A CA 1
ATOM 1800 C C . LYS A 1 249 ? 12.466 -29.766 -64.629 1.00 59.98 226 LYS A C 1
ATOM 1801 O O . LYS A 1 249 ? 12.336 -29.198 -63.545 1.00 61.28 226 LYS A O 1
ATOM 1807 N N . SER A 1 250 ? 11.496 -30.523 -65.181 1.00 60.06 227 SER A N 1
ATOM 1808 C CA . SER A 1 250 ? 10.158 -30.679 -64.583 1.00 59.45 227 SER A CA 1
ATOM 1809 C C . SER A 1 250 ? 10.139 -31.584 -63.347 1.00 64.95 227 SER A C 1
ATOM 1810 O O . SER A 1 250 ? 9.338 -31.345 -62.436 1.00 61.46 227 SER A O 1
ATOM 1813 N N . SER A 1 251 ? 11.013 -32.620 -63.326 1.00 63.19 228 SER A N 1
ATOM 1814 C CA . SER A 1 251 ? 11.163 -33.588 -62.245 1.00 61.22 228 SER A CA 1
ATOM 1815 C C . SER A 1 251 ? 11.696 -32.914 -60.999 1.00 63.46 228 SER A C 1
ATOM 1816 O O . SER A 1 251 ? 11.170 -33.157 -59.920 1.00 64.35 228 SER A O 1
ATOM 1819 N N . GLU A 1 252 ? 12.739 -32.078 -61.157 1.00 64.15 229 GLU A N 1
ATOM 1820 C CA . GLU A 1 252 ? 13.415 -31.320 -60.109 1.00 73.28 229 GLU A CA 1
ATOM 1821 C C . GLU A 1 252 ? 12.528 -30.228 -59.527 1.00 75.18 229 GLU A C 1
ATOM 1822 O O . GLU A 1 252 ? 12.496 -30.085 -58.312 1.00 68.72 229 GLU A O 1
ATOM 1828 N N . GLU A 1 253 ? 11.796 -29.478 -60.363 1.00 75.29 230 GLU A N 1
ATOM 1829 C CA . GLU A 1 253 ? 10.884 -28.462 -59.856 1.00 78.02 230 GLU A CA 1
ATOM 1830 C C . GLU A 1 253 ? 9.903 -29.144 -58.903 1.00 78.53 230 GLU A C 1
ATOM 1831 O O . GLU A 1 253 ? 9.732 -28.702 -57.772 1.00 78.05 230 GLU A O 1
ATOM 1837 N N . ASN A 1 254 ? 9.312 -30.255 -59.343 1.00 79.62 231 ASN A N 1
ATOM 1838 C CA . ASN A 1 254 ? 8.367 -31.068 -58.577 1.00 76.91 231 ASN A CA 1
ATOM 1839 C C . ASN A 1 254 ? 8.974 -31.532 -57.236 1.00 74.59 231 ASN A C 1
ATOM 1840 O O . ASN A 1 254 ? 8.251 -31.672 -56.247 1.00 73.39 231 ASN A O 1
ATOM 1845 N N . LEU A 1 255 ? 10.300 -31.755 -57.213 1.00 75.29 232 LEU A N 1
ATOM 1846 C CA . LEU A 1 255 ? 11.028 -32.199 -56.028 1.00 71.83 232 LEU A CA 1
ATOM 1847 C C . LEU A 1 255 ? 11.278 -31.046 -55.069 1.00 78.04 232 LEU A C 1
ATOM 1848 O O . LEU A 1 255 ? 11.071 -31.205 -53.868 1.00 79.16 232 LEU A O 1
ATOM 1853 N N . LYS A 1 256 ? 11.733 -29.894 -55.584 1.00 77.80 233 LYS A N 1
ATOM 1854 C CA . LYS A 1 256 ? 12.003 -28.754 -54.731 1.00 78.95 233 LYS A CA 1
ATOM 1855 C C . LYS A 1 256 ? 10.704 -28.121 -54.227 1.00 85.53 233 LYS A C 1
ATOM 1856 O O . LYS A 1 256 ? 10.742 -27.309 -53.304 1.00 104.56 233 LYS A O 1
ATOM 1862 N N . ARG A 1 257 ? 9.560 -28.518 -54.787 1.00 85.82 234 ARG A N 1
ATOM 1863 C CA . ARG A 1 257 ? 8.275 -27.997 -54.339 1.00 93.10 234 ARG A CA 1
ATOM 1864 C C . ARG A 1 257 ? 7.705 -28.855 -53.205 1.00 92.60 234 ARG A C 1
ATOM 1865 O O . ARG A 1 257 ? 7.228 -28.302 -52.225 1.00 96.05 234 ARG A O 1
ATOM 1873 N N . GLY A 1 258 ? 7.783 -30.182 -53.337 1.00 94.60 235 GLY A N 1
ATOM 1874 C CA . GLY A 1 258 ? 7.319 -31.130 -52.327 1.00 84.18 235 GLY A CA 1
ATOM 1875 C C . GLY A 1 258 ? 8.165 -31.051 -51.072 1.00 88.97 235 GLY A C 1
ATOM 1876 O O . GLY A 1 258 ? 7.674 -31.290 -49.969 1.00 82.15 235 GLY A O 1
ATOM 1877 N N . LEU A 1 259 ? 9.451 -30.695 -51.240 1.00 93.59 236 LEU A N 1
ATOM 1878 C CA . LEU A 1 259 ? 10.415 -30.523 -50.161 1.00 70.80 236 LEU A CA 1
ATOM 1879 C C . LEU A 1 259 ? 9.984 -29.338 -49.328 1.00 71.80 236 LEU A C 1
ATOM 1880 O O . LEU A 1 259 ? 9.887 -29.491 -48.118 1.00 77.54 236 LEU A O 1
ATOM 1885 N N . LYS A 1 260 ? 9.670 -28.177 -49.980 1.00 76.61 237 LYS A N 1
ATOM 1886 C CA . LYS A 1 260 ? 9.194 -26.929 -49.353 1.00 80.17 237 LYS A CA 1
ATOM 1887 C C . LYS A 1 260 ? 7.923 -27.173 -48.546 1.00 69.12 237 LYS A C 1
ATOM 1888 O O . LYS A 1 260 ? 7.808 -26.718 -47.412 1.00 70.55 237 LYS A O 1
ATOM 1894 N N . MET A 1 261 ? 7.012 -27.945 -49.106 1.00 75.45 238 MET A N 1
ATOM 1895 C CA . MET A 1 261 ? 5.756 -28.322 -48.488 1.00 74.75 238 MET A CA 1
ATOM 1896 C C . MET A 1 261 ? 6.017 -29.125 -47.201 1.00 80.49 238 MET A C 1
ATOM 1897 O O . MET A 1 261 ? 5.359 -28.880 -46.184 1.00 93.89 238 MET A O 1
ATOM 1902 N N . VAL A 1 262 ? 6.991 -30.061 -47.248 1.00 84.88 239 VAL A N 1
ATOM 1903 C CA . VAL A 1 262 ? 7.384 -30.889 -46.110 1.00 73.81 239 VAL A CA 1
ATOM 1904 C C . VAL A 1 262 ? 8.006 -30.019 -45.022 1.00 76.40 239 VAL A C 1
ATOM 1905 O O . VAL A 1 262 ? 7.610 -30.154 -43.871 1.00 78.04 239 VAL A O 1
ATOM 1909 N N . ILE A 1 263 ? 8.935 -29.101 -45.387 1.00 80.48 240 ILE A N 1
ATOM 1910 C CA . ILE A 1 263 ? 9.565 -28.166 -44.439 1.00 86.36 240 ILE A CA 1
ATOM 1911 C C . ILE A 1 263 ? 8.437 -27.391 -43.722 1.00 85.37 240 ILE A C 1
ATOM 1912 O O . ILE A 1 263 ? 8.427 -27.353 -42.494 1.00 83.66 240 ILE A O 1
ATOM 1917 N N . VAL A 1 264 ? 7.475 -26.822 -44.482 1.00 86.68 241 VAL A N 1
ATOM 1918 C CA . VAL A 1 264 ? 6.349 -26.088 -43.909 1.00 79.92 241 VAL A CA 1
ATOM 1919 C C . VAL A 1 264 ? 5.582 -26.965 -42.919 1.00 83.75 241 VAL A C 1
ATOM 1920 O O . VAL A 1 264 ? 5.304 -26.508 -41.809 1.00 68.47 241 VAL A O 1
ATOM 1924 N N . GLN A 1 265 ? 5.282 -28.227 -43.305 1.00 87.53 242 GLN A N 1
ATOM 1925 C CA . GLN A 1 265 ? 4.557 -29.176 -42.457 1.00 87.90 242 GLN A CA 1
ATOM 1926 C C . GLN A 1 265 ? 5.333 -29.485 -41.192 1.00 76.21 242 GLN A C 1
ATOM 1927 O O . GLN A 1 265 ? 4.901 -29.081 -40.110 1.00 78.46 242 GLN A O 1
ATOM 1933 N N . ASN A 1 266 ? 6.503 -30.145 -41.338 1.00 77.10 243 ASN A N 1
ATOM 1934 C CA . ASN A 1 266 ? 7.417 -30.558 -40.268 1.00 77.96 243 ASN A CA 1
ATOM 1935 C C . ASN A 1 266 ? 7.840 -29.442 -39.305 1.00 88.76 243 ASN A C 1
ATOM 1936 O O . ASN A 1 266 ? 8.356 -29.749 -38.226 1.00 91.46 243 ASN A O 1
ATOM 1941 N N . LEU A 1 267 ? 7.600 -28.175 -39.669 1.00 86.12 244 LEU A N 1
ATOM 1942 C CA . LEU A 1 267 ? 7.916 -27.038 -38.814 1.00 96.92 244 LEU A CA 1
ATOM 1943 C C . LEU A 1 267 ? 6.657 -26.501 -38.124 1.00 103.56 244 LEU A C 1
ATOM 1944 O O . LEU A 1 267 ? 6.763 -25.993 -37.006 1.00 105.26 244 LEU A O 1
ATOM 1949 N N . ASN A 1 268 ? 5.474 -26.623 -38.769 1.00 101.19 245 ASN A N 1
ATOM 1950 C CA . ASN A 1 268 ? 4.221 -26.136 -38.193 1.00 95.64 245 ASN A CA 1
ATOM 1951 C C . ASN A 1 268 ? 3.745 -26.949 -36.990 1.00 105.92 245 ASN A C 1
ATOM 1952 O O . ASN A 1 268 ? 3.473 -26.360 -35.943 1.00 113.89 245 ASN A O 1
ATOM 1957 N N . SER A 1 269 ? 3.635 -28.285 -37.137 1.00 104.30 246 SER A N 1
ATOM 1958 C CA . SER A 1 269 ? 3.176 -29.179 -36.070 1.00 108.91 246 SER A CA 1
ATOM 1959 C C . SER A 1 269 ? 3.916 -28.975 -34.717 1.00 105.83 246 SER A C 1
ATOM 1960 O O . SER A 1 269 ? 3.211 -28.795 -33.722 1.00 102.30 246 SER A O 1
ATOM 1963 N N . PRO A 1 270 ? 5.282 -28.932 -34.633 1.00 104.68 247 PRO A N 1
ATOM 1964 C CA . PRO A 1 270 ? 5.929 -28.715 -33.325 1.00 100.20 247 PRO A CA 1
ATOM 1965 C C . PRO A 1 270 ? 5.741 -27.318 -32.732 1.00 102.05 247 PRO A C 1
ATOM 1966 O O . PRO A 1 270 ? 5.637 -27.209 -31.516 1.00 106.71 247 PRO A O 1
ATOM 1970 N N . VAL A 1 271 ? 5.701 -26.258 -33.573 1.00 99.84 248 VAL A N 1
ATOM 1971 C CA . VAL A 1 271 ? 5.502 -24.871 -33.131 1.00 95.46 248 VAL A CA 1
ATOM 1972 C C . VAL A 1 271 ? 4.143 -24.764 -32.453 1.00 88.86 248 VAL A C 1
ATOM 1973 O O . VAL A 1 271 ? 3.969 -23.969 -31.536 1.00 84.96 248 VAL A O 1
ATOM 1977 N N . VAL A 1 272 ? 3.193 -25.581 -32.908 1.00 88.75 249 VAL A N 1
ATOM 1978 C CA . VAL A 1 272 ? 1.846 -25.668 -32.371 1.00 90.61 249 VAL A CA 1
ATOM 1979 C C . VAL A 1 272 ? 1.946 -26.425 -31.042 1.00 100.74 249 VAL A C 1
ATOM 1980 O O . VAL A 1 272 ? 1.304 -26.025 -30.073 1.00 106.20 249 VAL A O 1
ATOM 1984 N N . GLN A 1 273 ? 2.775 -27.493 -30.988 1.00 100.69 250 GLN A N 1
ATOM 1985 C CA . GLN A 1 273 ? 2.987 -28.286 -29.772 1.00 98.82 250 GLN A CA 1
ATOM 1986 C C . GLN A 1 273 ? 3.613 -27.410 -28.666 1.00 99.83 250 GLN A C 1
ATOM 1987 O O . GLN A 1 273 ? 3.233 -27.550 -27.502 1.00 104.91 250 GLN A O 1
ATOM 1993 N N . VAL A 1 274 ? 4.565 -26.506 -29.035 1.00 98.15 251 VAL A N 1
ATOM 1994 C CA . VAL A 1 274 ? 5.238 -25.597 -28.101 1.00 85.51 251 VAL A CA 1
ATOM 1995 C C . VAL A 1 274 ? 4.264 -24.544 -27.579 1.00 84.30 251 VAL A C 1
ATOM 1996 O O . VAL A 1 274 ? 4.292 -24.250 -26.386 1.00 92.97 251 VAL A O 1
ATOM 2000 N N . VAL A 1 275 ? 3.372 -24.020 -28.444 1.00 81.48 252 VAL A N 1
ATOM 2001 C CA . VAL A 1 275 ? 2.387 -23.024 -28.039 1.00 94.64 252 VAL A CA 1
ATOM 2002 C C . VAL A 1 275 ? 1.232 -23.695 -27.247 1.00 105.15 252 VAL A C 1
ATOM 2003 O O . VAL A 1 275 ? 0.342 -23.020 -26.743 1.00 114.40 252 VAL A O 1
ATOM 2007 N N . MET A 1 276 ? 1.284 -25.019 -27.125 1.00 102.58 253 MET A N 1
ATOM 2008 C CA . MET A 1 276 ? 0.338 -25.831 -26.376 1.00 104.37 253 MET A CA 1
ATOM 2009 C C . MET A 1 276 ? 0.991 -26.075 -25.015 1.00 111.62 253 MET A C 1
ATOM 2010 O O . MET A 1 276 ? 0.310 -26.036 -23.992 1.00 119.93 253 MET A O 1
ATOM 2015 N N . ALA A 1 277 ? 2.326 -26.295 -25.009 1.00 110.52 254 ALA A N 1
ATOM 2016 C CA . ALA A 1 277 ? 3.131 -26.517 -23.808 1.00 103.25 254 ALA A CA 1
ATOM 2017 C C . ALA A 1 277 ? 3.102 -25.272 -22.923 1.00 105.89 254 ALA A C 1
ATOM 2018 O O . ALA A 1 277 ? 3.079 -25.401 -21.702 1.00 111.93 254 ALA A O 1
ATOM 2020 N N . CYS A 1 278 ? 3.082 -24.070 -23.543 1.00 104.57 255 CYS A N 1
ATOM 2021 C CA . CYS A 1 278 ? 3.010 -22.776 -22.861 1.00 110.78 255 CYS A CA 1
ATOM 2022 C C . CYS A 1 278 ? 1.658 -22.609 -22.163 1.00 115.51 255 CYS A C 1
ATOM 2023 O O . CYS A 1 278 ? 1.594 -22.027 -21.082 1.00 115.94 255 CYS A O 1
ATOM 2026 N N . ALA A 1 279 ? 0.588 -23.139 -22.777 1.00 115.15 256 ALA A N 1
ATOM 2027 C CA . ALA A 1 279 ? -0.763 -23.129 -22.224 1.00 112.61 256 ALA A CA 1
ATOM 2028 C C . ALA A 1 279 ? -0.802 -24.152 -21.090 1.00 115.05 256 ALA A C 1
ATOM 2029 O O . ALA A 1 279 ? -1.514 -23.944 -20.112 1.00 121.26 256 ALA A O 1
ATOM 2031 N N . MET A 1 280 ? -0.027 -25.254 -21.224 1.00 113.97 257 MET A N 1
ATOM 2032 C CA . MET A 1 280 ? 0.064 -26.327 -20.235 1.00 111.11 257 MET A CA 1
ATOM 2033 C C . MET A 1 280 ? 0.763 -25.853 -18.973 1.00 109.58 257 MET A C 1
ATOM 2034 O O . MET A 1 280 ? 0.206 -26.003 -17.888 1.00 118.94 257 MET A O 1
ATOM 2039 N N . ALA A 1 281 ? 1.975 -25.286 -19.118 1.00 106.33 258 ALA A N 1
ATOM 2040 C CA . ALA A 1 281 ? 2.772 -24.768 -18.014 1.00 103.46 258 ALA A CA 1
ATOM 2041 C C . ALA A 1 281 ? 1.993 -23.717 -17.217 1.00 111.49 258 ALA A C 1
ATOM 2042 O O . ALA A 1 281 ? 1.977 -23.797 -15.993 1.00 113.58 258 ALA A O 1
ATOM 2044 N N . LEU A 1 282 ? 1.317 -22.769 -17.908 1.00 107.80 259 LEU A N 1
ATOM 2045 C CA . LEU A 1 282 ? 0.502 -21.708 -17.298 1.00 113.13 259 LEU A CA 1
ATOM 2046 C C . LEU A 1 282 ? -0.668 -22.299 -16.489 1.00 112.88 259 LEU A C 1
ATOM 2047 O O . LEU A 1 282 ? -0.992 -21.779 -15.422 1.00 122.46 259 LEU A O 1
ATOM 2052 N N . ILE A 1 283 ? -1.291 -23.379 -17.001 1.00 109.82 260 ILE A N 1
ATOM 2053 C CA . ILE A 1 283 ? -2.396 -24.069 -16.342 1.00 112.28 260 ILE A CA 1
ATOM 2054 C C . ILE A 1 283 ? -1.844 -24.847 -15.155 1.00 113.36 260 ILE A C 1
ATOM 2055 O O . ILE A 1 283 ? -2.524 -24.985 -14.139 1.00 120.57 260 ILE A O 1
ATOM 2060 N N . VAL A 1 284 ? -0.599 -25.326 -15.278 1.00 112.75 261 VAL A N 1
ATOM 2061 C CA . VAL A 1 284 ? 0.066 -26.091 -14.237 1.00 114.68 261 VAL A CA 1
ATOM 2062 C C . VAL A 1 284 ? 0.524 -25.162 -13.083 1.00 120.77 261 VAL A C 1
ATOM 2063 O O . VAL A 1 284 ? 0.294 -25.513 -11.929 1.00 120.92 261 VAL A O 1
ATOM 2067 N N . TRP A 1 285 ? 1.108 -23.977 -13.385 1.00 121.55 262 TRP A N 1
ATOM 2068 C CA . TRP A 1 285 ? 1.572 -22.999 -12.383 1.00 133.90 262 TRP A CA 1
ATOM 2069 C C . TRP A 1 285 ? 0.426 -22.426 -11.532 1.00 132.85 262 TRP A C 1
ATOM 2070 O O . TRP A 1 285 ? 0.659 -21.954 -10.415 1.00 128.92 262 TRP A O 1
ATOM 2081 N N . LEU A 1 286 ? -0.803 -22.483 -12.066 1.00 131.86 263 LEU A N 1
ATOM 2082 C CA . LEU A 1 286 ? -2.029 -22.053 -11.404 1.00 129.38 263 LEU A CA 1
ATOM 2083 C C . LEU A 1 286 ? -2.532 -23.229 -10.542 1.00 127.75 263 LEU A C 1
ATOM 2084 O O . LEU A 1 286 ? -3.139 -23.005 -9.497 1.00 127.58 263 LEU A O 1
ATOM 2089 N N . ALA A 1 287 ? -2.263 -24.480 -10.990 1.00 127.70 264 ALA A N 1
ATOM 2090 C CA . ALA A 1 287 ? -2.628 -25.734 -10.312 1.00 127.03 264 ALA A CA 1
ATOM 2091 C C . ALA A 1 287 ? -1.560 -26.105 -9.269 1.00 133.49 264 ALA A C 1
ATOM 2092 O O . ALA A 1 287 ? -1.742 -27.052 -8.494 1.00 134.40 264 ALA A O 1
ATOM 2094 N N . LEU A 1 288 ? -0.443 -25.350 -9.265 1.00 133.99 265 LEU A N 1
ATOM 2095 C CA . LEU A 1 288 ? 0.668 -25.514 -8.331 1.00 144.58 265 LEU A CA 1
ATOM 2096 C C . LEU A 1 288 ? 0.809 -24.268 -7.443 1.00 146.93 265 LEU A C 1
ATOM 2097 O O . LEU A 1 288 ? 1.909 -23.827 -7.096 1.00 153.52 265 LEU A O 1
ATOM 2102 N N . ARG A 1 289 ? -0.360 -23.712 -7.094 1.00 148.02 266 ARG A N 1
ATOM 2103 C CA . ARG A 1 289 ? -0.566 -22.569 -6.220 1.00 132.79 266 ARG A CA 1
ATOM 2104 C C . ARG A 1 289 ? -0.784 -23.198 -4.829 1.00 143.79 266 ARG A C 1
ATOM 2105 O O . ARG A 1 289 ? -1.271 -24.337 -4.784 1.00 144.74 266 ARG A O 1
ATOM 2113 N N . PRO A 1 290 ? -0.447 -22.490 -3.705 1.00 144.58 267 PRO A N 1
ATOM 2114 C CA . PRO A 1 290 ? -0.634 -23.048 -2.353 1.00 133.93 267 PRO A CA 1
ATOM 2115 C C . PRO A 1 290 ? -1.654 -24.188 -2.165 1.00 127.65 267 PRO A C 1
ATOM 2116 O O . PRO A 1 290 ? -1.239 -25.307 -1.857 1.00 103.54 267 PRO A O 1
ATOM 2120 N N . GLN A 1 291 ? -2.965 -23.917 -2.361 1.00 128.79 268 GLN A 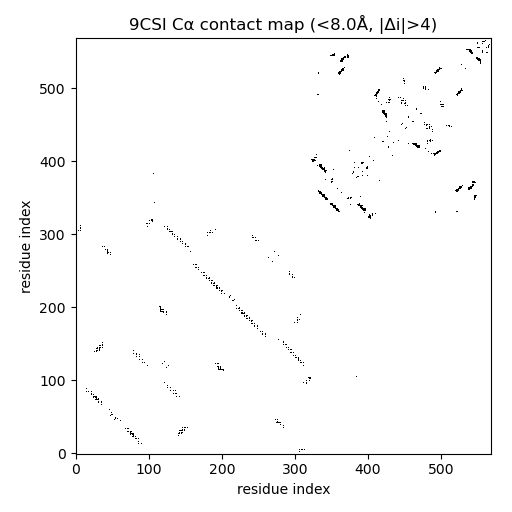N 1
ATOM 2121 C CA . GLN A 1 291 ? -4.040 -24.899 -2.177 1.00 137.53 268 GLN A CA 1
ATOM 2122 C C . GLN A 1 291 ? -4.065 -26.013 -3.266 1.00 152.97 268 GLN A C 1
ATOM 2123 O O . GLN A 1 291 ? -4.751 -25.899 -4.291 1.00 146.80 268 GLN A O 1
ATOM 2129 N N . ILE A 1 292 ? -3.297 -27.091 -3.009 1.00 154.31 269 ILE A N 1
ATOM 2130 C CA . ILE A 1 292 ? -3.184 -28.296 -3.842 1.00 142.79 269 ILE A CA 1
ATOM 2131 C C . ILE A 1 292 ? -3.963 -29.413 -3.117 1.00 134.50 269 ILE A C 1
ATOM 2132 O O . ILE A 1 292 ? -4.508 -30.314 -3.769 1.00 119.31 269 ILE A O 1
ATOM 2137 N N . LEU A 1 293 ? -4.038 -29.324 -1.763 1.00 135.79 270 LEU A N 1
ATOM 2138 C CA . LEU A 1 293 ? -4.785 -30.265 -0.926 1.00 148.73 270 LEU A CA 1
ATOM 2139 C C . LEU A 1 293 ? -6.270 -29.880 -1.043 1.00 142.70 270 LEU A C 1
ATOM 2140 O O . LEU A 1 293 ? -6.811 -29.116 -0.241 1.00 137.64 270 LEU A O 1
ATOM 2145 N N . GLY A 1 294 ? -6.885 -30.388 -2.095 1.00 143.94 271 GLY A N 1
ATOM 2146 C CA . GLY A 1 294 ? -8.285 -30.179 -2.435 1.00 138.18 271 GLY A CA 1
ATOM 2147 C C . GLY A 1 294 ? -8.703 -31.339 -3.304 1.00 133.44 271 GLY A C 1
ATOM 2148 O O . GLY A 1 294 ? -9.614 -32.098 -2.955 1.00 128.86 271 GLY A O 1
ATOM 2149 N N . ASN A 1 295 ? -7.976 -31.498 -4.428 1.00 134.85 272 ASN A N 1
ATOM 2150 C CA . ASN A 1 295 ? -8.129 -32.574 -5.413 1.00 148.54 272 ASN A CA 1
ATOM 2151 C C . ASN A 1 295 ? -7.570 -33.859 -4.791 1.00 159.72 272 ASN A C 1
ATOM 2152 O O . ASN A 1 295 ? -6.881 -33.757 -3.776 1.00 173.02 272 ASN A O 1
ATOM 2157 N N . THR A 1 296 ? -7.866 -35.055 -5.369 1.00 159.34 273 THR A N 1
ATOM 2158 C CA . THR A 1 296 ? -7.377 -36.346 -4.857 1.00 149.80 273 THR A CA 1
ATOM 2159 C C . THR A 1 296 ? -5.863 -36.419 -5.107 1.00 128.78 273 THR A C 1
ATOM 2160 O O . THR A 1 296 ? -5.428 -37.204 -5.945 1.00 105.70 273 THR A O 1
ATOM 2164 N N . THR A 1 297 ? -5.076 -35.587 -4.372 1.00 129.80 274 THR A N 1
ATOM 2165 C CA . THR A 1 297 ? -3.615 -35.424 -4.430 1.00 138.52 274 THR A CA 1
ATOM 2166 C C . THR A 1 297 ? -3.103 -35.820 -5.823 1.00 137.03 274 THR A C 1
ATOM 2167 O O . THR A 1 297 ? -3.174 -34.998 -6.736 1.00 141.49 274 THR A O 1
ATOM 2171 N N . ALA A 1 298 ? -2.660 -37.085 -5.997 1.00 136.75 275 ALA A N 1
ATOM 2172 C CA . ALA A 1 298 ? -2.180 -37.599 -7.273 1.00 136.36 275 ALA A CA 1
ATOM 2173 C C . ALA A 1 298 ? -3.360 -37.876 -8.215 1.00 132.31 275 ALA A C 1
ATOM 2174 O O . ALA A 1 298 ? -3.476 -37.192 -9.224 1.00 130.41 275 ALA A O 1
ATOM 2176 N N . GLY A 1 299 ? -4.230 -38.829 -7.847 1.00 131.83 276 GLY A N 1
ATOM 2177 C CA . GLY A 1 299 ? -5.420 -39.255 -8.590 1.00 129.66 276 GLY A CA 1
ATOM 2178 C C . GLY A 1 299 ? -6.049 -38.233 -9.517 1.00 126.88 276 GLY A C 1
ATOM 2179 O O . GLY A 1 299 ? -6.013 -38.407 -10.734 1.00 133.75 276 GLY A O 1
ATOM 2180 N N . GLU A 1 300 ? -6.605 -37.149 -8.949 1.00 125.87 277 GLU A N 1
ATOM 2181 C CA . GLU A 1 300 ? -7.248 -36.070 -9.703 1.00 125.40 277 GLU A CA 1
ATOM 2182 C C . GLU A 1 300 ? -6.260 -35.243 -10.509 1.00 113.28 277 GLU A C 1
ATOM 2183 O O . GLU A 1 300 ? -6.576 -34.881 -11.642 1.00 117.94 277 GLU A O 1
ATOM 2189 N N . PHE A 1 301 ? -5.084 -34.932 -9.933 1.00 110.47 278 PHE A N 1
ATOM 2190 C CA . PHE A 1 301 ? -4.059 -34.132 -10.608 1.00 112.01 278 PHE A CA 1
ATOM 2191 C C . PHE A 1 301 ? -3.488 -34.845 -11.827 1.00 117.60 278 PHE A C 1
ATOM 2192 O O . PHE A 1 301 ? -3.501 -34.280 -12.922 1.00 121.87 278 PHE A O 1
ATOM 2200 N N . VAL A 1 302 ? -2.992 -36.080 -11.633 1.00 115.60 279 VAL A N 1
ATOM 2201 C CA . VAL A 1 302 ? -2.409 -36.938 -12.663 1.00 110.19 279 VAL A CA 1
ATOM 2202 C C . VAL A 1 302 ? -3.416 -37.168 -13.796 1.00 114.26 279 VAL A C 1
ATOM 2203 O O . VAL A 1 302 ? -3.030 -37.043 -14.956 1.00 110.73 279 VAL A O 1
ATOM 2207 N N . ALA A 1 303 ? -4.703 -37.450 -13.465 1.00 110.55 280 ALA A N 1
ATOM 2208 C CA . ALA A 1 303 ? -5.755 -37.671 -14.467 1.00 105.26 280 ALA A CA 1
ATOM 2209 C C . ALA A 1 303 ? -5.889 -36.500 -15.445 1.00 104.86 280 ALA A C 1
ATOM 2210 O O . ALA A 1 303 ? -6.149 -36.729 -16.625 1.00 120.02 280 ALA A O 1
ATOM 2212 N N . TYR A 1 304 ? -5.705 -35.260 -14.959 1.00 100.25 281 TYR A N 1
ATOM 2213 C CA . TYR A 1 304 ? -5.788 -34.055 -15.776 1.00 99.85 281 TYR A CA 1
ATOM 2214 C C . TYR A 1 304 ? -4.556 -33.955 -16.656 1.00 105.21 281 TYR A C 1
ATOM 2215 O O . TYR A 1 304 ? -4.682 -33.674 -17.847 1.00 110.58 281 TYR A O 1
ATOM 2224 N N . ILE A 1 305 ? -3.372 -34.197 -16.074 1.00 100.87 282 ILE A N 1
ATOM 2225 C CA . ILE A 1 305 ? -2.098 -34.138 -16.789 1.00 97.44 282 ILE A CA 1
ATOM 2226 C C . ILE A 1 305 ? -2.048 -35.238 -17.877 1.00 102.62 282 ILE A C 1
ATOM 2227 O O . ILE A 1 305 ? -1.604 -34.964 -18.993 1.00 109.60 282 ILE A O 1
ATOM 2232 N N . THR A 1 306 ? -2.560 -36.451 -17.564 1.00 98.87 283 THR A N 1
ATOM 2233 C CA . THR A 1 306 ? -2.631 -37.600 -18.473 1.00 104.39 283 THR A CA 1
ATOM 2234 C C . THR A 1 306 ? -3.575 -37.262 -19.640 1.00 101.38 283 THR A C 1
ATOM 2235 O O . THR A 1 306 ? -3.170 -37.420 -20.790 1.00 111.02 283 THR A O 1
ATOM 2239 N N . ALA A 1 307 ? -4.793 -36.752 -19.352 1.00 97.47 284 ALA A N 1
ATOM 2240 C CA . ALA A 1 307 ? -5.760 -36.357 -20.385 1.00 100.83 284 ALA A CA 1
ATOM 2241 C C . ALA A 1 307 ? -5.263 -35.148 -21.189 1.00 96.97 284 ALA A C 1
ATOM 2242 O O . ALA A 1 307 ? -5.711 -34.945 -22.310 1.00 104.63 284 ALA A O 1
ATOM 2244 N N . ALA A 1 308 ? -4.327 -34.368 -20.641 1.00 93.91 285 ALA A N 1
ATOM 2245 C CA . ALA A 1 308 ? -3.772 -33.239 -21.374 1.00 99.68 285 ALA A CA 1
ATOM 2246 C C . ALA A 1 308 ? -2.717 -33.762 -22.359 1.00 110.78 285 ALA A C 1
ATOM 2247 O O . ALA A 1 308 ? -2.583 -33.220 -23.452 1.00 107.34 285 ALA A O 1
ATOM 2249 N N . GLY A 1 309 ? -1.991 -34.810 -21.954 1.00 110.18 286 GLY A N 1
ATOM 2250 C CA . GLY A 1 309 ? -0.951 -35.461 -22.747 1.00 106.03 286 GLY A CA 1
ATOM 2251 C C . GLY A 1 309 ? -1.499 -36.420 -23.787 1.00 106.47 286 GLY A C 1
ATOM 2252 O O . GLY A 1 309 ? -0.873 -36.631 -24.834 1.00 115.36 286 GLY A O 1
ATOM 2253 N N . LEU A 1 310 ? -2.685 -37.011 -23.502 1.00 105.10 287 LEU A N 1
ATOM 2254 C CA . LEU A 1 310 ? -3.392 -37.932 -24.397 1.00 109.78 287 LEU A CA 1
ATOM 2255 C C . LEU A 1 310 ? -3.942 -37.138 -25.577 1.00 113.76 287 LEU A C 1
ATOM 2256 O O . LEU A 1 310 ? -4.364 -37.717 -26.571 1.00 115.01 287 LEU A O 1
ATOM 2261 N N . LEU A 1 311 ? -3.953 -35.811 -25.436 1.00 114.45 288 LEU A N 1
ATOM 2262 C CA . LEU A 1 311 ? -4.417 -34.824 -26.393 1.00 112.05 288 LEU A CA 1
ATOM 2263 C C . LEU A 1 311 ? -3.284 -34.427 -27.360 1.00 108.98 288 LEU A C 1
ATOM 2264 O O . LEU A 1 311 ? -3.567 -34.109 -28.513 1.00 104.79 288 LEU A O 1
ATOM 2269 N N . SER A 1 312 ? -2.014 -34.451 -26.887 1.00 111.00 289 SER A N 1
ATOM 2270 C CA . SER A 1 312 ? -0.799 -34.094 -27.632 1.00 110.40 289 SER A CA 1
ATOM 2271 C C . SER A 1 312 ? -0.653 -34.796 -28.990 1.00 111.56 289 SER A C 1
ATOM 2272 O O . SER A 1 312 ? -0.498 -34.115 -30.006 1.00 102.57 289 SER A O 1
ATOM 2275 N N . LYS A 1 313 ? -0.700 -36.145 -28.999 1.00 114.57 290 LYS A N 1
ATOM 2276 C CA . LYS A 1 313 ? -0.576 -36.960 -30.209 1.00 115.77 290 LYS A CA 1
ATOM 2277 C C . LYS A 1 313 ? -1.756 -36.753 -31.181 1.00 104.06 290 LYS A C 1
ATOM 2278 O O . LYS A 1 313 ? -1.482 -36.379 -32.320 1.00 95.90 290 LYS A O 1
ATOM 2284 N N . PRO A 1 314 ? -3.054 -36.911 -30.802 1.00 106.24 291 PRO A N 1
ATOM 2285 C CA . PRO A 1 314 ? -4.127 -36.668 -31.781 1.00 99.70 291 PRO A CA 1
ATOM 2286 C C . PRO A 1 314 ? -4.134 -35.269 -32.397 1.00 99.22 291 PRO A C 1
ATOM 2287 O O . PRO A 1 314 ? -4.633 -35.111 -33.510 1.00 95.94 291 PRO A O 1
ATOM 2291 N N . VAL A 1 315 ? -3.574 -34.266 -31.698 1.00 101.60 292 VAL A N 1
ATOM 2292 C CA . VAL A 1 315 ? -3.508 -32.895 -32.205 1.00 93.39 292 VAL A CA 1
ATOM 2293 C C . VAL A 1 315 ? -2.362 -32.773 -33.222 1.00 97.47 292 VAL A C 1
ATOM 2294 O O . VAL A 1 315 ? -2.560 -32.174 -34.284 1.00 90.68 292 VAL A O 1
ATOM 2298 N N . LYS A 1 316 ? -1.187 -33.378 -32.926 1.00 102.35 293 LYS A N 1
ATOM 2299 C CA . LYS A 1 316 ? -0.044 -33.384 -33.850 1.00 110.58 293 LYS A CA 1
ATOM 2300 C C . LYS A 1 316 ? -0.492 -34.066 -35.153 1.00 98.71 293 LYS A C 1
ATOM 2301 O O . LYS A 1 316 ? -0.042 -33.664 -36.220 1.00 90.61 293 LYS A O 1
ATOM 2307 N N . ASN A 1 317 ? -1.407 -35.065 -35.055 1.00 103.20 294 ASN A N 1
ATOM 2308 C CA . ASN A 1 317 ? -1.989 -35.796 -36.185 1.00 89.20 294 ASN A CA 1
ATOM 2309 C C . ASN A 1 317 ? -2.847 -34.848 -37.030 1.00 94.84 294 ASN A C 1
ATOM 2310 O O . ASN A 1 317 ? -2.781 -34.885 -38.258 1.00 99.90 294 ASN A O 1
ATOM 2315 N N . LEU A 1 318 ? -3.643 -33.996 -36.358 1.00 101.28 295 LEU A N 1
ATOM 2316 C CA . LEU A 1 318 ? -4.540 -33.016 -36.972 1.00 99.09 295 LEU A CA 1
ATOM 2317 C C . LEU A 1 318 ? -3.795 -31.872 -37.678 1.00 95.22 295 LEU A C 1
ATOM 2318 O O . LEU A 1 318 ? -4.331 -31.265 -38.609 1.00 87.75 295 LEU A O 1
ATOM 2323 N N . THR A 1 319 ? -2.563 -31.592 -37.249 1.00 101.24 296 THR A N 1
ATOM 2324 C CA . THR A 1 319 ? -1.742 -30.559 -37.873 1.00 95.89 296 THR A CA 1
ATOM 2325 C C . THR A 1 319 ? -0.916 -31.175 -39.022 1.00 91.64 296 THR A C 1
ATOM 2326 O O . THR A 1 319 ? -0.603 -30.476 -39.985 1.00 77.69 296 THR A O 1
ATOM 2330 N N . ASP A 1 320 ? -0.586 -32.482 -38.921 1.00 96.13 297 ASP A N 1
ATOM 2331 C CA . ASP A 1 320 ? 0.181 -33.238 -39.921 1.00 97.52 297 ASP A CA 1
ATOM 2332 C C . ASP A 1 320 ? -0.684 -33.595 -41.137 1.00 100.42 297 ASP A C 1
ATOM 2333 O O . ASP A 1 320 ? -0.158 -33.760 -42.247 1.00 100.35 297 ASP A O 1
ATOM 2338 N N . VAL A 1 321 ? -2.004 -33.734 -40.916 1.00 100.30 298 VAL A N 1
ATOM 2339 C CA . VAL A 1 321 ? -2.968 -34.080 -41.955 1.00 98.25 298 VAL A CA 1
ATOM 2340 C C . VAL A 1 321 ? -3.204 -32.902 -42.920 1.00 105.98 298 VAL A C 1
ATOM 2341 O O . VAL A 1 321 ? -3.663 -33.128 -44.039 1.00 117.54 298 VAL A O 1
ATOM 2345 N N . ASN A 1 322 ? -2.879 -31.660 -42.488 1.00 104.48 299 ASN A N 1
ATOM 2346 C CA . ASN A 1 322 ? -3.039 -30.430 -43.269 1.00 96.75 299 ASN A CA 1
ATOM 2347 C C . ASN A 1 322 ? -2.362 -30.478 -44.648 1.00 94.66 299 ASN A C 1
ATOM 2348 O O . ASN A 1 322 ? -2.947 -29.984 -45.611 1.00 104.26 299 ASN A O 1
ATOM 2353 N N . GLU A 1 323 ? -1.155 -31.086 -44.745 1.00 92.84 300 GLU A N 1
ATOM 2354 C CA . GLU A 1 323 ? -0.416 -31.251 -46.009 1.00 98.66 300 GLU A CA 1
ATOM 2355 C C . GLU A 1 323 ? -1.266 -32.121 -46.925 1.00 99.57 300 GLU A C 1
ATOM 2356 O O . GLU A 1 323 ? -1.553 -31.718 -48.054 1.00 109.80 300 GLU A O 1
ATOM 2362 N N . LYS A 1 324 ? -1.691 -33.300 -46.412 1.00 96.12 301 LYS A N 1
ATOM 2363 C CA . LYS A 1 324 ? -2.526 -34.273 -47.113 1.00 101.93 301 LYS A CA 1
ATOM 2364 C C . LYS A 1 324 ? -3.846 -33.633 -47.556 1.00 90.93 301 LYS A C 1
ATOM 2365 O O . LYS A 1 324 ? -4.273 -33.851 -48.684 1.00 82.90 301 LYS A O 1
ATOM 2371 N N . LEU A 1 325 ? -4.453 -32.798 -46.689 1.00 87.76 302 LEU A N 1
ATOM 2372 C CA . LEU A 1 325 ? -5.705 -32.086 -46.944 1.00 82.27 302 LEU A CA 1
ATOM 2373 C C . LEU A 1 325 ? -5.580 -31.007 -48.039 1.00 79.33 302 LEU A C 1
ATOM 2374 O O . LEU A 1 325 ? -6.495 -30.875 -48.845 1.00 86.10 302 LEU A O 1
ATOM 2379 N N . GLN A 1 326 ? -4.476 -30.240 -48.070 1.00 76.65 303 GLN A N 1
ATOM 2380 C CA . GLN A 1 326 ? -4.290 -29.216 -49.100 1.00 84.12 303 GLN A CA 1
ATOM 2381 C C . GLN A 1 326 ? -4.087 -29.856 -50.476 1.00 90.79 303 GLN A C 1
ATOM 2382 O O . GLN A 1 326 ? -4.554 -29.310 -51.486 1.00 94.68 303 GLN A O 1
ATOM 2388 N N . ARG A 1 327 ? -3.401 -31.029 -50.493 1.00 89.14 304 ARG A N 1
ATOM 2389 C CA . ARG A 1 327 ? -3.101 -31.848 -51.670 1.00 90.99 304 ARG A CA 1
ATOM 2390 C C . ARG A 1 327 ? -4.377 -32.353 -52.339 1.00 97.06 304 ARG A C 1
ATOM 2391 O O . ARG A 1 327 ? -4.489 -32.261 -53.560 1.00 112.58 304 ARG A O 1
ATOM 2399 N N . GLY A 1 328 ? -5.314 -32.872 -51.547 1.00 94.30 305 GLY A N 1
ATOM 2400 C CA . GLY A 1 328 ? -6.587 -33.391 -52.038 1.00 79.51 305 GLY A CA 1
ATOM 2401 C C . GLY A 1 328 ? -7.566 -32.324 -52.481 1.00 90.53 305 GLY A C 1
ATOM 2402 O O . GLY A 1 328 ? -8.399 -32.572 -53.357 1.00 91.30 305 GLY A O 1
ATOM 2403 N N . LEU A 1 329 ? -7.481 -31.130 -51.869 1.00 89.61 306 LEU A N 1
ATOM 2404 C CA . LEU A 1 329 ? -8.329 -29.985 -52.184 1.00 90.81 306 LEU A CA 1
ATOM 2405 C C . LEU A 1 329 ? -7.956 -29.453 -53.556 1.00 99.30 306 LEU A C 1
ATOM 2406 O O . LEU A 1 329 ? -8.842 -29.148 -54.359 1.00 108.62 306 LEU A O 1
ATOM 2411 N N . ALA A 1 330 ? -6.630 -29.355 -53.822 1.00 98.61 307 ALA A N 1
ATOM 2412 C CA . ALA A 1 330 ? -6.050 -28.897 -55.085 1.00 91.85 307 ALA A CA 1
ATOM 2413 C C . ALA A 1 330 ? -6.484 -29.838 -56.210 1.00 91.79 307 ALA A C 1
ATOM 2414 O O . ALA A 1 330 ? -6.786 -29.374 -57.312 1.00 95.30 307 ALA A O 1
ATOM 2416 N N . ALA A 1 331 ? -6.536 -31.156 -55.908 1.00 90.18 308 ALA A N 1
ATOM 2417 C CA . ALA A 1 331 ? -6.935 -32.222 -56.818 1.00 85.47 308 ALA A CA 1
ATOM 2418 C C . ALA A 1 331 ? -8.448 -32.208 -57.069 1.00 86.22 308 ALA A C 1
ATOM 2419 O O . ALA A 1 331 ? -8.859 -32.362 -58.220 1.00 88.81 308 ALA A O 1
ATOM 2421 N N . ALA A 1 332 ? -9.278 -32.008 -56.018 1.00 84.89 309 ALA A N 1
ATOM 2422 C CA . ALA A 1 332 ? -10.735 -31.941 -56.175 1.00 76.12 309 ALA A CA 1
ATOM 2423 C C . ALA A 1 332 ? -11.070 -30.730 -57.039 1.00 77.74 309 ALA A C 1
ATOM 2424 O O . ALA A 1 332 ? -11.893 -30.850 -57.943 1.00 74.92 309 ALA A O 1
ATOM 2426 N N . HIS A 1 333 ? -10.384 -29.587 -56.814 1.00 77.16 310 HIS A N 1
ATOM 2427 C CA . HIS A 1 333 ? -10.579 -28.366 -57.596 1.00 76.85 310 HIS A CA 1
ATOM 2428 C C . HIS A 1 333 ? -10.282 -28.654 -59.087 1.00 66.90 310 HIS A C 1
ATOM 2429 O O . HIS A 1 333 ? -11.027 -28.221 -59.965 1.00 71.35 310 HIS A O 1
ATOM 2436 N N . SER A 1 334 ? -9.225 -29.433 -59.356 1.00 67.37 311 SER A N 1
ATOM 2437 C CA . SER A 1 334 ? -8.811 -29.832 -60.703 1.00 63.53 311 SER A CA 1
ATOM 2438 C C . SER A 1 334 ? -9.842 -30.801 -61.332 1.00 71.49 311 SER A C 1
ATOM 2439 O O . SER A 1 334 ? -10.187 -30.669 -62.515 1.00 77.20 311 SER A O 1
ATOM 2442 N N . VAL A 1 335 ? -10.335 -31.759 -60.532 1.00 70.10 312 VAL A N 1
ATOM 2443 C CA . VAL A 1 335 ? -11.319 -32.736 -60.968 1.00 72.02 312 VAL A CA 1
ATOM 2444 C C . VAL A 1 335 ? -12.636 -32.040 -61.322 1.00 77.49 312 VAL A C 1
ATOM 2445 O O . VAL A 1 335 ? -13.235 -32.356 -62.351 1.00 76.27 312 VAL A O 1
ATOM 2449 N N . PHE A 1 336 ? -13.074 -31.078 -60.490 1.00 79.93 313 PHE A N 1
ATOM 2450 C CA . PHE A 1 336 ? -14.325 -30.372 -60.743 1.00 63.77 313 PHE A CA 1
ATOM 2451 C C . PHE A 1 336 ? -14.219 -29.464 -61.909 1.00 59.98 313 PHE A C 1
ATOM 2452 O O . PHE A 1 336 ? -15.200 -29.334 -62.622 1.00 76.35 313 PHE A O 1
ATOM 2460 N N . GLU A 1 337 ? -13.033 -28.869 -62.136 1.00 64.40 314 GLU A N 1
ATOM 2461 C CA . GLU A 1 337 ? -12.737 -27.974 -63.265 1.00 64.27 314 GLU A CA 1
ATOM 2462 C C . GLU A 1 337 ? -12.866 -28.749 -64.573 1.00 68.41 314 GLU A C 1
ATOM 2463 O O . GLU A 1 337 ? -13.441 -28.235 -65.535 1.00 67.64 314 GLU A O 1
ATOM 2469 N N . LEU A 1 338 ? -12.319 -29.992 -64.593 1.00 71.93 315 LEU A N 1
ATOM 2470 C CA . LEU A 1 338 ? -12.339 -30.927 -65.714 1.00 54.60 315 LEU A CA 1
ATOM 2471 C C . LEU A 1 338 ? -13.791 -31.271 -66.009 1.00 61.85 315 LEU A C 1
ATOM 2472 O O . LEU A 1 338 ? -14.185 -31.215 -67.171 1.00 61.57 315 LEU A O 1
ATOM 2477 N N . LEU A 1 339 ? -14.584 -31.609 -64.963 1.00 60.50 316 LEU A N 1
ATOM 2478 C CA . LEU A 1 339 ? -16.010 -31.961 -65.064 1.00 60.46 316 LEU A CA 1
ATOM 2479 C C . LEU A 1 339 ? -16.931 -30.774 -65.473 1.00 65.42 316 LEU A C 1
ATOM 2480 O O . LEU A 1 339 ? -18.121 -30.989 -65.770 1.00 68.32 316 LEU A O 1
ATOM 2485 N N . ASP A 1 340 ? -16.401 -29.534 -65.438 1.00 62.81 317 ASP A N 1
ATOM 2486 C CA . ASP A 1 340 ? -17.165 -28.336 -65.751 1.00 54.19 317 ASP A CA 1
ATOM 2487 C C . ASP A 1 340 ? -16.706 -27.682 -67.042 1.00 64.50 317 ASP A C 1
ATOM 2488 O O . ASP A 1 340 ? -17.139 -26.567 -67.357 1.00 86.44 317 ASP A O 1
ATOM 2493 N N . LEU A 1 341 ? -15.841 -28.378 -67.805 1.00 59.49 318 LEU A N 1
ATOM 2494 C CA . LEU A 1 341 ? -15.341 -27.891 -69.085 1.00 49.68 318 LEU A CA 1
ATOM 2495 C C . LEU A 1 341 ? -16.460 -27.946 -70.109 1.00 60.42 318 LEU A C 1
ATOM 2496 O O . LEU A 1 341 ? -17.314 -28.844 -70.030 1.00 71.18 318 LEU A O 1
ATOM 2501 N N . PRO A 1 342 ? -16.457 -27.027 -71.120 1.00 59.10 319 PRO A N 1
ATOM 2502 C CA . PRO A 1 342 ? -17.462 -27.135 -72.180 1.00 65.08 319 PRO A CA 1
ATOM 2503 C C . PRO A 1 342 ? -17.179 -28.429 -72.969 1.00 75.02 319 PRO A C 1
ATOM 2504 O O . PRO A 1 342 ? -16.018 -28.787 -73.242 1.00 70.86 319 PRO A O 1
ATOM 2508 N N . GLU A 1 343 ? -18.233 -29.160 -73.270 1.00 69.76 320 GLU A N 1
ATOM 2509 C CA . GLU A 1 343 ? -18.071 -30.408 -73.982 1.00 66.50 320 GLU A CA 1
ATOM 2510 C C . GLU A 1 343 ? -18.821 -30.377 -75.288 1.00 64.20 320 GLU A C 1
ATOM 2511 O O . GLU A 1 343 ? -19.467 -29.365 -75.589 1.00 74.28 320 GLU A O 1
ATOM 2517 N N . GLU A 1 344 ? -18.718 -31.486 -76.075 1.00 60.25 321 GLU A N 1
ATOM 2518 C CA . GLU A 1 344 ? -19.390 -31.665 -77.368 1.00 60.36 321 GLU A CA 1
ATOM 2519 C C . GLU A 1 344 ? -20.887 -31.480 -77.095 1.00 69.52 321 GLU A C 1
ATOM 2520 O O . GLU A 1 344 ? -21.425 -32.161 -76.215 1.00 87.03 321 GLU A O 1
ATOM 2526 N N . GLN A 1 345 ? -21.538 -30.521 -77.796 1.00 64.69 322 GLN A N 1
ATOM 2527 C CA . GLN A 1 345 ? -22.980 -30.228 -77.641 1.00 62.30 322 GLN A CA 1
ATOM 2528 C C . GLN A 1 345 ? -23.803 -31.350 -78.284 1.00 59.28 322 GLN A C 1
ATOM 2529 O O . GLN A 1 345 ? -23.554 -31.700 -79.438 1.00 72.32 322 GLN A O 1
ATOM 2535 N N . ASN A 1 346 ? -24.759 -31.930 -77.552 1.00 52.12 323 ASN A N 1
ATOM 2536 C CA . ASN A 1 346 ? -25.558 -33.023 -78.103 1.00 58.57 323 ASN A CA 1
ATOM 2537 C C . ASN A 1 346 ? -27.072 -32.983 -77.709 1.00 60.93 323 ASN A C 1
ATOM 2538 O O . ASN A 1 346 ? -27.435 -33.272 -76.562 1.00 65.57 323 ASN A O 1
ATOM 2543 N N . SER A 1 347 ? -27.943 -32.647 -78.698 1.00 59.26 324 SER A N 1
ATOM 2544 C CA . SER A 1 347 ? -29.433 -32.568 -78.585 1.00 59.89 324 SER A CA 1
ATOM 2545 C C . SER A 1 347 ? -30.071 -33.179 -79.881 1.00 69.90 324 SER A C 1
ATOM 2546 O O . SER A 1 347 ? -29.926 -32.569 -80.949 1.00 78.24 324 SER A O 1
ATOM 2549 N N . GLY A 1 348 ? -30.725 -34.353 -79.818 1.00 63.91 325 GLY A N 1
ATOM 2550 C CA . GLY A 1 348 ? -31.233 -34.849 -81.083 1.00 78.85 325 GLY A CA 1
ATOM 2551 C C . GLY A 1 348 ? -32.452 -35.707 -81.353 1.00 108.39 325 GLY A C 1
ATOM 2552 O O . GLY A 1 348 ? -33.431 -35.747 -80.609 1.00 64.95 325 GLY A O 1
ATOM 2553 N N . GLU A 1 349 ? -32.358 -36.368 -82.518 1.00 110.57 326 GLU A N 1
ATOM 2554 C CA . GLU A 1 349 ? -33.310 -37.264 -83.144 1.00 60.27 326 GLU A CA 1
ATOM 2555 C C . GLU A 1 349 ? -32.600 -38.391 -83.917 1.00 66.03 326 GLU A C 1
ATOM 2556 O O . GLU A 1 349 ? -31.591 -38.166 -84.571 1.00 82.50 326 GLU A O 1
ATOM 2562 N N . LEU A 1 350 ? -33.159 -39.593 -83.850 1.00 69.51 327 LEU A N 1
ATOM 2563 C CA . LEU A 1 350 ? -32.638 -40.839 -84.414 1.00 59.64 327 LEU A CA 1
ATOM 2564 C C . LEU A 1 350 ? -33.055 -41.151 -85.896 1.00 43.27 327 LEU A C 1
ATOM 2565 O O . LEU A 1 350 ? -33.639 -42.218 -86.186 1.00 47.45 327 LEU A O 1
ATOM 2570 N N . LYS A 1 351 ? -32.716 -40.247 -86.832 1.00 40.58 328 LYS A N 1
ATOM 2571 C CA . LYS A 1 351 ? -32.997 -40.405 -88.288 1.00 36.81 328 LYS A CA 1
ATOM 2572 C C . LYS A 1 351 ? -32.079 -41.529 -88.868 1.00 65.24 328 LYS A C 1
ATOM 2573 O O . LYS A 1 351 ? -30.975 -41.686 -88.340 1.00 86.03 328 LYS A O 1
ATOM 2579 N N . PRO A 1 352 ? -32.441 -42.292 -89.934 1.00 58.21 329 PRO A N 1
ATOM 2580 C CA . PRO A 1 352 ? -31.533 -43.323 -90.457 1.00 94.62 329 PRO A CA 1
ATOM 2581 C C . PRO A 1 352 ? -30.523 -42.873 -91.550 1.00 120.88 329 PRO A C 1
ATOM 2582 O O . PRO A 1 352 ? -29.763 -43.716 -92.051 1.00 136.69 329 PRO A O 1
ATOM 2586 N N . GLN A 1 353 ? -30.536 -41.578 -91.949 1.00 113.51 330 GLN A N 1
ATOM 2587 C CA . GLN A 1 353 ? -29.698 -40.988 -93.008 1.00 96.84 330 GLN A CA 1
ATOM 2588 C C . GLN A 1 353 ? -30.097 -41.565 -94.368 1.00 109.26 330 GLN A C 1
ATOM 2589 O O . GLN A 1 353 ? -29.593 -41.171 -95.422 1.00 96.57 330 GLN A O 1
ATOM 2595 N N . LEU A 1 354 ? -31.063 -42.475 -94.313 1.00 108.87 331 LEU A N 1
ATOM 2596 C CA . LEU A 1 354 ? -31.673 -43.201 -95.413 1.00 131.88 331 LEU A CA 1
ATOM 2597 C C . LEU A 1 354 ? -30.675 -43.578 -96.507 1.00 145.43 331 LEU A C 1
ATOM 2598 O O . LEU A 1 354 ? -29.991 -44.607 -96.391 1.00 161.10 331 LEU A O 1
ATOM 2603 N N . GLN A 1 355 ? -30.599 -42.740 -97.562 1.00 142.62 332 GLN A N 1
ATOM 2604 C CA . GLN A 1 355 ? -29.726 -42.972 -98.698 1.00 119.22 332 GLN A CA 1
ATOM 2605 C C . GLN A 1 355 ? -28.522 -42.061 -98.609 1.00 85.69 332 GLN A C 1
ATOM 2606 O O . GLN A 1 355 ? -27.418 -42.462 -99.016 1.00 93.28 332 GLN A O 1
ATOM 2608 N N . GLY A 1 356 ? -28.717 -40.887 -98.022 1.00 77.84 333 GLY A N 1
ATOM 2609 C CA . GLY A 1 356 ? -27.603 -39.981 -97.826 1.00 77.97 333 GLY A CA 1
ATOM 2610 C C . GLY A 1 356 ? -27.500 -38.762 -98.711 1.00 58.97 333 GLY A C 1
ATOM 2611 O O . GLY A 1 356 ? -26.516 -38.597 -99.436 1.00 75.40 333 GLY A O 1
ATOM 2612 N N . ALA A 1 357 ? -28.488 -37.872 -98.604 1.00 54.37 334 ALA A N 1
ATOM 2613 C CA . ALA A 1 357 ? -28.481 -36.593 -99.301 1.00 59.24 334 ALA A CA 1
ATOM 2614 C C . ALA A 1 357 ? -27.742 -35.661 -98.328 1.00 64.30 334 ALA A C 1
ATOM 2615 O O . ALA A 1 357 ? -27.975 -35.737 -97.111 1.00 67.84 334 ALA A O 1
ATOM 2617 N N . ILE A 1 358 ? -26.806 -34.845 -98.851 1.00 58.37 335 ILE A N 1
ATOM 2618 C CA . ILE A 1 358 ? -26.010 -33.904 -98.044 1.00 57.19 335 ILE A CA 1
ATOM 2619 C C . ILE A 1 358 ? -26.059 -32.516 -98.682 1.00 63.78 335 ILE A C 1
ATOM 2620 O O . ILE A 1 358 ? -25.826 -32.372 -99.877 1.00 67.58 335 ILE A O 1
ATOM 2625 N N . ARG A 1 359 ? -26.347 -31.501 -97.883 1.00 59.78 336 ARG A N 1
ATOM 2626 C CA . ARG A 1 359 ? -26.409 -30.146 -98.396 1.00 59.27 336 ARG A CA 1
ATOM 2627 C C . ARG A 1 359 ? -25.571 -29.157 -97.548 1.00 54.83 336 ARG A C 1
ATOM 2628 O O . ARG A 1 359 ? -25.859 -28.933 -96.374 1.00 59.77 336 ARG A O 1
ATOM 2636 N N . PHE A 1 360 ? -24.531 -28.586 -98.151 1.00 46.96 337 PHE A N 1
ATOM 2637 C CA . PHE A 1 360 ? -23.694 -27.570 -97.513 1.00 56.40 337 PHE A CA 1
ATOM 2638 C C . PHE A 1 360 ? -24.318 -26.235 -97.936 1.00 63.63 337 PHE A C 1
ATOM 2639 O O . PHE A 1 360 ? -24.350 -25.919 -99.140 1.00 61.92 337 PHE A O 1
ATOM 2647 N N . ASP A 1 361 ? -24.858 -25.480 -96.969 1.00 52.78 338 ASP A N 1
ATOM 2648 C CA . ASP A 1 361 ? -25.471 -24.203 -97.267 1.00 61.07 338 ASP A CA 1
ATOM 2649 C C . ASP A 1 361 ? -24.646 -23.070 -96.640 1.00 56.57 338 ASP A C 1
ATOM 2650 O O . ASP A 1 361 ? -24.667 -22.880 -95.418 1.00 63.53 338 ASP A O 1
ATOM 2655 N N . HIS A 1 362 ? -23.891 -22.330 -97.486 1.00 49.38 339 HIS A N 1
ATOM 2656 C CA . HIS A 1 362 ? -23.054 -21.183 -97.080 1.00 56.76 339 HIS A CA 1
ATOM 2657 C C . HIS A 1 362 ? -22.261 -21.439 -95.818 1.00 59.34 339 HIS A C 1
ATOM 2658 O O . HIS A 1 362 ? -22.159 -20.569 -94.952 1.00 68.46 339 HIS A O 1
ATOM 2665 N N . VAL A 1 363 ? -21.700 -22.665 -95.733 1.00 58.91 340 VAL A N 1
ATOM 2666 C CA . VAL A 1 363 ? -20.887 -23.167 -94.619 1.00 54.14 340 VAL A CA 1
ATOM 2667 C C . VAL A 1 363 ? -19.593 -22.356 -94.498 1.00 51.38 340 VAL A C 1
ATOM 2668 O O . VAL A 1 363 ? -18.970 -21.990 -95.502 1.00 55.16 340 VAL A O 1
ATOM 2672 N N . VAL A 1 364 ? -19.208 -22.105 -93.252 1.00 49.74 341 VAL A N 1
ATOM 2673 C CA . VAL A 1 364 ? -17.991 -21.420 -92.877 1.00 48.36 341 VAL A CA 1
ATOM 2674 C C . VAL A 1 364 ? -17.460 -22.236 -91.690 1.00 55.55 341 VAL A C 1
ATOM 2675 O O . VAL A 1 364 ? -18.251 -22.682 -90.849 1.00 51.58 341 VAL A O 1
ATOM 2679 N N . LEU A 1 365 ? -16.134 -22.501 -91.681 1.00 56.57 342 LEU A N 1
ATOM 2680 C CA . LEU A 1 365 ? -15.449 -23.254 -90.643 1.00 48.23 342 LEU A CA 1
ATOM 2681 C C . LEU A 1 365 ? -14.293 -22.436 -90.159 1.00 68.80 342 LEU A C 1
ATOM 2682 O O . LEU A 1 365 ? -13.358 -22.153 -90.923 1.00 65.06 342 LEU A O 1
ATOM 2687 N N . ASN A 1 366 ? -14.362 -22.060 -88.878 1.00 70.64 343 ASN A N 1
ATOM 2688 C CA . ASN A 1 366 ? -13.304 -21.320 -88.223 1.00 65.01 343 ASN A CA 1
ATOM 2689 C C . ASN A 1 366 ? -12.792 -22.181 -87.127 1.00 64.63 343 ASN A C 1
ATOM 2690 O O . ASN A 1 366 ? -13.572 -22.707 -86.314 1.00 72.31 343 ASN A O 1
ATOM 2695 N N . TYR A 1 367 ? -11.476 -22.353 -87.117 1.00 68.47 344 TYR A N 1
ATOM 2696 C CA . TYR A 1 367 ? -10.848 -23.144 -86.083 1.00 55.75 344 TYR A CA 1
ATOM 2697 C C . TYR A 1 367 ? -10.622 -22.268 -84.877 1.00 53.84 344 TYR A C 1
ATOM 2698 O O . TYR A 1 367 ? -10.461 -21.060 -85.028 1.00 65.41 344 TYR A O 1
ATOM 2707 N N . ALA A 1 368 ? -10.631 -22.872 -83.677 1.00 58.68 345 ALA A N 1
ATOM 2708 C CA . ALA A 1 368 ? -10.432 -22.192 -82.404 1.00 56.23 345 ALA A CA 1
ATOM 2709 C C . ALA A 1 368 ? -9.435 -21.016 -82.549 1.00 54.96 345 ALA A C 1
ATOM 2710 O O . ALA A 1 368 ? -9.770 -19.884 -82.188 1.00 62.82 345 ALA A O 1
ATOM 2712 N N . ASP A 1 369 ? -8.263 -21.281 -83.164 1.00 55.84 346 ASP A N 1
ATOM 2713 C CA . ASP A 1 369 ? -7.168 -20.344 -83.426 1.00 53.24 346 ASP A CA 1
ATOM 2714 C C . ASP A 1 369 ? -7.467 -19.196 -84.445 1.00 50.77 346 ASP A C 1
ATOM 2715 O O . ASP A 1 369 ? -6.559 -18.416 -84.766 1.00 48.63 346 ASP A O 1
ATOM 2720 N N . GLY A 1 370 ? -8.691 -19.138 -84.965 1.00 45.83 347 GLY A N 1
ATOM 2721 C CA . GLY A 1 370 ? -9.107 -18.124 -85.924 1.00 55.19 347 GLY A CA 1
ATOM 2722 C C . GLY A 1 370 ? -8.885 -18.439 -87.387 1.00 61.65 347 GLY A C 1
ATOM 2723 O O . GLY A 1 370 ? -9.270 -17.622 -88.232 1.00 69.54 347 GLY A O 1
ATOM 2724 N N . THR A 1 371 ? -8.275 -19.608 -87.719 1.00 59.57 348 THR A N 1
ATOM 2725 C CA . THR A 1 371 ? -8.060 -19.941 -89.132 1.00 58.76 348 THR A CA 1
ATOM 2726 C C . THR A 1 371 ? -9.377 -20.258 -89.785 1.00 55.64 348 THR A C 1
ATOM 2727 O O . THR A 1 371 ? -10.219 -20.968 -89.198 1.00 49.30 348 THR A O 1
ATOM 2731 N N A GLN A 1 372 ? -9.588 -19.698 -91.003 0.50 54.82 349 GLN A N 1
ATOM 2732 N N B GLN A 1 372 ? -9.544 -19.716 -91.004 0.50 54.87 349 GLN A N 1
ATOM 2733 C CA A GLN A 1 372 ? -10.805 -19.898 -91.783 0.50 53.78 349 GLN A CA 1
ATOM 2734 C CA B GLN A 1 372 ? -10.715 -19.847 -91.850 0.50 53.56 349 GLN A CA 1
ATOM 2735 C C A GLN A 1 372 ? -10.551 -20.952 -92.854 0.50 57.68 349 GLN A C 1
ATOM 2736 C C B GLN A 1 372 ? -10.470 -20.958 -92.875 0.50 57.64 349 GLN A C 1
ATOM 2737 O O A GLN A 1 372 ? -10.242 -20.621 -94.002 0.50 65.52 349 GLN A O 1
ATOM 2738 O O B GLN A 1 372 ? -10.089 -20.676 -94.014 0.50 65.51 349 GLN A O 1
ATOM 2749 N N . ALA A 1 373 ? -10.678 -22.233 -92.461 1.00 54.04 350 ALA A N 1
ATOM 2750 C CA . ALA A 1 373 ? -10.466 -23.401 -93.342 1.00 49.08 350 ALA A CA 1
ATOM 2751 C C . ALA A 1 373 ? -11.480 -23.541 -94.481 1.00 61.25 350 ALA A C 1
ATOM 2752 O O . ALA A 1 373 ? -11.096 -24.010 -95.551 1.00 65.81 350 ALA A O 1
ATOM 2754 N N . ILE A 1 374 ? -12.768 -23.151 -94.237 1.00 56.09 351 ILE A N 1
ATOM 2755 C CA . ILE A 1 374 ? -13.920 -23.204 -95.179 1.00 54.46 351 ILE A CA 1
ATOM 2756 C C . ILE A 1 374 ? -14.620 -21.828 -95.251 1.00 55.90 351 ILE A C 1
ATOM 2757 O O . ILE A 1 374 ? -14.953 -21.251 -94.201 1.00 53.49 351 ILE A O 1
ATOM 2762 N N . LYS A 1 375 ? -14.801 -21.301 -96.486 1.00 55.32 352 LYS A N 1
ATOM 2763 C CA . LYS A 1 375 ? -15.403 -19.987 -96.716 1.00 56.86 352 LYS A CA 1
ATOM 2764 C C . LYS A 1 375 ? -16.560 -20.043 -97.696 1.00 76.13 352 LYS A C 1
ATOM 2765 O O . LYS A 1 375 ? -16.343 -20.293 -98.884 1.00 83.76 352 LYS A O 1
ATOM 2771 N N . ASP A 1 376 ? -17.793 -19.803 -97.190 1.00 78.13 353 ASP A N 1
ATOM 2772 C CA . ASP A 1 376 ? -19.059 -19.796 -97.933 1.00 57.60 353 ASP A CA 1
ATOM 2773 C C . ASP A 1 376 ? -19.223 -21.021 -98.869 1.00 65.23 353 ASP A C 1
ATOM 2774 O O . ASP A 1 376 ? -19.668 -20.891 -100.019 1.00 83.17 353 ASP A O 1
ATOM 2779 N N . PHE A 1 377 ? -18.860 -22.221 -98.361 1.00 66.53 354 PHE A N 1
ATOM 2780 C CA . PHE A 1 377 ? -18.958 -23.450 -99.147 1.00 43.59 354 PHE A CA 1
ATOM 2781 C C . PHE A 1 377 ? -20.399 -23.920 -99.184 1.00 43.80 354 PHE A C 1
ATOM 2782 O O . PHE A 1 377 ? -21.022 -24.147 -98.131 1.00 59.40 354 PHE A O 1
ATOM 2790 N N . SER A 1 378 ? -20.905 -24.045 -100.434 1.00 46.07 355 SER A N 1
ATOM 2791 C CA . SER A 1 378 ? -22.256 -24.484 -100.811 1.00 54.93 355 SER A CA 1
ATOM 2792 C C . SER A 1 378 ? -22.161 -25.623 -101.844 1.00 56.00 355 SER A C 1
ATOM 2793 O O . SER A 1 378 ? -21.526 -25.475 -102.896 1.00 59.53 355 SER A O 1
ATOM 2796 N N . LEU A 1 379 ? -22.758 -26.766 -101.529 1.00 56.00 356 LEU A N 1
ATOM 2797 C CA . LEU A 1 379 ? -22.737 -27.936 -102.411 1.00 57.24 356 LEU A CA 1
ATOM 2798 C C . LEU A 1 379 ? -23.885 -28.877 -102.009 1.00 62.81 356 LEU A C 1
ATOM 2799 O O . LEU A 1 379 ? -24.207 -28.994 -100.818 1.00 58.89 356 LEU A O 1
ATOM 2804 N N . ASP A 1 380 ? -24.509 -29.524 -103.007 1.00 63.84 357 ASP A N 1
ATOM 2805 C CA . ASP A 1 380 ? -25.629 -30.414 -102.766 1.00 58.91 357 ASP A CA 1
ATOM 2806 C C . ASP A 1 380 ? -25.394 -31.801 -103.395 1.00 56.20 357 ASP A C 1
ATOM 2807 O O . ASP A 1 380 ? -25.376 -31.972 -104.627 1.00 60.37 357 ASP A O 1
ATOM 2812 N N . ILE A 1 381 ? -25.179 -32.786 -102.502 1.00 54.50 358 ILE A N 1
ATOM 2813 C CA . ILE A 1 381 ? -24.938 -34.182 -102.841 1.00 62.36 358 ILE A CA 1
ATOM 2814 C C . ILE A 1 381 ? -26.234 -34.983 -102.758 1.00 59.79 358 ILE A C 1
ATOM 2815 O O . ILE A 1 381 ? -26.929 -34.938 -101.740 1.00 55.95 358 ILE A O 1
ATOM 2820 N N . ARG A 1 382 ? -26.552 -35.710 -103.850 1.00 59.28 359 ARG A N 1
ATOM 2821 C CA . ARG A 1 382 ? -27.745 -36.553 -103.959 1.00 66.66 359 ARG A CA 1
ATOM 2822 C C . ARG A 1 382 ? -27.451 -37.979 -103.469 1.00 61.53 359 ARG A C 1
ATOM 2823 O O . ARG A 1 382 ? -26.302 -38.422 -103.568 1.00 69.59 359 ARG A O 1
ATOM 2831 N N . PRO A 1 383 ? -28.445 -38.708 -102.903 1.00 55.67 360 PRO A N 1
ATOM 2832 C CA . PRO A 1 383 ? -28.153 -40.042 -102.372 1.00 58.82 360 PRO A CA 1
ATOM 2833 C C . PRO A 1 383 ? -27.662 -41.045 -103.397 1.00 54.19 360 PRO A C 1
ATOM 2834 O O . PRO A 1 383 ? -28.246 -41.153 -104.481 1.00 68.27 360 PRO A O 1
ATOM 2838 N N . GLY A 1 384 ? -26.582 -41.744 -103.036 1.00 47.49 361 GLY A N 1
ATOM 2839 C CA . GLY A 1 384 ? -25.935 -42.779 -103.838 1.00 66.01 361 GLY A CA 1
ATOM 2840 C C . GLY A 1 384 ? -25.076 -42.218 -104.937 1.00 67.04 361 GLY A C 1
ATOM 2841 O O . GLY A 1 384 ? -25.072 -42.741 -106.051 1.00 88.03 361 GLY A O 1
ATOM 2842 N N . GLU A 1 385 ? -24.358 -41.140 -104.631 1.00 59.31 362 GLU A N 1
ATOM 2843 C CA . GLU A 1 385 ? -23.504 -40.410 -105.560 1.00 59.97 362 GLU A CA 1
ATOM 2844 C C . GLU A 1 385 ? -22.079 -40.435 -105.064 1.00 61.90 362 GLU A C 1
ATOM 2845 O O . GLU A 1 385 ? -21.868 -40.311 -103.868 1.00 68.17 362 GLU A O 1
ATOM 2851 N N . THR A 1 386 ? -21.105 -40.582 -105.966 1.00 56.69 363 THR A N 1
ATOM 2852 C CA . THR A 1 386 ? -19.698 -40.552 -105.582 1.00 61.13 363 THR A CA 1
ATOM 2853 C C . THR A 1 386 ? -19.170 -39.160 -105.873 1.00 57.68 363 THR A C 1
ATOM 2854 O O . THR A 1 386 ? -18.973 -38.803 -107.037 1.00 65.42 363 THR A O 1
ATOM 2858 N N . VAL A 1 387 ? -18.951 -38.368 -104.828 1.00 53.76 364 VAL A N 1
ATOM 2859 C CA . VAL A 1 387 ? -18.413 -37.031 -105.035 1.00 63.61 364 VAL A CA 1
ATOM 2860 C C . VAL A 1 387 ? -16.926 -36.987 -104.584 1.00 61.46 364 VAL A C 1
ATOM 2861 O O . VAL A 1 387 ? -16.606 -37.287 -103.415 1.00 50.97 364 VAL A O 1
ATOM 2865 N N . ALA A 1 388 ? -16.034 -36.628 -105.539 1.00 58.49 365 ALA A N 1
ATOM 2866 C CA . ALA A 1 388 ? -14.588 -36.526 -105.322 1.00 50.94 365 ALA A CA 1
ATOM 2867 C C . ALA A 1 388 ? -14.076 -35.103 -104.969 1.00 47.49 365 ALA A C 1
ATOM 2868 O O . ALA A 1 388 ? -14.199 -34.170 -105.787 1.00 62.46 365 ALA A O 1
ATOM 2870 N N . LEU A 1 389 ? -13.505 -34.947 -103.751 1.00 40.10 366 LEU A N 1
ATOM 2871 C CA . LEU A 1 389 ? -12.906 -33.680 -103.331 1.00 56.97 366 LEU A CA 1
ATOM 2872 C C . LEU A 1 389 ? -11.409 -33.661 -103.782 1.00 64.04 366 LEU A C 1
ATOM 2873 O O . LEU A 1 389 ? -10.587 -34.507 -103.373 1.00 65.19 366 LEU A O 1
ATOM 2878 N N . VAL A 1 390 ? -11.091 -32.705 -104.666 1.00 59.40 367 VAL A N 1
ATOM 2879 C CA . VAL A 1 390 ? -9.759 -32.531 -105.213 1.00 68.50 367 VAL A CA 1
ATOM 2880 C C . VAL A 1 390 ? -9.288 -31.070 -105.009 1.00 73.08 367 VAL A C 1
ATOM 2881 O O . VAL A 1 390 ? -10.092 -30.142 -104.997 1.00 58.50 367 VAL A O 1
ATOM 2885 N N . GLY A 1 391 ? -7.994 -30.901 -104.813 1.00 70.52 368 GLY A N 1
ATOM 2886 C CA . GLY A 1 391 ? -7.389 -29.595 -104.590 1.00 65.84 368 GLY A CA 1
ATOM 2887 C C . GLY A 1 391 ? -6.059 -29.698 -103.878 1.00 69.72 368 GLY A C 1
ATOM 2888 O O . GLY A 1 391 ? -5.647 -30.790 -103.462 1.00 70.90 368 GLY A O 1
ATOM 2889 N N . ARG A 1 392 ? -5.383 -28.553 -103.723 1.00 65.85 369 ARG A N 1
ATOM 2890 C CA . ARG A 1 392 ? -4.086 -28.464 -103.051 1.00 71.48 369 ARG A CA 1
ATOM 2891 C C . ARG A 1 392 ? -4.216 -28.796 -101.569 1.00 73.50 369 ARG A C 1
ATOM 2892 O O . ARG A 1 392 ? -5.328 -28.908 -101.034 1.00 81.19 369 ARG A O 1
ATOM 2900 N N . SER A 1 393 ? -3.065 -28.910 -100.899 1.00 69.29 370 SER A N 1
ATOM 2901 C CA . SER A 1 393 ? -3.027 -29.132 -99.465 1.00 63.45 370 SER A CA 1
ATOM 2902 C C . SER A 1 393 ? -3.436 -27.777 -98.937 1.00 62.97 370 SER A C 1
ATOM 2903 O O . SER A 1 393 ? -3.017 -26.754 -99.480 1.00 89.93 370 SER A O 1
ATOM 2906 N N . GLY A 1 394 ? -4.299 -27.741 -97.961 1.00 57.73 371 GLY A N 1
ATOM 2907 C CA . GLY A 1 394 ? -4.758 -26.434 -97.514 1.00 57.52 371 GLY A CA 1
ATOM 2908 C C . GLY A 1 394 ? -6.016 -25.969 -98.239 1.00 58.55 371 GLY A C 1
ATOM 2909 O O . GLY A 1 394 ? -6.438 -24.823 -98.093 1.00 54.44 371 GLY A O 1
ATOM 2910 N N . ALA A 1 395 ? -6.652 -26.864 -98.996 1.00 52.56 372 ALA A N 1
ATOM 2911 C CA . ALA A 1 395 ? -7.904 -26.572 -99.680 1.00 40.07 372 ALA A CA 1
ATOM 2912 C C . ALA A 1 395 ? -9.079 -26.632 -98.668 1.00 51.08 372 ALA A C 1
ATOM 2913 O O . ALA A 1 395 ? -10.076 -25.922 -98.830 1.00 64.63 372 ALA A O 1
ATOM 2915 N N . GLY A 1 396 ? -8.925 -27.482 -97.648 1.00 43.17 373 GLY A N 1
ATOM 2916 C CA . GLY A 1 396 ? -9.902 -27.714 -96.594 1.00 48.75 373 GLY A CA 1
ATOM 2917 C C . GLY A 1 396 ? -10.766 -28.936 -96.837 1.00 50.60 373 GLY A C 1
ATOM 2918 O O . GLY A 1 396 ? -11.938 -28.954 -96.448 1.00 66.08 373 GLY A O 1
ATOM 2919 N N . LYS A 1 397 ? -10.203 -29.961 -97.493 1.00 43.10 374 LYS A N 1
ATOM 2920 C CA . LYS A 1 397 ? -10.899 -31.195 -97.835 1.00 57.45 374 LYS A CA 1
ATOM 2921 C C . LYS A 1 397 ? -11.201 -31.998 -96.573 1.00 56.87 374 LYS A C 1
ATOM 2922 O O . LYS A 1 397 ? -12.361 -32.326 -96.301 1.00 61.47 374 LYS A O 1
ATOM 2928 N N . THR A 1 398 ? -10.182 -32.266 -95.774 1.00 55.65 375 THR A N 1
ATOM 2929 C CA . THR A 1 398 ? -10.332 -32.965 -94.493 1.00 56.95 375 THR A CA 1
ATOM 2930 C C . THR A 1 398 ? -11.265 -32.168 -93.564 1.00 49.20 375 THR A C 1
ATOM 2931 O O . THR A 1 398 ? -12.159 -32.769 -92.969 1.00 54.94 375 THR A O 1
ATOM 2935 N N . SER A 1 399 ? -11.088 -30.822 -93.494 1.00 44.22 376 SER A N 1
ATOM 2936 C CA . SER A 1 399 ? -11.893 -29.874 -92.704 1.00 45.91 376 SER A CA 1
ATOM 2937 C C . SER A 1 399 ? -13.415 -30.013 -92.963 1.00 61.87 376 SER A C 1
ATOM 2938 O O . SER A 1 399 ? -14.213 -29.987 -92.016 1.00 72.27 376 SER A O 1
ATOM 2941 N N . LEU A 1 400 ? -13.784 -30.150 -94.263 1.00 63.53 377 LEU A N 1
ATOM 2942 C CA . LEU A 1 400 ? -15.144 -30.281 -94.787 1.00 52.08 377 LEU A CA 1
ATOM 2943 C C . LEU A 1 400 ? -15.772 -31.587 -94.385 1.00 48.55 377 LEU A C 1
ATOM 2944 O O . LEU A 1 400 ? -16.873 -31.618 -93.834 1.00 65.15 377 LEU A O 1
ATOM 2949 N N . VAL A 1 401 ? -15.061 -32.667 -94.669 1.00 55.21 378 VAL A N 1
ATOM 2950 C CA . VAL A 1 401 ? -15.441 -34.041 -94.372 1.00 56.47 378 VAL A CA 1
ATOM 2951 C C . VAL A 1 401 ? -15.581 -34.219 -92.824 1.00 62.55 378 VAL A C 1
ATOM 2952 O O . VAL A 1 401 ? -16.554 -34.805 -92.355 1.00 42.58 378 VAL A O 1
ATOM 2956 N N . ASN A 1 402 ? -14.665 -33.620 -92.036 1.00 63.98 379 ASN A N 1
ATOM 2957 C CA . ASN A 1 402 ? -14.706 -33.676 -90.572 1.00 57.86 379 ASN A CA 1
ATOM 2958 C C . ASN A 1 402 ? -15.976 -33.038 -89.985 1.00 58.68 379 ASN A C 1
ATOM 2959 O O . ASN A 1 402 ? -16.378 -33.412 -88.880 1.00 68.73 379 ASN A O 1
ATOM 2964 N N . MET A 1 403 ? -16.600 -32.091 -90.715 1.00 54.43 380 MET A N 1
ATOM 2965 C CA . MET A 1 403 ? -17.819 -31.425 -90.254 1.00 54.07 380 MET A CA 1
ATOM 2966 C C . MET A 1 403 ? -19.036 -32.366 -90.296 1.00 52.82 380 MET A C 1
ATOM 2967 O O . MET A 1 403 ? -19.914 -32.287 -89.433 1.00 48.39 380 MET A O 1
ATOM 2972 N N . LEU A 1 404 ? -19.053 -33.274 -91.285 1.00 53.55 381 LEU A N 1
ATOM 2973 C CA . LEU A 1 404 ? -20.096 -34.261 -91.500 1.00 47.74 381 LEU A CA 1
ATOM 2974 C C . LEU A 1 404 ? -20.283 -35.201 -90.319 1.00 58.20 381 LEU A C 1
ATOM 2975 O O . LEU A 1 404 ? -21.398 -35.687 -90.122 1.00 65.50 381 LEU A O 1
ATOM 2980 N N . VAL A 1 405 ? -19.216 -35.440 -89.519 1.00 58.81 382 VAL A N 1
ATOM 2981 C CA . VAL A 1 405 ? -19.244 -36.296 -88.319 1.00 43.96 382 VAL A CA 1
ATOM 2982 C C . VAL A 1 405 ? -19.191 -35.462 -87.034 1.00 54.83 382 VAL A C 1
ATOM 2983 O O . VAL A 1 405 ? -19.030 -36.025 -85.942 1.00 54.53 382 VAL A O 1
ATOM 2987 N N . ARG A 1 406 ? -19.315 -34.122 -87.176 1.00 56.27 383 ARG A N 1
ATOM 2988 C CA . ARG A 1 406 ? -19.293 -33.145 -86.095 1.00 42.65 383 ARG A CA 1
ATOM 2989 C C . ARG A 1 406 ? -18.018 -33.189 -85.270 1.00 59.00 383 ARG A C 1
ATOM 2990 O O . ARG A 1 406 ? -18.077 -32.984 -84.053 1.00 80.69 383 ARG A O 1
ATOM 2998 N N . PHE A 1 407 ? -16.853 -33.448 -85.931 1.00 59.46 384 PHE A N 1
ATOM 2999 C CA . PHE A 1 407 ? -15.530 -33.420 -85.290 1.00 58.83 384 PHE A CA 1
ATOM 3000 C C . PHE A 1 407 ? -15.226 -31.946 -85.108 1.00 60.16 384 PHE A C 1
ATOM 3001 O O . PHE A 1 407 ? -14.560 -31.570 -84.148 1.00 71.86 384 PHE A O 1
ATOM 3009 N N . GLN A 1 408 ? -15.752 -31.117 -86.039 1.00 57.86 385 GLN A N 1
ATOM 3010 C CA . GLN A 1 408 ? -15.682 -29.663 -86.076 1.00 60.26 385 GLN A CA 1
ATOM 3011 C C . GLN A 1 408 ? -17.064 -29.140 -86.318 1.00 66.09 385 GLN A C 1
ATOM 3012 O O . GLN A 1 408 ? -17.729 -29.567 -87.259 1.00 73.47 385 GLN A O 1
ATOM 3018 N N . GLU A 1 409 ? -17.501 -28.220 -85.469 1.00 64.69 386 GLU A N 1
ATOM 3019 C CA . GLU A 1 409 ? -18.818 -27.610 -85.566 1.00 55.42 386 GLU A CA 1
ATOM 3020 C C . GLU A 1 409 ? -18.878 -26.492 -86.624 1.00 52.84 386 GLU A C 1
ATOM 3021 O O . GLU A 1 409 ? -17.914 -25.743 -86.800 1.00 67.56 386 GLU A O 1
ATOM 3027 N N . VAL A 1 410 ? -20.029 -26.369 -87.307 1.00 50.00 387 VAL A N 1
ATOM 3028 C CA . VAL A 1 410 ? -20.247 -25.342 -88.334 1.00 56.19 387 VAL A CA 1
ATOM 3029 C C . VAL A 1 410 ? -20.328 -23.986 -87.647 1.00 58.46 387 VAL A C 1
ATOM 3030 O O . VAL A 1 410 ? -21.180 -23.790 -86.774 1.00 71.27 387 VAL A O 1
ATOM 3034 N N . SER A 1 411 ? -19.426 -23.068 -88.003 1.00 53.09 388 SER A N 1
ATOM 3035 C CA . SER A 1 411 ? -19.441 -21.710 -87.440 1.00 42.50 388 SER A CA 1
ATOM 3036 C C . SER A 1 411 ? -19.924 -20.878 -88.592 1.00 63.13 388 SER A C 1
ATOM 3037 O O . SER A 1 411 ? -19.117 -20.528 -89.456 1.00 87.30 388 SER A O 1
ATOM 3040 N N . SER A 1 412 ? -21.240 -20.622 -88.662 1.00 47.95 389 SER A N 1
ATOM 3041 C CA . SER A 1 412 ? -21.934 -19.918 -89.766 1.00 70.38 389 SER A CA 1
ATOM 3042 C C . SER A 1 412 ? -22.207 -20.881 -90.929 1.00 70.20 389 SER A C 1
ATOM 3043 O O . SER A 1 412 ? -21.344 -21.653 -91.350 1.00 99.72 389 SER A O 1
ATOM 3046 N N . GLY A 1 413 ? -23.439 -20.816 -91.402 1.00 61.05 390 GLY A N 1
ATOM 3047 C CA . GLY A 1 413 ? -23.968 -21.642 -92.473 1.00 62.09 390 GLY A CA 1
ATOM 3048 C C . GLY A 1 413 ? -24.674 -22.863 -91.928 1.00 63.22 390 GLY A C 1
ATOM 3049 O O . GLY A 1 413 ? -24.892 -22.975 -90.714 1.00 47.96 390 GLY A O 1
ATOM 3050 N N . GLN A 1 414 ? -25.013 -23.807 -92.810 1.00 56.40 391 GLN A N 1
ATOM 3051 C CA . GLN A 1 414 ? -25.677 -25.021 -92.365 1.00 60.02 391 GLN A CA 1
ATOM 3052 C C . GLN A 1 414 ? -25.290 -26.248 -93.175 1.00 71.35 391 GLN A C 1
ATOM 3053 O O . GLN A 1 414 ? -24.817 -26.137 -94.299 1.00 72.70 391 GLN A O 1
ATOM 3059 N N . ILE A 1 415 ? -25.512 -27.425 -92.579 1.00 69.71 392 ILE A N 1
ATOM 3060 C CA . ILE A 1 415 ? -25.297 -28.738 -93.160 1.00 51.27 392 ILE A CA 1
ATOM 3061 C C . ILE A 1 415 ? -26.579 -29.449 -92.879 1.00 66.99 392 ILE A C 1
ATOM 3062 O O . ILE A 1 415 ? -26.950 -29.634 -91.720 1.00 76.88 392 ILE A O 1
ATOM 3067 N N . TYR A 1 416 ? -27.277 -29.805 -93.948 1.00 71.82 393 TYR A N 1
ATOM 3068 C CA . TYR A 1 416 ? -28.535 -30.516 -93.878 1.00 50.75 393 TYR A CA 1
ATOM 3069 C C . TYR A 1 416 ? -28.295 -31.885 -94.433 1.00 57.69 393 TYR A C 1
ATOM 3070 O O . TYR A 1 416 ? -27.890 -32.023 -95.600 1.00 69.78 393 TYR A O 1
ATOM 3079 N N . LEU A 1 417 ? -28.575 -32.903 -93.608 1.00 59.68 394 LEU A N 1
ATOM 3080 C CA . LEU A 1 417 ? -28.486 -34.292 -94.034 1.00 54.55 394 LEU A CA 1
ATOM 3081 C C . LEU A 1 417 ? -29.925 -34.758 -94.074 1.00 59.49 394 LEU A C 1
ATOM 3082 O O . LEU A 1 417 ? -30.543 -34.948 -93.021 1.00 82.10 394 LEU A O 1
ATOM 3087 N N . ASP A 1 418 ? -30.468 -34.883 -95.301 1.00 61.09 395 ASP A N 1
ATOM 3088 C CA . ASP A 1 418 ? -31.845 -35.270 -95.634 1.00 54.67 395 ASP A CA 1
ATOM 3089 C C . ASP A 1 418 ? -32.771 -34.196 -95.156 1.00 75.91 395 ASP A C 1
ATOM 3090 O O . ASP A 1 418 ? -33.720 -34.452 -94.411 1.00 51.72 395 ASP A O 1
ATOM 3095 N N . ASP A 1 419 ? -32.430 -32.958 -95.558 1.00 76.66 396 ASP A N 1
ATOM 3096 C CA . ASP A 1 419 ? -33.127 -31.711 -95.261 1.00 69.71 396 ASP A CA 1
ATOM 3097 C C . ASP A 1 419 ? -33.298 -31.469 -93.744 1.00 57.65 396 ASP A C 1
ATOM 3098 O O . ASP A 1 419 ? -34.159 -30.672 -93.333 1.00 44.49 396 ASP A O 1
ATOM 3103 N N . LEU A 1 420 ? -32.451 -32.131 -92.916 1.00 53.69 397 LEU A N 1
ATOM 3104 C CA . LEU A 1 420 ? -32.469 -31.971 -91.465 1.00 58.22 397 LEU A CA 1
ATOM 3105 C C . LEU A 1 420 ? -31.173 -31.297 -90.988 1.00 73.07 397 LEU A C 1
ATOM 3106 O O . LEU A 1 420 ? -30.077 -31.836 -91.230 1.00 68.63 397 LEU A O 1
ATOM 3111 N N . PRO A 1 421 ? -31.266 -30.130 -90.292 1.00 67.95 398 PRO A N 1
ATOM 3112 C CA . PRO A 1 421 ? -30.051 -29.486 -89.770 1.00 59.15 398 PRO A CA 1
ATOM 3113 C C . PRO A 1 421 ? -29.221 -30.511 -88.985 1.00 54.13 398 PRO A C 1
ATOM 3114 O O . PRO A 1 421 ? -29.767 -31.209 -88.128 1.00 60.69 398 PRO A O 1
ATOM 3118 N N . ILE A 1 422 ? -27.923 -30.654 -89.333 1.00 50.17 399 ILE A N 1
ATOM 3119 C CA . ILE A 1 422 ? -27.034 -31.641 -88.734 1.00 51.75 399 ILE A CA 1
ATOM 3120 C C . ILE A 1 422 ? -27.136 -31.684 -87.204 1.00 61.47 399 ILE A C 1
ATOM 3121 O O . ILE A 1 422 ? -27.213 -32.790 -86.663 1.00 62.76 399 ILE A O 1
ATOM 3126 N N . ARG A 1 423 ? -27.174 -30.517 -86.511 1.00 58.70 400 ARG A N 1
ATOM 3127 C CA . ARG A 1 423 ? -27.226 -30.486 -85.040 1.00 55.56 400 ARG A CA 1
ATOM 3128 C C . ARG A 1 423 ? -28.526 -30.994 -84.430 1.00 56.56 400 ARG A C 1
ATOM 3129 O O . ARG A 1 423 ? -28.561 -31.216 -83.212 1.00 70.40 400 ARG A O 1
ATOM 3137 N N . ASP A 1 424 ? -29.586 -31.184 -85.255 1.00 55.66 401 ASP A N 1
ATOM 3138 C CA . ASP A 1 424 ? -30.879 -31.697 -84.782 1.00 62.32 401 ASP A CA 1
ATOM 3139 C C . ASP A 1 424 ? -30.816 -33.191 -84.535 1.00 59.20 401 ASP A C 1
ATOM 3140 O O . ASP A 1 424 ? -31.575 -33.694 -83.720 1.00 74.43 401 ASP A O 1
ATOM 3145 N N . ILE A 1 425 ? -29.915 -33.892 -85.248 1.00 59.37 402 ILE A N 1
ATOM 3146 C CA . ILE A 1 425 ? -29.631 -35.335 -85.168 1.00 46.64 402 ILE A CA 1
ATOM 3147 C C . ILE A 1 425 ? -28.775 -35.634 -83.929 1.00 47.29 402 ILE A C 1
ATOM 3148 O O . ILE A 1 425 ? -27.745 -34.970 -83.724 1.00 57.31 402 ILE A O 1
ATOM 3153 N N . GLU A 1 426 ? -29.196 -36.640 -83.107 1.00 47.62 403 GLU A N 1
ATOM 3154 C CA . GLU A 1 426 ? -28.461 -37.064 -81.899 1.00 53.11 403 GLU A CA 1
ATOM 3155 C C . GLU A 1 426 ? -27.052 -37.532 -82.334 1.00 61.81 403 GLU A C 1
ATOM 3156 O O . GLU A 1 426 ? -26.939 -38.340 -83.264 1.00 72.44 403 GLU A O 1
ATOM 3162 N N . LEU A 1 427 ? -25.995 -36.995 -81.681 1.00 61.50 404 LEU A N 1
ATOM 3163 C CA . LEU A 1 427 ? -24.591 -37.271 -82.004 1.00 58.29 404 LEU A CA 1
ATOM 3164 C C . LEU A 1 427 ? -24.272 -38.732 -82.310 1.00 52.29 404 LEU A C 1
ATOM 3165 O O . LEU A 1 427 ? -23.791 -39.001 -83.410 1.00 56.37 404 LEU A O 1
ATOM 3170 N N . SER A 1 428 ? -24.547 -39.670 -81.374 1.00 52.94 405 SER A N 1
ATOM 3171 C CA . SER A 1 428 ? -24.297 -41.102 -81.585 1.00 65.44 405 SER A CA 1
ATOM 3172 C C . SER A 1 428 ? -25.112 -41.637 -82.771 1.00 68.03 405 SER A C 1
ATOM 3173 O O . SER A 1 428 ? -24.623 -42.504 -83.477 1.00 67.95 405 SER A O 1
ATOM 3176 N N . SER A 1 429 ? -26.301 -41.087 -83.029 1.00 68.09 406 SER A N 1
ATOM 3177 C CA . SER A 1 429 ? -27.084 -41.523 -84.175 1.00 63.21 406 SER A CA 1
ATOM 3178 C C . SER A 1 429 ? -26.461 -41.067 -85.527 1.00 76.50 406 SER A C 1
ATOM 3179 O O . SER A 1 429 ? -26.612 -41.760 -86.528 1.00 85.43 406 SER A O 1
ATOM 3182 N N . LEU A 1 430 ? -25.764 -39.918 -85.548 1.00 80.79 407 LEU A N 1
ATOM 3183 C CA . LEU A 1 430 ? -25.124 -39.383 -86.756 1.00 58.81 407 LEU A CA 1
ATOM 3184 C C . LEU A 1 430 ? -23.917 -40.238 -87.118 1.00 53.67 407 LEU A C 1
ATOM 3185 O O . LEU A 1 430 ? -23.855 -40.787 -88.220 1.00 65.32 407 LEU A O 1
ATOM 3190 N N . ARG A 1 431 ? -22.962 -40.325 -86.165 1.00 59.16 408 ARG A N 1
ATOM 3191 C CA . ARG A 1 431 ? -21.699 -41.066 -86.195 1.00 56.28 408 ARG A CA 1
ATOM 3192 C C . ARG A 1 431 ? -21.848 -42.531 -86.587 1.00 56.07 408 ARG A C 1
ATOM 3193 O O . ARG A 1 431 ? -21.126 -42.980 -87.472 1.00 51.64 408 ARG A O 1
ATOM 3201 N N . THR A 1 432 ? -22.805 -43.259 -85.982 1.00 59.71 409 THR A N 1
ATOM 3202 C CA . THR A 1 432 ? -23.084 -44.675 -86.293 1.00 42.89 409 THR A CA 1
ATOM 3203 C C . THR A 1 432 ? -23.556 -44.912 -87.745 1.00 42.95 409 THR A C 1
ATOM 3204 O O . THR A 1 432 ? -23.567 -46.046 -88.247 1.00 47.19 409 THR A O 1
ATOM 3208 N N . GLN A 1 433 ? -23.920 -43.838 -88.412 1.00 47.75 410 GLN A N 1
ATOM 3209 C CA . GLN A 1 433 ? -24.454 -43.867 -89.761 1.00 43.99 410 GLN A CA 1
ATOM 3210 C C . GLN A 1 433 ? -23.512 -43.299 -90.816 1.00 46.90 410 GLN A C 1
ATOM 3211 O O . GLN A 1 433 ? -23.810 -43.337 -92.022 1.00 41.38 410 GLN A O 1
ATOM 3217 N N . ILE A 1 434 ? -22.372 -42.769 -90.359 1.00 48.49 411 ILE A N 1
ATOM 3218 C CA . ILE A 1 434 ? -21.359 -42.230 -91.258 1.00 52.26 411 ILE A CA 1
ATOM 3219 C C . ILE A 1 434 ? -20.043 -42.982 -91.055 1.00 56.19 411 ILE A C 1
ATOM 3220 O O . ILE A 1 434 ? -19.443 -42.888 -89.977 1.00 66.42 411 ILE A O 1
ATOM 3225 N N . ALA A 1 435 ? -19.616 -43.759 -92.090 1.00 60.67 412 ALA A N 1
ATOM 3226 C CA . ALA A 1 435 ? -18.373 -44.550 -92.076 1.00 60.71 412 ALA A CA 1
ATOM 3227 C C . ALA A 1 435 ? -17.199 -43.671 -92.459 1.00 60.14 412 ALA A C 1
ATOM 3228 O O . ALA A 1 435 ? -17.304 -42.923 -93.431 1.00 50.73 412 ALA A O 1
ATOM 3230 N N . MET A 1 436 ? -16.088 -43.730 -91.697 1.00 61.75 413 MET A N 1
ATOM 3231 C CA . MET A 1 436 ? -14.937 -42.874 -92.006 1.00 53.43 413 MET A CA 1
ATOM 3232 C C . MET A 1 436 ? -13.571 -43.548 -92.121 1.00 48.82 413 MET A C 1
ATOM 3233 O O . MET A 1 436 ? -13.154 -44.273 -91.220 1.00 61.02 413 MET A O 1
ATOM 3238 N N . VAL A 1 437 ? -12.872 -43.293 -93.225 1.00 44.80 414 VAL A N 1
ATOM 3239 C CA . VAL A 1 437 ? -11.513 -43.763 -93.434 1.00 47.43 414 VAL A CA 1
ATOM 3240 C C . VAL A 1 437 ? -10.686 -42.486 -93.380 1.00 49.62 414 VAL A C 1
ATOM 3241 O O . VAL A 1 437 ? -10.510 -41.814 -94.408 1.00 62.81 414 VAL A O 1
ATOM 3245 N N . ASN A 1 438 ? -10.211 -42.148 -92.164 1.00 40.88 415 ASN A N 1
ATOM 3246 C CA . ASN A 1 438 ? -9.378 -40.985 -91.829 1.00 59.32 415 ASN A CA 1
ATOM 3247 C C . ASN A 1 438 ? -8.047 -40.957 -92.621 1.00 61.02 415 ASN A C 1
ATOM 3248 O O . ASN A 1 438 ? -7.580 -42.013 -93.038 1.00 65.16 415 ASN A O 1
ATOM 3253 N N . GLN A 1 439 ? -7.461 -39.754 -92.840 1.00 50.63 416 GLN A N 1
ATOM 3254 C CA . GLN A 1 439 ? -6.188 -39.558 -93.579 1.00 40.47 416 GLN A CA 1
ATOM 3255 C C . GLN A 1 439 ? -4.968 -40.255 -92.883 1.00 49.78 416 GLN A C 1
ATOM 3256 O O . GLN A 1 439 ? -4.135 -40.903 -93.554 1.00 45.69 416 GLN A O 1
ATOM 3262 N N . GLN A 1 440 ? -4.909 -40.140 -91.538 1.00 45.18 417 GLN A N 1
ATOM 3263 C CA . GLN A 1 440 ? -3.890 -40.732 -90.667 1.00 54.76 417 GLN A CA 1
ATOM 3264 C C . GLN A 1 440 ? -4.639 -41.866 -89.973 1.00 68.41 417 GLN A C 1
ATOM 3265 O O . GLN A 1 440 ? -5.480 -41.598 -89.114 1.00 78.93 417 GLN A O 1
ATOM 3271 N N . VAL A 1 441 ? -4.381 -43.123 -90.396 1.00 63.01 418 VAL A N 1
ATOM 3272 C CA . VAL A 1 441 ? -5.043 -44.327 -89.867 1.00 70.71 418 VAL A CA 1
ATOM 3273 C C . VAL A 1 441 ? -4.675 -44.521 -88.377 1.00 74.34 418 VAL A C 1
ATOM 3274 O O . VAL A 1 441 ? -3.499 -44.454 -87.999 1.00 83.40 418 VAL A O 1
ATOM 3278 N N . VAL A 1 442 ? -5.711 -44.716 -87.548 1.00 69.99 419 VAL A N 1
ATOM 3279 C CA . VAL A 1 442 ? -5.616 -44.898 -86.104 1.00 72.54 419 VAL A CA 1
ATOM 3280 C C . VAL A 1 442 ? -6.039 -46.325 -85.744 1.00 66.39 419 VAL A C 1
ATOM 3281 O O . VAL A 1 442 ? -7.160 -46.727 -86.054 1.00 62.35 419 VAL A O 1
ATOM 3285 N N . LEU A 1 443 ? -5.147 -47.071 -85.074 1.00 63.03 420 LEU A N 1
ATOM 3286 C CA . LEU A 1 443 ? -5.386 -48.447 -84.657 1.00 55.70 420 LEU A CA 1
ATOM 3287 C C . LEU A 1 443 ? -5.069 -48.666 -83.169 1.00 60.27 420 LEU A C 1
ATOM 3288 O O . LEU A 1 443 ? -4.242 -47.971 -82.588 1.00 64.33 420 LEU A O 1
ATOM 3293 N N . PHE A 1 444 ? -5.735 -49.633 -82.556 1.00 57.98 421 PHE A N 1
ATOM 3294 C CA . PHE A 1 444 ? -5.558 -49.935 -81.141 1.00 48.76 421 PHE A CA 1
ATOM 3295 C C . PHE A 1 444 ? -4.625 -51.113 -80.936 1.00 60.59 421 PHE A C 1
ATOM 3296 O O . PHE A 1 444 ? -4.381 -51.889 -81.860 1.00 61.10 421 PHE A O 1
ATOM 3304 N N . ASN A 1 445 ? -4.121 -51.245 -79.696 1.00 57.30 422 ASN A N 1
ATOM 3305 C CA . ASN A 1 445 ? -3.240 -52.311 -79.242 1.00 54.80 422 ASN A CA 1
ATOM 3306 C C . ASN A 1 445 ? -4.156 -53.501 -78.819 1.00 72.20 422 ASN A C 1
ATOM 3307 O O . ASN A 1 445 ? -4.215 -53.907 -77.656 1.00 77.96 422 ASN A O 1
ATOM 3312 N N . ARG A 1 446 ? -4.904 -54.019 -79.799 1.00 68.82 423 ARG A N 1
ATOM 3313 C CA . ARG A 1 446 ? -5.873 -55.116 -79.668 1.00 70.24 423 ARG A CA 1
ATOM 3314 C C . ARG A 1 446 ? -5.658 -56.085 -80.821 1.00 69.31 423 ARG A C 1
ATOM 3315 O O . ARG A 1 446 ? -4.837 -55.796 -81.706 1.00 63.89 423 ARG A O 1
ATOM 3323 N N . THR A 1 447 ? -6.398 -57.220 -80.834 1.00 64.58 424 THR A N 1
ATOM 3324 C CA . THR A 1 447 ? -6.293 -58.194 -81.934 1.00 69.62 424 THR A CA 1
ATOM 3325 C C . THR A 1 447 ? -6.757 -57.519 -83.246 1.00 71.28 424 THR A C 1
ATOM 3326 O O . THR A 1 447 ? -7.333 -56.423 -83.201 1.00 62.55 424 THR A O 1
ATOM 3330 N N . VAL A 1 448 ? -6.477 -58.153 -84.403 1.00 68.85 425 VAL A N 1
ATOM 3331 C CA . VAL A 1 448 ? -6.871 -57.668 -85.735 1.00 49.82 425 VAL A CA 1
ATOM 3332 C C . VAL A 1 448 ? -8.400 -57.579 -85.740 1.00 69.03 425 VAL A C 1
ATOM 3333 O O . VAL A 1 448 ? -8.947 -56.527 -86.076 1.00 63.82 425 VAL A O 1
ATOM 3337 N N . ARG A 1 449 ? -9.078 -58.676 -85.313 1.00 70.00 426 ARG A N 1
ATOM 3338 C CA . ARG A 1 449 ? -10.538 -58.781 -85.242 1.00 60.37 426 ARG A CA 1
ATOM 3339 C C . ARG A 1 449 ? -11.172 -57.676 -84.387 1.00 59.97 426 ARG A C 1
ATOM 3340 O O . ARG A 1 449 ? -12.194 -57.106 -84.787 1.00 57.92 426 ARG A O 1
ATOM 3348 N N . GLU A 1 450 ? -10.563 -57.374 -83.224 1.00 56.58 427 GLU A N 1
ATOM 3349 C CA . GLU A 1 450 ? -11.066 -56.348 -82.325 1.00 47.54 427 GLU A CA 1
ATOM 3350 C C . GLU A 1 450 ? -10.927 -54.949 -82.910 1.00 60.38 427 GLU A C 1
ATOM 3351 O O . GLU A 1 450 ? -11.694 -54.048 -82.544 1.00 60.63 427 GLU A O 1
ATOM 3357 N N . ASN A 1 451 ? -9.949 -54.767 -83.814 1.00 55.19 428 ASN A N 1
ATOM 3358 C CA . ASN A 1 451 ? -9.729 -53.495 -84.487 1.00 52.33 428 ASN A CA 1
ATOM 3359 C C . ASN A 1 451 ? -10.769 -53.331 -85.611 1.00 56.32 428 ASN A C 1
ATOM 3360 O O . ASN A 1 451 ? -11.212 -52.204 -85.857 1.00 35.15 428 ASN A O 1
ATOM 3365 N N . ILE A 1 452 ? -11.174 -54.444 -86.275 1.00 49.95 429 ILE A N 1
ATOM 3366 C CA . ILE A 1 452 ? -12.155 -54.357 -87.358 1.00 52.63 429 ILE A CA 1
ATOM 3367 C C . ILE A 1 452 ? -13.571 -54.174 -86.772 1.00 61.15 429 ILE A C 1
ATOM 3368 O O . ILE A 1 452 ? -14.304 -53.295 -87.184 1.00 62.14 429 ILE A O 1
ATOM 3373 N N . ALA A 1 453 ? -13.922 -54.994 -85.785 1.00 58.95 430 ALA A N 1
ATOM 3374 C CA . ALA A 1 453 ? -15.200 -55.009 -85.094 1.00 45.60 430 ALA A CA 1
ATOM 3375 C C . ALA A 1 453 ? -15.077 -54.171 -83.814 1.00 49.10 430 ALA A C 1
ATOM 3376 O O . ALA A 1 453 ? -15.245 -54.669 -82.688 1.00 50.26 430 ALA A O 1
ATOM 3378 N N . TYR A 1 454 ? -14.761 -52.880 -84.004 1.00 44.93 431 TYR A N 1
ATOM 3379 C CA . TYR A 1 454 ? -14.586 -51.946 -82.892 1.00 55.59 431 TYR A CA 1
ATOM 3380 C C . TYR A 1 454 ? -15.857 -51.138 -82.685 1.00 49.16 431 TYR A C 1
ATOM 3381 O O . TYR A 1 454 ? -16.585 -50.929 -83.639 1.00 41.31 431 TYR A O 1
ATOM 3390 N N . GLY A 1 455 ? -16.061 -50.654 -81.456 1.00 47.52 432 GLY A N 1
ATOM 3391 C CA . GLY A 1 455 ? -17.153 -49.789 -81.033 1.00 37.48 432 GLY A CA 1
ATOM 3392 C C . GLY A 1 455 ? -18.529 -50.332 -81.321 1.00 52.68 432 GLY A C 1
ATOM 3393 O O . GLY A 1 455 ? -18.929 -51.356 -80.774 1.00 64.02 432 GLY A O 1
ATOM 3394 N N . GLN A 1 456 ? -19.251 -49.646 -82.197 1.00 51.98 433 GLN A N 1
ATOM 3395 C CA . GLN A 1 456 ? -20.590 -50.005 -82.633 1.00 48.88 433 GLN A CA 1
ATOM 3396 C C . GLN A 1 456 ? -20.594 -51.372 -83.382 1.00 55.93 433 GLN A C 1
ATOM 3397 O O . GLN A 1 456 ? -21.668 -51.951 -83.581 1.00 71.46 433 GLN A O 1
ATOM 3403 N N . LEU A 1 457 ? -19.420 -51.870 -83.809 1.00 54.91 434 LEU A N 1
ATOM 3404 C CA . LEU A 1 457 ? -19.338 -53.136 -84.541 1.00 39.75 434 LEU A CA 1
ATOM 3405 C C . LEU A 1 457 ? -18.874 -54.243 -83.651 1.00 56.56 434 LEU A C 1
ATOM 3406 O O . LEU A 1 457 ? -18.655 -55.339 -84.134 1.00 50.06 434 LEU A O 1
ATOM 3411 N N . HIS A 1 458 ? -18.777 -53.994 -82.347 1.00 61.43 435 HIS A N 1
ATOM 3412 C CA . HIS A 1 458 ? -18.276 -54.982 -81.391 1.00 59.18 435 HIS A CA 1
ATOM 3413 C C . HIS A 1 458 ? -19.209 -56.187 -81.148 1.00 56.87 435 HIS A C 1
ATOM 3414 O O . HIS A 1 458 ? -18.947 -56.996 -80.254 1.00 71.84 435 HIS A O 1
ATOM 3421 N N . ASN A 1 459 ? -20.291 -56.285 -81.912 1.00 58.15 436 ASN A N 1
ATOM 3422 C CA . ASN A 1 459 ? -21.268 -57.362 -81.824 1.00 67.26 436 ASN A CA 1
ATOM 3423 C C . ASN A 1 459 ? -21.277 -58.152 -83.134 1.00 63.97 436 ASN A C 1
ATOM 3424 O O . ASN A 1 459 ? -22.137 -59.028 -83.324 1.00 70.42 436 ASN A O 1
ATOM 3429 N N . ALA A 1 460 ? -20.320 -57.840 -84.040 1.00 62.70 437 ALA A N 1
ATOM 3430 C CA . ALA A 1 460 ? -20.181 -58.522 -85.314 1.00 73.01 437 ALA A CA 1
ATOM 3431 C C . ALA A 1 460 ? -19.600 -59.890 -85.012 1.00 82.46 437 ALA A C 1
ATOM 3432 O O . ALA A 1 460 ? -18.765 -60.017 -84.127 1.00 79.75 437 ALA A O 1
ATOM 3434 N N . SER A 1 461 ? -20.060 -60.917 -85.711 1.00 85.68 438 SER A N 1
ATOM 3435 C CA . SER A 1 461 ? -19.552 -62.268 -85.510 1.00 80.25 438 SER A CA 1
ATOM 3436 C C . SER A 1 461 ? -18.206 -62.426 -86.222 1.00 77.39 438 SER A C 1
ATOM 3437 O O . SER A 1 461 ? -17.845 -61.569 -87.034 1.00 83.22 438 SER A O 1
ATOM 3440 N N . ASP A 1 462 ? -17.467 -63.526 -85.935 1.00 79.17 439 ASP A N 1
ATOM 3441 C CA . ASP A 1 462 ? -16.191 -63.848 -86.589 1.00 65.44 439 ASP A CA 1
ATOM 3442 C C . ASP A 1 462 ? -16.398 -63.866 -88.128 1.00 63.31 439 ASP A C 1
ATOM 3443 O O . ASP A 1 462 ? -15.566 -63.304 -88.852 1.00 50.53 439 ASP A O 1
ATOM 3448 N N . GLU A 1 463 ? -17.518 -64.447 -88.623 1.00 61.31 440 GLU A N 1
ATOM 3449 C CA . GLU A 1 463 ? -17.774 -64.506 -90.068 1.00 72.61 440 GLU A CA 1
ATOM 3450 C C . GLU A 1 463 ? -17.915 -63.117 -90.714 1.00 64.89 440 GLU A C 1
ATOM 3451 O O . GLU A 1 463 ? -17.519 -62.944 -91.877 1.00 72.72 440 GLU A O 1
ATOM 3457 N N . ASP A 1 464 ? -18.462 -62.133 -89.950 1.00 58.87 441 ASP A N 1
ATOM 3458 C CA . ASP A 1 464 ? -18.666 -60.740 -90.381 1.00 64.11 441 ASP A CA 1
ATOM 3459 C C . ASP A 1 464 ? -17.299 -60.061 -90.560 1.00 69.84 441 ASP A C 1
ATOM 3460 O O . ASP A 1 464 ? -17.068 -59.376 -91.556 1.00 62.36 441 ASP A O 1
ATOM 3465 N N . VAL A 1 465 ? -16.391 -60.283 -89.595 1.00 64.16 442 VAL A N 1
ATOM 3466 C CA . VAL A 1 465 ? -15.019 -59.775 -89.590 1.00 57.10 442 VAL A CA 1
ATOM 3467 C C . VAL A 1 465 ? -14.272 -60.273 -90.831 1.00 68.29 442 VAL A C 1
ATOM 3468 O O . VAL A 1 465 ? -13.769 -59.438 -91.585 1.00 77.36 442 VAL A O 1
ATOM 3472 N N . ILE A 1 466 ? -14.230 -61.621 -91.063 1.00 60.65 443 ILE A N 1
ATOM 3473 C CA . ILE A 1 466 ? -13.567 -62.245 -92.236 1.00 53.56 443 ILE A CA 1
ATOM 3474 C C . ILE A 1 466 ? -14.126 -61.699 -93.575 1.00 57.00 443 ILE A C 1
ATOM 3475 O O . ILE A 1 466 ? -13.364 -61.461 -94.505 1.00 59.95 443 ILE A O 1
ATOM 3480 N N . ALA A 1 467 ? -15.437 -61.465 -93.641 1.00 56.96 444 ALA A N 1
ATOM 3481 C CA . ALA A 1 467 ? -16.123 -60.913 -94.812 1.00 52.23 444 ALA A CA 1
ATOM 3482 C C . ALA A 1 467 ? -15.619 -59.514 -95.198 1.00 56.14 444 ALA A C 1
ATOM 3483 O O . ALA A 1 467 ? -15.473 -59.209 -96.387 1.00 49.23 444 ALA A O 1
ATOM 3485 N N . ALA A 1 468 ? -15.355 -58.679 -94.162 1.00 61.50 445 ALA A N 1
ATOM 3486 C CA . ALA A 1 468 ? -14.871 -57.302 -94.223 1.00 53.52 445 ALA A CA 1
ATOM 3487 C C . ALA A 1 468 ? -13.438 -57.260 -94.705 1.00 59.09 445 ALA A C 1
ATOM 3488 O O . ALA A 1 468 ? -13.102 -56.524 -95.650 1.00 51.44 445 ALA A O 1
ATOM 3490 N N . ALA A 1 469 ? -12.584 -58.061 -94.053 1.00 62.27 446 ALA A N 1
ATOM 3491 C CA . ALA A 1 469 ? -11.178 -58.172 -94.413 1.00 49.15 446 ALA A CA 1
ATOM 3492 C C . ALA A 1 469 ? -11.016 -58.725 -95.844 1.00 50.69 446 ALA A C 1
ATOM 3493 O O . ALA A 1 469 ? -10.027 -58.399 -96.481 1.00 64.63 446 ALA A O 1
ATOM 3495 N N . LYS A 1 470 ? -11.988 -59.529 -96.350 1.00 52.57 447 LYS A N 1
ATOM 3496 C CA . LYS A 1 470 ? -11.976 -60.069 -97.717 1.00 50.18 447 LYS A CA 1
ATOM 3497 C C . LYS A 1 470 ? -12.371 -58.966 -98.721 1.00 63.62 447 LYS A C 1
ATOM 3498 O O . LYS A 1 470 ? -11.800 -58.909 -99.814 1.00 57.28 447 LYS A O 1
ATOM 3504 N N . ALA A 1 471 ? -13.340 -58.090 -98.341 1.00 64.95 448 ALA A N 1
ATOM 3505 C CA . ALA A 1 471 ? -13.828 -56.953 -99.130 1.00 61.42 448 ALA A CA 1
ATOM 3506 C C . ALA A 1 471 ? -12.679 -55.940 -99.358 1.00 57.38 448 ALA A C 1
ATOM 3507 O O . ALA A 1 471 ? -12.540 -55.417 -100.472 1.00 63.28 448 ALA A O 1
ATOM 3509 N N . ALA A 1 472 ? -11.824 -55.719 -98.319 1.00 56.04 449 ALA A N 1
ATOM 3510 C CA . ALA A 1 472 ? -10.566 -54.941 -98.400 1.00 58.91 449 ALA A CA 1
ATOM 3511 C C . ALA A 1 472 ? -9.544 -56.037 -98.865 1.00 69.69 449 ALA A C 1
ATOM 3512 O O . ALA A 1 472 ? -9.921 -57.200 -98.971 1.00 85.91 449 ALA A O 1
ATOM 3514 N N . TYR A 1 473 ? -8.303 -55.727 -99.160 1.00 64.87 450 TYR A N 1
ATOM 3515 C CA . TYR A 1 473 ? -7.429 -56.822 -99.633 1.00 66.13 450 TYR A CA 1
ATOM 3516 C C . TYR A 1 473 ? -6.695 -57.497 -98.447 1.00 71.00 450 TYR A C 1
ATOM 3517 O O . TYR A 1 473 ? -5.698 -58.210 -98.619 1.00 92.19 450 TYR A O 1
ATOM 3526 N N . ALA A 1 474 ? -7.253 -57.288 -97.245 1.00 67.57 451 ALA A N 1
ATOM 3527 C CA . ALA A 1 474 ? -6.763 -57.644 -95.916 1.00 68.68 451 ALA A CA 1
ATOM 3528 C C . ALA A 1 474 ? -6.691 -59.116 -95.526 1.00 65.63 451 ALA A C 1
ATOM 3529 O O . ALA A 1 474 ? -5.739 -59.470 -94.844 1.00 61.01 451 ALA A O 1
ATOM 3531 N N . HIS A 1 475 ? -7.657 -59.958 -95.905 1.00 65.21 452 HIS A N 1
ATOM 3532 C CA . HIS A 1 475 ? -7.718 -61.368 -95.496 1.00 60.61 452 HIS A CA 1
ATOM 3533 C C . HIS A 1 475 ? -6.444 -62.204 -95.690 1.00 65.74 452 HIS A C 1
ATOM 3534 O O . HIS A 1 475 ? -6.044 -62.915 -94.763 1.00 68.52 452 HIS A O 1
ATOM 3541 N N . ASP A 1 476 ? -5.836 -62.151 -96.865 1.00 66.82 453 ASP A N 1
ATOM 3542 C CA . ASP A 1 476 ? -4.662 -62.978 -97.127 1.00 63.68 453 ASP A CA 1
ATOM 3543 C C . ASP A 1 476 ? -3.460 -62.611 -96.255 1.00 61.13 453 ASP A C 1
ATOM 3544 O O . ASP A 1 476 ? -2.849 -63.532 -95.698 1.00 62.33 453 ASP A O 1
ATOM 3549 N N . PHE A 1 477 ? -3.144 -61.302 -96.083 1.00 57.35 454 PHE A N 1
ATOM 3550 C CA . PHE A 1 477 ? -2.019 -60.906 -95.231 1.00 56.59 454 PHE A CA 1
ATOM 3551 C C . PHE A 1 477 ? -2.305 -61.213 -93.737 1.00 56.17 454 PHE A C 1
ATOM 3552 O O . PHE A 1 477 ? -1.395 -61.548 -92.981 1.00 72.68 454 PHE A O 1
ATOM 3560 N N . ILE A 1 478 ? -3.573 -61.125 -93.336 1.00 60.72 455 ILE A N 1
ATOM 3561 C CA . ILE A 1 478 ? -4.011 -61.398 -91.966 1.00 62.98 455 ILE A CA 1
ATOM 3562 C C . ILE A 1 478 ? -3.712 -62.853 -91.646 1.00 55.46 455 ILE A C 1
ATOM 3563 O O . ILE A 1 478 ? -3.158 -63.173 -90.578 1.00 42.32 455 ILE A O 1
ATOM 3568 N N . MET A 1 479 ? -4.037 -63.715 -92.618 1.00 60.10 456 MET A N 1
ATOM 3569 C CA . MET A 1 479 ? -3.819 -65.139 -92.541 1.00 50.59 456 MET A CA 1
ATOM 3570 C C . MET A 1 479 ? -2.341 -65.509 -92.499 1.00 54.31 456 MET A C 1
ATOM 3571 O O . MET A 1 479 ? -2.015 -66.594 -91.999 1.00 63.71 456 MET A O 1
ATOM 3576 N N . ASN A 1 480 ? -1.441 -64.591 -92.956 1.00 56.56 457 ASN A N 1
ATOM 3577 C CA . ASN A 1 480 ? 0.006 -64.815 -92.913 1.00 56.60 457 ASN A CA 1
ATOM 3578 C C . ASN A 1 480 ? 0.651 -64.324 -91.651 1.00 52.17 457 ASN A C 1
ATOM 3579 O O . ASN A 1 480 ? 1.786 -64.714 -91.401 1.00 59.25 457 ASN A O 1
ATOM 3584 N N . LEU A 1 481 ? -0.061 -63.501 -90.835 1.00 53.46 458 LEU A N 1
ATOM 3585 C CA . LEU A 1 481 ? 0.437 -62.973 -89.554 1.00 45.75 458 LEU A CA 1
ATOM 3586 C C . LEU A 1 481 ? 0.591 -64.114 -88.523 1.00 78.72 458 LEU A C 1
ATOM 3587 O O . LEU A 1 481 ? -0.106 -65.129 -88.636 1.00 94.58 458 LEU A O 1
ATOM 3592 N N . PRO A 1 482 ? 1.485 -63.972 -87.510 1.00 78.69 459 PRO A N 1
ATOM 3593 C CA . PRO A 1 482 ? 1.672 -65.049 -86.527 1.00 75.63 459 PRO A CA 1
ATOM 3594 C C . PRO A 1 482 ? 0.420 -65.667 -85.933 1.00 69.30 459 PRO A C 1
ATOM 3595 O O . PRO A 1 482 ? 0.452 -66.871 -85.678 1.00 79.70 459 PRO A O 1
ATOM 3599 N N . ASN A 1 483 ? -0.663 -64.875 -85.718 1.00 66.24 460 ASN A N 1
ATOM 3600 C CA . ASN A 1 483 ? -1.897 -65.402 -85.133 1.00 75.26 460 ASN A CA 1
ATOM 3601 C C . ASN A 1 483 ? -3.173 -65.082 -85.905 1.00 77.45 460 ASN A C 1
ATOM 3602 O O . ASN A 1 483 ? -4.232 -64.997 -85.298 1.00 84.00 460 ASN A O 1
ATOM 3607 N N . GLY A 1 484 ? -3.086 -64.963 -87.223 1.00 77.20 461 GLY A N 1
ATOM 3608 C CA . GLY A 1 484 ? -4.245 -64.698 -88.070 1.00 72.71 461 GLY A CA 1
ATOM 3609 C C . GLY A 1 484 ? -5.031 -63.456 -87.685 1.00 66.05 461 GLY A C 1
ATOM 3610 O O . GLY A 1 484 ? -4.496 -62.343 -87.748 1.00 61.41 461 GLY A O 1
ATOM 3611 N N . TYR A 1 485 ? -6.318 -63.640 -87.297 1.00 60.12 462 TYR A N 1
ATOM 3612 C CA . TYR A 1 485 ? -7.203 -62.549 -86.883 1.00 57.70 462 TYR A CA 1
ATOM 3613 C C . TYR A 1 485 ? -7.029 -62.227 -85.373 1.00 58.35 462 TYR A C 1
ATOM 3614 O O . TYR A 1 485 ? -7.564 -61.218 -84.883 1.00 55.18 462 TYR A O 1
AT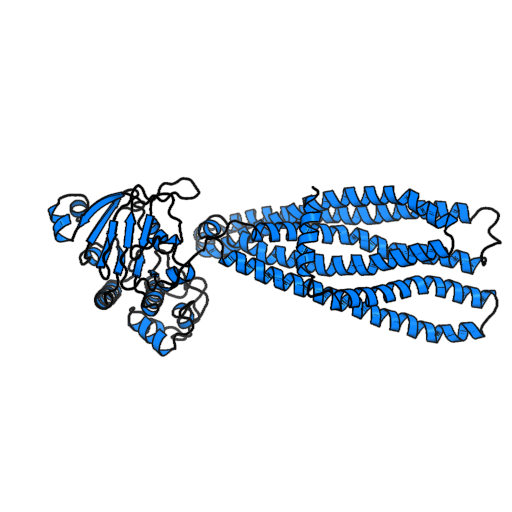OM 3623 N N . ASP A 1 486 ? -6.272 -63.099 -84.650 1.00 59.44 463 ASP A N 1
ATOM 3624 C CA . ASP A 1 486 ? -5.980 -63.029 -83.205 1.00 60.20 463 ASP A CA 1
ATOM 3625 C C . ASP A 1 486 ? -4.531 -62.482 -82.892 1.00 58.84 463 ASP A C 1
ATOM 3626 O O . ASP A 1 486 ? -4.062 -62.522 -81.727 1.00 39.19 463 ASP A O 1
ATOM 3631 N N . THR A 1 487 ? -3.839 -61.952 -83.960 1.00 61.88 464 THR A N 1
ATOM 3632 C CA . THR A 1 487 ? -2.506 -61.350 -83.853 1.00 58.89 464 THR A CA 1
ATOM 3633 C C . THR A 1 487 ? -2.767 -60.049 -83.174 1.00 60.31 464 THR A C 1
ATOM 3634 O O . THR A 1 487 ? -3.447 -59.192 -83.745 1.00 51.19 464 THR A O 1
ATOM 3638 N N . VAL A 1 488 ? -2.311 -59.912 -81.936 1.00 63.84 465 VAL A N 1
ATOM 3639 C CA . VAL A 1 488 ? -2.522 -58.666 -81.209 1.00 51.43 465 VAL A CA 1
ATOM 3640 C C . VAL A 1 488 ? -1.611 -57.589 -81.830 1.00 43.29 465 VAL A C 1
ATOM 3641 O O . VAL A 1 488 ? -0.389 -57.742 -81.839 1.00 57.37 465 VAL A O 1
ATOM 3645 N N . LEU A 1 489 ? -2.230 -56.549 -82.422 1.00 43.64 466 LEU A N 1
ATOM 3646 C CA . LEU A 1 489 ? -1.515 -55.452 -83.068 1.00 41.53 466 LEU A CA 1
ATOM 3647 C C . LEU A 1 489 ? -0.805 -54.574 -82.019 1.00 57.00 466 LEU A C 1
ATOM 3648 O O . LEU A 1 489 ? -1.306 -54.384 -80.899 1.00 69.67 466 LEU A O 1
ATOM 3653 N N . GLY A 1 490 ? 0.362 -54.071 -82.403 1.00 50.51 467 GLY A N 1
ATOM 3654 C CA . GLY A 1 490 ? 1.187 -53.226 -81.560 1.00 42.78 467 GLY A CA 1
ATOM 3655 C C . GLY A 1 490 ? 0.614 -51.851 -81.355 1.00 62.89 467 GLY A C 1
ATOM 3656 O O . GLY A 1 490 ? -0.519 -51.582 -81.765 1.00 86.69 467 GLY A O 1
ATOM 3657 N N . ALA A 1 491 ? 1.415 -50.977 -80.708 1.00 57.54 468 ALA A N 1
ATOM 3658 C CA . ALA A 1 491 ? 1.060 -49.603 -80.345 1.00 56.75 468 ALA A CA 1
ATOM 3659 C C . ALA A 1 491 ? 0.119 -48.883 -81.328 1.00 74.57 468 ALA A C 1
ATOM 3660 O O . ALA A 1 491 ? -1.014 -48.555 -80.946 1.00 98.47 468 ALA A O 1
ATOM 3662 N N . GLN A 1 492 ? 0.544 -48.659 -82.569 1.00 65.98 469 GLN A N 1
ATOM 3663 C CA . GLN A 1 492 ? -0.352 -47.988 -83.507 1.00 79.51 469 GLN A CA 1
ATOM 3664 C C . GLN A 1 492 ? -0.597 -48.946 -84.648 1.00 81.76 469 GLN A C 1
ATOM 3665 O O . GLN A 1 492 ? -0.822 -48.527 -85.768 1.00 67.80 469 GLN A O 1
ATOM 3671 N N . GLY A 1 493 ? -0.533 -50.240 -84.369 1.00 75.86 470 GLY A N 1
ATOM 3672 C CA . GLY A 1 493 ? -0.652 -51.255 -85.410 1.00 62.95 470 GLY A CA 1
ATOM 3673 C C . GLY A 1 493 ? 0.618 -51.194 -86.246 1.00 51.55 470 GLY A C 1
ATOM 3674 O O . GLY A 1 493 ? 0.631 -51.605 -87.404 1.00 55.94 470 GLY A O 1
ATOM 3675 N N . LEU A 1 494 ? 1.714 -50.678 -85.640 1.00 44.87 471 LEU A N 1
ATOM 3676 C CA . LEU A 1 494 ? 2.989 -50.494 -86.314 1.00 51.33 471 LEU A CA 1
ATOM 3677 C C . LEU A 1 494 ? 3.797 -51.796 -86.461 1.00 58.96 471 LEU A C 1
ATOM 3678 O O . LEU A 1 494 ? 4.960 -51.761 -86.886 1.00 67.60 471 LEU A O 1
ATOM 3683 N N . ASN A 1 495 ? 3.140 -52.946 -86.178 1.00 49.76 472 ASN A N 1
ATOM 3684 C CA . ASN A 1 495 ? 3.659 -54.300 -86.366 1.00 51.19 472 ASN A CA 1
ATOM 3685 C C . ASN A 1 495 ? 3.172 -54.750 -87.782 1.00 57.86 472 ASN A C 1
ATOM 3686 O O . ASN A 1 495 ? 3.553 -55.809 -88.299 1.00 67.80 472 ASN A O 1
ATOM 3691 N N . LEU A 1 496 ? 2.345 -53.895 -88.413 1.00 46.17 473 LEU A N 1
ATOM 3692 C CA . LEU A 1 496 ? 1.861 -54.080 -89.775 1.00 52.30 473 LEU A CA 1
ATOM 3693 C C . LEU A 1 496 ? 2.522 -53.005 -90.650 1.00 60.24 473 LEU A C 1
ATOM 3694 O O . LEU A 1 496 ? 2.900 -51.944 -90.163 1.00 69.84 473 LEU A O 1
ATOM 3699 N N . SER A 1 497 ? 2.612 -53.274 -91.950 1.00 46.42 474 SER A N 1
ATOM 3700 C CA . SER A 1 497 ? 3.156 -52.370 -92.930 1.00 46.72 474 SER A CA 1
ATOM 3701 C C . SER A 1 497 ? 2.152 -51.232 -93.199 1.00 54.33 474 SER A C 1
ATOM 3702 O O . SER A 1 497 ? 1.012 -51.281 -92.719 1.00 62.43 474 SER A O 1
ATOM 3705 N N . GLY A 1 498 ? 2.600 -50.211 -93.930 1.00 45.55 475 GLY A N 1
ATOM 3706 C CA . GLY A 1 498 ? 1.824 -49.018 -94.262 1.00 42.76 475 GLY A CA 1
ATOM 3707 C C . GLY A 1 498 ? 0.476 -49.299 -94.877 1.00 49.91 475 GLY A C 1
ATOM 3708 O O . GLY A 1 498 ? -0.548 -48.947 -94.277 1.00 59.47 475 GLY A O 1
ATOM 3709 N N . GLY A 1 499 ? 0.497 -49.929 -96.069 1.00 38.60 476 GLY A N 1
ATOM 3710 C CA . GLY A 1 499 ? -0.684 -50.321 -96.829 1.00 51.55 476 GLY A CA 1
ATOM 3711 C C . GLY A 1 499 ? -1.539 -51.317 -96.078 1.00 66.58 476 GLY A C 1
ATOM 3712 O O . GLY A 1 499 ? -2.757 -51.352 -96.265 1.00 68.60 476 GLY A O 1
ATOM 3713 N N . GLN A 1 500 ? -0.899 -52.127 -95.206 1.00 58.68 477 GLN A N 1
ATOM 3714 C CA . GLN A 1 500 ? -1.575 -53.132 -94.387 1.00 46.76 477 GLN A CA 1
ATOM 3715 C C . GLN A 1 500 ? -2.445 -52.487 -93.333 1.00 48.27 477 GLN A C 1
ATOM 3716 O O . GLN A 1 500 ? -3.605 -52.865 -93.218 1.00 67.51 477 GLN A O 1
ATOM 3722 N N . ARG A 1 501 ? -1.915 -51.495 -92.590 1.00 41.20 478 ARG A N 1
ATOM 3723 C CA . ARG A 1 501 ? -2.681 -50.768 -91.550 1.00 44.20 478 ARG A CA 1
ATOM 3724 C C . ARG A 1 501 ? -3.869 -50.065 -92.195 1.00 61.03 478 ARG A C 1
ATOM 3725 O O . ARG A 1 501 ? -4.970 -50.040 -91.634 1.00 65.69 478 ARG A O 1
ATOM 3733 N N . GLN A 1 502 ? -3.630 -49.535 -93.416 1.00 61.20 479 GLN A N 1
ATOM 3734 C CA . GLN A 1 502 ? -4.606 -48.833 -94.238 1.00 50.95 479 GLN A CA 1
ATOM 3735 C C . GLN A 1 502 ? -5.753 -49.707 -94.626 1.00 55.43 479 GLN A C 1
ATOM 3736 O O . GLN A 1 502 ? -6.873 -49.219 -94.615 1.00 56.55 479 GLN A O 1
ATOM 3742 N N . ARG A 1 503 ? -5.498 -50.987 -94.965 1.00 58.57 480 ARG A N 1
ATOM 3743 C CA . ARG A 1 503 ? -6.559 -51.931 -95.333 1.00 54.93 480 ARG A CA 1
ATOM 3744 C C . ARG A 1 503 ? -7.382 -52.379 -94.131 1.00 49.15 480 ARG A C 1
ATOM 3745 O O . ARG A 1 503 ? -8.526 -52.760 -94.336 1.00 52.66 480 ARG A O 1
ATOM 3753 N N . ILE A 1 504 ? -6.830 -52.314 -92.875 1.00 51.79 481 ILE A N 1
ATOM 3754 C CA . ILE A 1 504 ? -7.576 -52.666 -91.650 1.00 52.07 481 ILE A CA 1
ATOM 3755 C C . ILE A 1 504 ? -8.640 -51.577 -91.413 1.00 58.87 481 ILE A C 1
ATOM 3756 O O . ILE A 1 504 ? -9.776 -51.869 -91.055 1.00 59.37 481 ILE A O 1
ATOM 3761 N N . ALA A 1 505 ? -8.265 -50.330 -91.655 1.00 62.83 482 ALA A N 1
ATOM 3762 C CA . ALA A 1 505 ? -9.123 -49.168 -91.528 1.00 59.83 482 ALA A CA 1
ATOM 3763 C C . ALA A 1 505 ? -10.269 -49.244 -92.539 1.00 49.97 482 ALA A C 1
ATOM 3764 O O . ALA A 1 505 ? -11.392 -48.859 -92.203 1.00 62.26 482 ALA A O 1
ATOM 3766 N N . ILE A 1 506 ? -9.976 -49.736 -93.779 1.00 55.04 483 ILE A N 1
ATOM 3767 C CA . ILE A 1 506 ? -10.944 -49.888 -94.883 1.00 49.33 483 ILE A CA 1
ATOM 3768 C C . ILE A 1 506 ? -11.917 -50.984 -94.480 1.00 55.81 483 ILE A C 1
ATOM 3769 O O . ILE A 1 506 ? -13.120 -50.776 -94.580 1.00 56.55 483 ILE A O 1
ATOM 3774 N N . ALA A 1 507 ? -11.378 -52.140 -93.979 1.00 59.36 484 ALA A N 1
ATOM 3775 C CA . ALA A 1 507 ? -12.108 -53.320 -93.486 1.00 57.35 484 ALA A CA 1
ATOM 3776 C C . ALA A 1 507 ? -13.091 -52.862 -92.403 1.00 54.45 484 ALA A C 1
ATOM 3777 O O . ALA A 1 507 ? -14.285 -53.189 -92.485 1.00 57.38 484 ALA A O 1
ATOM 3779 N N . ARG A 1 508 ? -12.597 -52.044 -91.443 1.00 52.24 485 ARG A N 1
ATOM 3780 C CA . ARG A 1 508 ? -13.388 -51.463 -90.362 1.00 44.36 485 ARG A CA 1
ATOM 3781 C C . ARG A 1 508 ? -14.607 -50.645 -90.872 1.00 57.31 485 ARG A C 1
ATOM 3782 O O . ARG A 1 508 ? -15.713 -50.806 -90.348 1.00 60.67 485 ARG A O 1
ATOM 3790 N N . ALA A 1 509 ? -14.397 -49.795 -91.903 1.00 57.03 486 ALA A N 1
ATOM 3791 C CA . ALA A 1 509 ? -15.429 -48.957 -92.528 1.00 51.99 486 ALA A CA 1
ATOM 3792 C C . ALA A 1 509 ? -16.390 -49.762 -93.443 1.00 55.78 486 ALA A C 1
ATOM 3793 O O . ALA A 1 509 ? -17.580 -49.401 -93.585 1.00 55.44 486 ALA A O 1
ATOM 3795 N N . ILE A 1 510 ? -15.862 -50.834 -94.083 1.00 54.98 487 ILE A N 1
ATOM 3796 C CA . ILE A 1 510 ? -16.643 -51.706 -94.958 1.00 53.68 487 ILE A CA 1
ATOM 3797 C C . ILE A 1 510 ? -17.610 -52.506 -94.056 1.00 64.94 487 ILE A C 1
ATOM 3798 O O . ILE A 1 510 ? -18.808 -52.593 -94.356 1.00 59.69 487 ILE A O 1
ATOM 3803 N N . LEU A 1 511 ? -17.083 -53.037 -92.925 1.00 68.10 488 LEU A N 1
ATOM 3804 C CA . LEU A 1 511 ? -17.855 -53.791 -91.934 1.00 62.48 488 LEU A CA 1
ATOM 3805 C C . LEU A 1 511 ? -19.002 -52.928 -91.439 1.00 57.77 488 LEU A C 1
ATOM 3806 O O . LEU A 1 511 ? -20.114 -53.430 -91.317 1.00 67.05 488 LEU A O 1
ATOM 3811 N N . LYS A 1 512 ? -18.743 -51.617 -91.214 1.00 64.02 489 LYS A N 1
ATOM 3812 C CA . LYS A 1 512 ? -19.737 -50.618 -90.782 1.00 46.60 489 LYS A CA 1
ATOM 3813 C C . LYS A 1 512 ? -20.942 -50.578 -91.738 1.00 48.04 489 LYS A C 1
ATOM 3814 O O . LYS A 1 512 ? -22.054 -50.444 -91.252 1.00 50.78 489 LYS A O 1
ATOM 3820 N N . ASN A 1 513 ? -20.722 -50.682 -93.089 1.00 57.56 490 ASN A N 1
ATOM 3821 C CA . ASN A 1 513 ? -21.772 -50.699 -94.131 1.00 50.91 490 ASN A CA 1
ATOM 3822 C C . ASN A 1 513 ? -22.806 -49.585 -93.891 1.00 50.76 490 ASN A C 1
ATOM 3823 O O . ASN A 1 513 ? -23.996 -49.826 -93.672 1.00 56.02 490 ASN A O 1
ATOM 3828 N N . ALA A 1 514 ? -22.305 -48.357 -93.877 1.00 54.28 491 ALA A N 1
ATOM 3829 C CA . ALA A 1 514 ? -23.046 -47.146 -93.580 1.00 40.10 491 ALA A CA 1
ATOM 3830 C C . ALA A 1 514 ? -23.654 -46.485 -94.824 1.00 43.74 491 ALA A C 1
ATOM 3831 O O . ALA A 1 514 ? -23.088 -46.636 -95.925 1.00 47.72 491 ALA A O 1
ATOM 3833 N N . PRO A 1 515 ? -24.798 -45.723 -94.659 1.00 43.60 492 PRO A N 1
ATOM 3834 C CA . PRO A 1 515 ? -25.395 -45.032 -95.823 1.00 46.71 492 PRO A CA 1
ATOM 3835 C C . PRO A 1 515 ? -24.426 -44.035 -96.451 1.00 45.80 492 PRO A C 1
ATOM 3836 O O . PRO A 1 515 ? -24.328 -43.986 -97.679 1.00 67.82 492 PRO A O 1
ATOM 3840 N N . ILE A 1 516 ? -23.683 -43.279 -95.605 1.00 43.98 493 ILE A N 1
ATOM 3841 C CA . ILE A 1 516 ? -22.668 -42.312 -96.041 1.00 55.24 493 ILE A CA 1
ATOM 3842 C C . ILE A 1 516 ? -21.229 -42.844 -95.766 1.00 56.48 493 ILE A C 1
ATOM 3843 O O . ILE A 1 516 ? -20.893 -43.184 -94.630 1.00 70.15 493 ILE A O 1
ATOM 3848 N N . LEU A 1 517 ? -20.402 -42.903 -96.804 1.00 51.00 494 LEU A N 1
ATOM 3849 C CA . LEU A 1 517 ? -19.016 -43.369 -96.694 1.00 58.19 494 LEU A CA 1
ATOM 3850 C C . LEU A 1 517 ? -18.021 -42.233 -96.954 1.00 45.69 494 LEU A C 1
ATOM 3851 O O . LEU A 1 517 ? -18.259 -41.407 -97.825 1.00 53.59 494 LEU A O 1
ATOM 3856 N N . ILE A 1 518 ? -16.924 -42.183 -96.194 1.00 46.27 495 ILE A N 1
ATOM 3857 C CA . ILE A 1 518 ? -15.897 -41.125 -96.339 1.00 51.67 495 ILE A CA 1
ATOM 3858 C C . ILE A 1 518 ? -14.490 -41.696 -96.477 1.00 56.19 495 ILE A C 1
ATOM 3859 O O . ILE A 1 518 ? -13.957 -42.301 -95.542 1.00 55.52 495 ILE A O 1
ATOM 3864 N N . LEU A 1 519 ? -13.883 -41.476 -97.641 1.00 58.85 496 LEU A N 1
ATOM 3865 C CA . LEU A 1 519 ? -12.533 -41.967 -97.892 1.00 52.02 496 LEU A CA 1
ATOM 3866 C C . LEU A 1 519 ? -11.519 -40.852 -98.033 1.00 51.53 496 LEU A C 1
ATOM 3867 O O . LEU A 1 519 ? -11.277 -40.355 -99.155 1.00 56.90 496 LEU A O 1
ATOM 3872 N N . ASP A 1 520 ? -10.921 -40.458 -96.878 1.00 46.72 497 ASP A N 1
ATOM 3873 C CA . ASP A 1 520 ? -9.902 -39.406 -96.840 1.00 55.15 497 ASP A CA 1
ATOM 3874 C C . ASP A 1 520 ? -8.507 -40.011 -97.022 1.00 57.03 497 ASP A C 1
ATOM 3875 O O . ASP A 1 520 ? -7.904 -40.510 -96.067 1.00 53.60 497 ASP A O 1
ATOM 3880 N N . GLU A 1 521 ? -8.019 -39.988 -98.268 1.00 56.10 498 GLU A N 1
ATOM 3881 C CA . GLU A 1 521 ? -6.724 -40.530 -98.659 1.00 56.34 498 GLU A CA 1
ATOM 3882 C C . GLU A 1 521 ? -6.530 -41.956 -98.144 1.00 71.17 498 GLU A C 1
ATOM 3883 O O . GLU A 1 521 ? -5.524 -42.297 -97.502 1.00 84.35 498 GLU A O 1
ATOM 3889 N N . ALA A 1 522 ? -7.549 -42.770 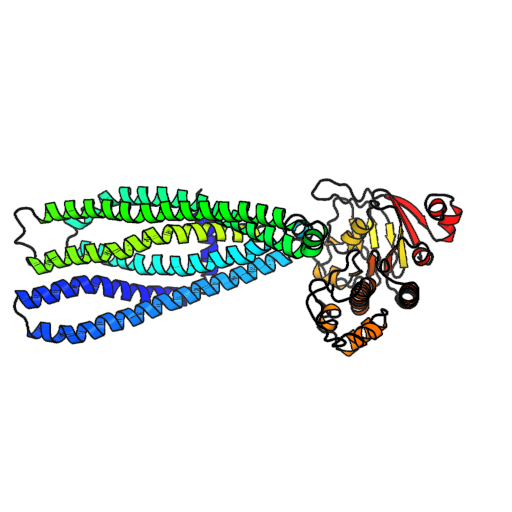-98.434 1.00 69.10 499 ALA A N 1
ATOM 3890 C CA . ALA A 1 522 ? -7.690 -44.162 -98.056 1.00 66.38 499 ALA A CA 1
ATOM 3891 C C . ALA A 1 522 ? -6.809 -45.149 -98.827 1.00 61.78 499 ALA A C 1
ATOM 3892 O O . ALA A 1 522 ? -6.683 -46.285 -98.374 1.00 74.49 499 ALA A O 1
ATOM 3894 N N . THR A 1 523 ? -6.210 -44.746 -99.978 1.00 60.19 500 THR A N 1
ATOM 3895 C CA . THR A 1 523 ? -5.339 -45.611 -100.813 1.00 60.97 500 THR A CA 1
ATOM 3896 C C . THR A 1 523 ? -3.877 -45.160 -100.896 1.00 70.83 500 THR A C 1
ATOM 3897 O O . THR A 1 523 ? -3.076 -45.887 -101.465 1.00 94.92 500 THR A O 1
ATOM 3901 N N . SER A 1 524 ? -3.536 -43.982 -100.325 1.00 69.33 501 SER A N 1
ATOM 3902 C CA . SER A 1 524 ? -2.210 -43.338 -100.302 1.00 59.73 501 SER A CA 1
ATOM 3903 C C . SER A 1 524 ? -1.030 -44.243 -99.957 1.00 66.27 501 SER A C 1
ATOM 3904 O O . SER A 1 524 ? 0.103 -43.901 -100.312 1.00 76.21 501 SER A O 1
ATOM 3907 N N . ALA A 1 525 ? -1.273 -45.364 -99.250 1.00 64.60 502 ALA A N 1
ATOM 3908 C CA . ALA A 1 525 ? -0.219 -46.294 -98.854 1.00 62.48 502 ALA A CA 1
ATOM 3909 C C . ALA A 1 525 ? -0.315 -47.634 -99.564 1.00 62.74 502 ALA A C 1
ATOM 3910 O O . ALA A 1 525 ? 0.466 -48.534 -99.263 1.00 68.52 502 ALA A O 1
ATOM 3912 N N . LEU A 1 526 ? -1.249 -47.766 -100.517 1.00 64.66 503 LEU A N 1
ATOM 3913 C CA . LEU A 1 526 ? -1.478 -49.009 -101.259 1.00 53.95 503 LEU A CA 1
ATOM 3914 C C . LEU A 1 526 ? -0.762 -49.110 -102.621 1.00 63.44 503 LEU A C 1
ATOM 3915 O O . LEU A 1 526 ? -0.768 -48.177 -103.441 1.00 77.20 503 LEU A O 1
ATOM 3920 N N . ASP A 1 527 ? -0.195 -50.307 -102.855 1.00 66.66 504 ASP A N 1
ATOM 3921 C CA . ASP A 1 527 ? 0.504 -50.748 -104.067 1.00 77.43 504 ASP A CA 1
ATOM 3922 C C . ASP A 1 527 ? -0.519 -50.856 -105.211 1.00 89.03 504 ASP A C 1
ATOM 3923 O O . ASP A 1 527 ? -1.724 -50.900 -104.947 1.00 100.46 504 ASP A O 1
ATOM 3928 N N . ASN A 1 528 ? -0.048 -50.896 -106.471 1.00 86.74 505 ASN A N 1
ATOM 3929 C CA . ASN A 1 528 ? -0.909 -50.941 -107.655 1.00 88.37 505 ASN A CA 1
ATOM 3930 C C . ASN A 1 528 ? -1.921 -52.105 -107.680 1.00 102.41 505 ASN A C 1
ATOM 3931 O O . ASN A 1 528 ? -3.036 -51.902 -108.164 1.00 115.88 505 ASN A O 1
ATOM 3936 N N . GLU A 1 529 ? -1.564 -53.287 -107.139 1.00 98.16 506 GLU A N 1
ATOM 3937 C CA . GLU A 1 529 ? -2.482 -54.433 -107.125 1.00 92.16 506 GLU A CA 1
ATOM 3938 C C . GLU A 1 529 ? -3.539 -54.337 -106.012 1.00 84.18 506 GLU A C 1
ATOM 3939 O O . GLU A 1 529 ? -4.635 -54.870 -106.196 1.00 101.71 506 GLU A O 1
ATOM 3945 N N . SER A 1 530 ? -3.214 -53.680 -104.861 1.00 78.39 507 SER A N 1
ATOM 3946 C CA . SER A 1 530 ? -4.146 -53.497 -103.735 1.00 84.02 507 SER A CA 1
ATOM 3947 C C . SER A 1 530 ? -5.153 -52.412 -104.102 1.00 87.92 507 SER A C 1
ATOM 3948 O O . SER A 1 530 ? -6.357 -52.611 -103.952 1.00 87.10 507 SER A O 1
ATOM 3951 N N . GLU A 1 531 ? -4.642 -51.285 -104.639 1.00 86.45 508 GLU A N 1
ATOM 3952 C CA . GLU A 1 531 ? -5.384 -50.129 -105.135 1.00 89.74 508 GLU A CA 1
ATOM 3953 C C . GLU A 1 531 ? -6.384 -50.583 -106.228 1.00 88.71 508 GLU A C 1
ATOM 3954 O O . GLU A 1 531 ? -7.516 -50.104 -106.240 1.00 98.87 508 GLU A O 1
ATOM 3960 N N . HIS A 1 532 ? -5.971 -51.514 -107.128 1.00 88.34 509 HIS A N 1
ATOM 3961 C CA . HIS A 1 532 ? -6.837 -52.034 -108.185 1.00 93.85 509 HIS A CA 1
ATOM 3962 C C . HIS A 1 532 ? -7.982 -52.868 -107.619 1.00 101.40 509 HIS A C 1
ATOM 3963 O O . HIS A 1 532 ? -9.129 -52.618 -107.992 1.00 109.79 509 HIS A O 1
ATOM 3970 N N . PHE A 1 533 ? -7.683 -53.835 -106.719 1.00 101.58 510 PHE A N 1
ATOM 3971 C CA . PHE A 1 533 ? -8.710 -54.684 -106.110 1.00 105.60 510 PHE A CA 1
ATOM 3972 C C . PHE A 1 533 ? -9.714 -53.883 -105.282 1.00 101.96 510 PHE A C 1
ATOM 3973 O O . PHE A 1 533 ? -10.918 -54.074 -105.446 1.00 102.36 510 PHE A O 1
ATOM 3981 N N . ILE A 1 534 ? -9.213 -53.020 -104.374 1.00 101.85 511 ILE A N 1
ATOM 3982 C CA . ILE A 1 534 ? -10.033 -52.185 -103.492 1.00 91.10 511 ILE A CA 1
ATOM 3983 C C . ILE A 1 534 ? -10.937 -51.251 -104.312 1.00 93.80 511 ILE A C 1
ATOM 3984 O O . ILE A 1 534 ? -12.128 -51.202 -104.001 1.00 105.34 511 ILE A O 1
ATOM 3989 N N . GLN A 1 535 ? -10.409 -50.558 -105.362 1.00 92.81 512 GLN A N 1
ATOM 3990 C CA . GLN A 1 535 ? -11.233 -49.661 -106.192 1.00 102.21 512 GLN A CA 1
ATOM 3991 C C . GLN A 1 535 ? -12.284 -50.421 -106.987 1.00 98.75 512 GLN A C 1
ATOM 3992 O O . GLN A 1 535 ? -13.366 -49.884 -107.228 1.00 94.63 512 GLN A O 1
ATOM 3998 N N . GLN A 1 536 ? -11.982 -51.680 -107.346 1.00 98.11 513 GLN A N 1
ATOM 3999 C CA . GLN A 1 536 ? -12.880 -52.591 -108.052 1.00 89.82 513 GLN A CA 1
ATOM 4000 C C . GLN A 1 536 ? -13.967 -53.031 -107.050 1.00 96.40 513 GLN A C 1
ATOM 4001 O O . GLN A 1 536 ? -15.125 -53.149 -107.439 1.00 112.65 513 GLN A O 1
ATOM 4007 N N . ALA A 1 537 ? -13.583 -53.246 -105.760 1.00 94.46 514 ALA A N 1
ATOM 4008 C CA . ALA A 1 537 ? -14.457 -53.637 -104.638 1.00 97.14 514 ALA A CA 1
ATOM 4009 C C . ALA A 1 537 ? -15.252 -52.436 -104.066 1.00 113.18 514 ALA A C 1
ATOM 4010 O O . ALA A 1 537 ? -16.129 -52.629 -103.221 1.00 128.23 514 ALA A O 1
ATOM 4012 N N . PHE A 1 538 ? -14.941 -51.205 -104.532 1.00 112.25 515 PHE A N 1
ATOM 4013 C CA . PHE A 1 538 ? -15.612 -49.958 -104.142 1.00 110.89 515 PHE A CA 1
ATOM 4014 C C . PHE A 1 538 ? -16.612 -49.526 -105.206 1.00 123.69 515 PHE A C 1
ATOM 4015 O O . PHE A 1 538 ? -17.338 -48.549 -105.009 1.00 136.85 515 PHE A O 1
ATOM 4023 N N . ASP A 1 539 ? -16.638 -50.259 -106.336 1.00 123.20 516 ASP A N 1
ATOM 4024 C CA . ASP A 1 539 ? -17.569 -50.062 -107.447 1.00 133.20 516 ASP A CA 1
ATOM 4025 C C . ASP A 1 539 ? -18.816 -50.825 -107.033 1.00 140.39 516 ASP A C 1
ATOM 4026 O O . ASP A 1 539 ? -19.936 -50.397 -107.324 1.00 145.43 516 ASP A O 1
ATOM 4031 N N . GLU A 1 540 ? -18.600 -51.958 -106.321 1.00 139.24 517 GLU A N 1
ATOM 4032 C CA . GLU A 1 540 ? -19.632 -52.835 -105.769 1.00 141.34 517 GLU A CA 1
ATOM 4033 C C . GLU A 1 540 ? -20.111 -52.302 -104.399 1.00 143.03 517 GLU A C 1
ATOM 4034 O O . GLU A 1 540 ? -21.016 -52.887 -103.801 1.00 152.37 517 GLU A O 1
ATOM 4040 N N . ALA A 1 541 ? -19.508 -51.181 -103.923 1.00 140.04 518 ALA A N 1
ATOM 4041 C CA . ALA A 1 541 ? -19.841 -50.502 -102.666 1.00 127.90 518 ALA A CA 1
ATOM 4042 C C . ALA A 1 541 ? -20.524 -49.119 -102.910 1.00 136.66 518 ALA A C 1
ATOM 4043 O O . ALA A 1 541 ? -20.355 -48.179 -102.125 1.00 134.29 518 ALA A O 1
ATOM 4045 N N . MET A 1 542 ? -21.305 -49.027 -104.014 1.00 133.72 519 MET A N 1
ATOM 4046 C CA . MET A 1 542 ? -22.110 -47.873 -104.438 1.00 139.38 519 MET A CA 1
ATOM 4047 C C . MET A 1 542 ? -23.579 -48.377 -104.400 1.00 141.85 519 MET A C 1
ATOM 4048 O O . MET A 1 542 ? -24.412 -48.023 -105.242 1.00 137.49 519 MET A O 1
ATOM 4053 N N . GLN A 1 543 ? -23.868 -49.226 -103.384 1.00 138.97 520 GLN A N 1
ATOM 4054 C CA . GLN A 1 543 ? -25.156 -49.870 -103.094 1.00 146.31 520 GLN A CA 1
ATOM 4055 C C . GLN A 1 543 ? -26.102 -48.813 -102.513 1.00 145.89 520 GLN A C 1
ATOM 4056 O O . GLN A 1 543 ? -26.457 -48.855 -101.326 1.00 137.87 520 GLN A O 1
ATOM 4062 N N . ASP A 1 544 ? -26.488 -47.842 -103.382 1.00 142.45 521 ASP A N 1
ATOM 4063 C CA . ASP A 1 544 ? -27.311 -46.658 -103.089 1.00 142.46 521 ASP A CA 1
ATOM 4064 C C . ASP A 1 544 ? -26.654 -45.884 -101.914 1.00 117.28 521 ASP A C 1
ATOM 4065 O O . ASP A 1 544 ? -27.328 -45.206 -101.112 1.00 131.74 521 ASP A O 1
ATOM 4070 N N . ARG A 1 545 ? -25.298 -46.020 -101.846 1.00 108.96 522 ARG A N 1
ATOM 4071 C CA . ARG A 1 545 ? -24.412 -45.441 -100.852 1.00 79.69 522 ARG A CA 1
ATOM 4072 C C . ARG A 1 545 ? -23.734 -44.202 -101.389 1.00 75.69 522 ARG A C 1
ATOM 4073 O O . ARG A 1 545 ? -23.078 -44.255 -102.429 1.00 92.87 522 ARG A O 1
ATOM 4081 N N . THR A 1 546 ? -23.900 -43.087 -100.677 1.00 70.57 523 THR A N 1
ATOM 4082 C CA . THR A 1 546 ? -23.300 -41.806 -101.013 1.00 54.56 523 THR A CA 1
ATOM 4083 C C . THR A 1 546 ? -21.897 -41.901 -100.489 1.00 64.31 523 THR A C 1
ATOM 4084 O O . THR A 1 546 ? -21.735 -42.271 -99.323 1.00 63.39 523 THR A O 1
ATOM 4088 N N . THR A 1 547 ? -20.874 -41.601 -101.323 1.00 64.18 524 THR A N 1
ATOM 4089 C CA . THR A 1 547 ? -19.485 -41.636 -100.845 1.00 60.25 524 THR A CA 1
ATOM 4090 C C . THR A 1 547 ? -18.746 -40.358 -101.240 1.00 60.91 524 THR A C 1
ATOM 4091 O O . THR A 1 547 ? -18.948 -39.822 -102.329 1.00 70.83 524 THR A O 1
ATOM 4095 N N . ILE A 1 548 ? -17.904 -39.861 -100.324 1.00 65.61 525 ILE A N 1
ATOM 4096 C CA . ILE A 1 548 ? -17.060 -38.683 -100.544 1.00 57.34 525 ILE A CA 1
ATOM 4097 C C . ILE A 1 548 ? -15.628 -39.191 -100.528 1.00 45.71 525 ILE A C 1
ATOM 4098 O O . ILE A 1 548 ? -15.166 -39.764 -99.539 1.00 57.54 525 ILE A O 1
ATOM 4103 N N . VAL A 1 549 ? -14.956 -39.022 -101.668 1.00 52.25 526 VAL A N 1
ATOM 4104 C CA . VAL A 1 549 ? -13.574 -39.465 -101.863 1.00 57.40 526 VAL A CA 1
ATOM 4105 C C . VAL A 1 549 ? -12.588 -38.295 -101.931 1.00 65.79 526 VAL A C 1
ATOM 4106 O O . VAL A 1 549 ? -12.731 -37.405 -102.778 1.00 57.86 526 VAL A O 1
ATOM 4110 N N . ILE A 1 550 ? -11.576 -38.315 -101.054 1.00 70.18 527 ILE A N 1
ATOM 4111 C CA . ILE A 1 550 ? -10.509 -37.317 -101.093 1.00 62.77 527 ILE A CA 1
ATOM 4112 C C . ILE A 1 550 ? -9.331 -38.132 -101.599 1.00 58.81 527 ILE A C 1
ATOM 4113 O O . ILE A 1 550 ? -8.810 -38.983 -100.872 1.00 68.35 527 ILE A O 1
ATOM 4118 N N . ALA A 1 551 ? -8.996 -37.933 -102.8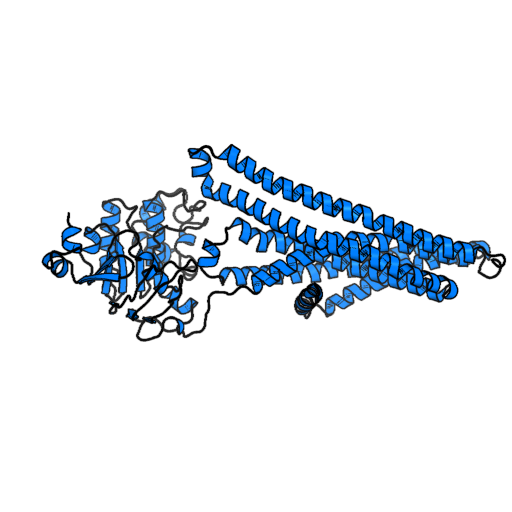86 1.00 62.83 528 ALA A N 1
ATOM 4119 C CA . ALA A 1 551 ? -7.905 -38.594 -103.597 1.00 70.13 528 ALA A CA 1
ATOM 4120 C C . ALA A 1 551 ? -7.086 -37.559 -104.379 1.00 85.59 528 ALA A C 1
ATOM 4121 O O . ALA A 1 551 ? -7.589 -36.491 -104.746 1.00 86.77 528 ALA A O 1
ATOM 4123 N N . HIS A 1 552 ? -5.805 -37.876 -104.586 1.00 91.02 529 HIS A N 1
ATOM 4124 C CA . HIS A 1 552 ? -4.846 -37.057 -105.318 1.00 102.10 529 HIS A CA 1
ATOM 4125 C C . HIS A 1 552 ? -4.410 -37.825 -106.571 1.00 94.54 529 HIS A C 1
ATOM 4126 O O . HIS A 1 552 ? -3.857 -37.226 -107.499 1.00 112.15 529 HIS A O 1
ATOM 4133 N N . ARG A 1 553 ? -4.702 -39.145 -106.608 1.00 96.15 530 ARG A N 1
ATOM 4134 C CA . ARG A 1 553 ? -4.422 -39.994 -107.760 1.00 98.47 530 ARG A CA 1
ATOM 4135 C C . ARG A 1 553 ? -5.615 -39.744 -108.670 1.00 97.17 530 ARG A C 1
ATOM 4136 O O . ARG A 1 553 ? -6.704 -40.230 -108.394 1.00 96.07 530 ARG A O 1
ATOM 4144 N N . LEU A 1 554 ? -5.426 -38.939 -109.723 1.00 100.03 531 LEU A N 1
ATOM 4145 C CA . LEU A 1 554 ? -6.476 -38.549 -110.688 1.0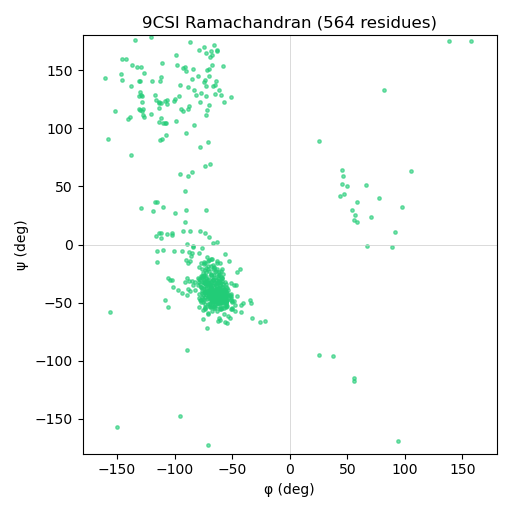0 120.71 531 LEU A CA 1
ATOM 4146 C C . LEU A 1 554 ? -7.180 -39.747 -111.375 1.00 128.17 531 LEU A C 1
ATOM 4147 O O . LEU A 1 554 ? -8.178 -39.549 -112.070 1.00 140.70 531 LEU A O 1
ATOM 4152 N N . SER A 1 555 ? -6.670 -40.974 -111.161 1.00 130.21 532 SER A N 1
ATOM 4153 C CA . SER A 1 555 ? -7.222 -42.216 -111.698 1.00 128.76 532 SER A CA 1
ATOM 4154 C C . SER A 1 555 ? -8.497 -42.613 -110.926 1.00 122.64 532 SER A C 1
ATOM 4155 O O . SER A 1 555 ? -9.527 -42.892 -111.548 1.00 111.72 532 SER A O 1
ATOM 4158 N N . THR A 1 556 ? -8.426 -42.625 -109.574 1.00 123.89 533 THR A N 1
ATOM 4159 C CA . THR A 1 556 ? -9.557 -42.972 -108.705 1.00 118.18 533 THR A CA 1
ATOM 4160 C C . THR A 1 556 ? -10.642 -41.864 -108.746 1.00 106.91 533 THR A C 1
ATOM 4161 O O . THR A 1 556 ? -11.824 -42.182 -108.646 1.00 103.04 533 THR A O 1
ATOM 4165 N N . ILE A 1 557 ? -10.243 -40.588 -108.914 1.00 108.01 534 ILE A N 1
ATOM 4166 C CA . ILE A 1 557 ? -11.150 -39.434 -108.994 1.00 96.88 534 ILE A CA 1
ATOM 4167 C C . ILE A 1 557 ? -11.992 -39.546 -110.270 1.00 93.99 534 ILE A C 1
ATOM 4168 O O . ILE A 1 557 ? -13.195 -39.303 -110.229 1.00 81.40 534 ILE A O 1
ATOM 4173 N N . GLU A 1 558 ? -11.335 -39.915 -111.393 1.00 96.15 535 GLU A N 1
ATOM 4174 C CA . GLU A 1 558 ? -11.857 -40.051 -112.755 1.00 97.89 535 GLU A CA 1
ATOM 4175 C C . GLU A 1 558 ? -13.315 -40.563 -112.877 1.00 104.86 535 GLU A C 1
ATOM 4176 O O . GLU A 1 558 ? -14.103 -39.953 -113.608 1.00 98.41 535 GLU A O 1
ATOM 4178 N N . ASN A 1 559 ? -13.672 -41.653 -112.156 1.00 106.39 536 ASN A N 1
ATOM 4179 C CA . ASN A 1 559 ? -15.002 -42.287 -112.209 1.00 107.47 536 ASN A CA 1
ATOM 4180 C C . ASN A 1 559 ? -16.083 -41.658 -111.299 1.00 94.44 536 ASN A C 1
ATOM 4181 O O . ASN A 1 559 ? -17.233 -42.114 -111.330 1.00 93.03 536 ASN A O 1
ATOM 4186 N N . ALA A 1 560 ? -15.730 -40.619 -110.512 1.00 94.89 537 ALA A N 1
ATOM 4187 C CA . ALA A 1 560 ? -16.661 -39.935 -109.605 1.00 82.43 537 ALA A CA 1
ATOM 4188 C C . ALA A 1 560 ? -17.791 -39.204 -110.330 1.00 78.47 537 ALA A C 1
ATOM 4189 O O . ALA A 1 560 ? -17.563 -38.528 -111.339 1.00 83.26 537 ALA A O 1
ATOM 4191 N N . ASP A 1 561 ? -19.004 -39.329 -109.795 1.00 77.20 538 ASP A N 1
ATOM 4192 C CA . ASP A 1 561 ? -20.199 -38.701 -110.335 1.00 71.48 538 ASP A CA 1
ATOM 4193 C C . ASP A 1 561 ? -19.970 -37.192 -110.460 1.00 66.00 538 ASP A C 1
ATOM 4194 O O . ASP A 1 561 ? -20.212 -36.622 -111.512 1.00 57.59 538 ASP A O 1
ATOM 4199 N N . ARG A 1 562 ? -19.469 -36.562 -109.404 1.00 70.11 539 ARG A N 1
ATOM 4200 C CA . ARG A 1 562 ? -19.179 -35.135 -109.397 1.00 65.07 539 ARG A CA 1
ATOM 4201 C C . ARG A 1 562 ? -17.761 -34.898 -108.892 1.00 62.11 539 ARG A C 1
ATOM 4202 O O .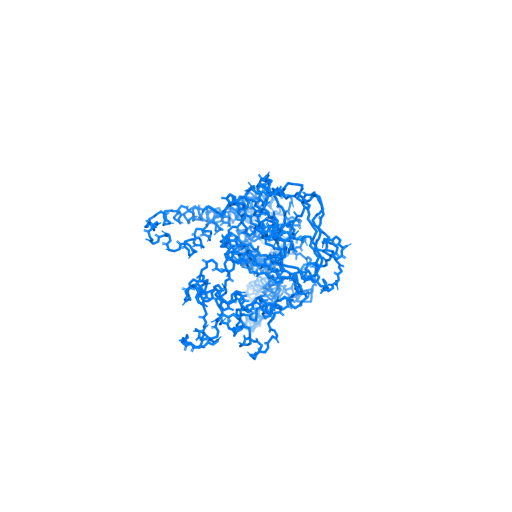 ARG A 1 562 ? -17.323 -35.589 -107.974 1.00 69.67 539 ARG A O 1
ATOM 4210 N N . ILE A 1 563 ? -17.032 -33.944 -109.495 1.00 62.97 540 ILE A N 1
ATOM 4211 C CA . ILE A 1 563 ? -15.673 -33.584 -109.063 1.00 62.69 540 ILE A CA 1
ATOM 4212 C C . ILE A 1 563 ? -15.712 -32.134 -108.584 1.00 56.35 540 ILE A C 1
ATOM 4213 O O . ILE A 1 563 ? -16.195 -31.248 -109.297 1.00 64.81 540 ILE A O 1
ATOM 4218 N N . VAL A 1 564 ? -15.271 -31.919 -107.335 1.00 54.10 541 VAL A N 1
ATOM 4219 C CA . VAL A 1 564 ? -15.255 -30.605 -106.703 1.00 52.48 541 VAL A CA 1
ATOM 4220 C C . VAL A 1 564 ? -13.812 -30.133 -106.496 1.00 64.15 541 VAL A C 1
ATOM 4221 O O . VAL A 1 564 ? -13.065 -30.703 -105.686 1.00 48.00 541 VAL A O 1
ATOM 4225 N N . VAL A 1 565 ? -13.410 -29.118 -107.283 1.00 61.09 542 VAL A N 1
ATOM 4226 C CA . VAL A 1 565 ? -12.066 -28.546 -107.193 1.00 53.21 542 VAL A CA 1
ATOM 4227 C C . VAL A 1 565 ? -12.154 -27.465 -106.111 1.00 58.76 542 VAL A C 1
ATOM 4228 O O . VAL A 1 565 ? -12.969 -26.549 -106.195 1.00 71.61 542 VAL A O 1
ATOM 4232 N N . MET A 1 566 ? -11.367 -27.646 -105.061 1.00 59.58 543 MET A N 1
ATOM 4233 C CA . MET A 1 566 ? -11.338 -26.779 -103.895 1.00 47.84 543 MET A CA 1
ATOM 4234 C C . MET A 1 566 ? -10.040 -25.999 -103.765 1.00 59.18 543 MET A C 1
ATOM 4235 O O . MET A 1 566 ? -8.969 -26.513 -104.077 1.00 67.55 543 MET A O 1
ATOM 4240 N N . ASP A 1 567 ? -10.142 -24.767 -103.282 1.00 57.50 544 ASP A N 1
ATOM 4241 C CA . ASP A 1 567 ? -9.000 -23.908 -103.066 1.00 57.43 544 ASP A CA 1
ATOM 4242 C C . ASP A 1 567 ? -9.301 -22.961 -101.955 1.00 72.63 544 ASP A C 1
ATOM 4243 O O . ASP A 1 567 ? -10.184 -22.108 -102.091 1.00 67.98 544 ASP A O 1
ATOM 4248 N N . ARG A 1 568 ? -8.546 -23.099 -100.853 1.00 71.48 545 ARG A N 1
ATOM 4249 C CA . ARG A 1 568 ? -8.665 -22.265 -99.658 1.00 60.15 545 ARG A CA 1
ATOM 4250 C C . ARG A 1 568 ? -10.166 -22.095 -99.269 1.00 53.38 545 ARG A C 1
ATOM 4251 O O . ARG A 1 568 ? -10.723 -20.988 -99.359 1.00 74.11 545 ARG A O 1
ATOM 4259 N N . GLY A 1 569 ? -10.784 -23.236 -98.919 1.00 53.27 546 GLY A N 1
ATOM 4260 C CA . GLY A 1 569 ? -12.174 -23.401 -98.491 1.00 60.62 546 GLY A CA 1
ATOM 4261 C C . GLY A 1 569 ? -13.295 -22.929 -99.403 1.00 68.57 546 GLY A C 1
ATOM 4262 O O . GLY A 1 569 ? -14.404 -22.604 -98.941 1.00 71.15 546 GLY A O 1
ATOM 4263 N N . GLN A 1 570 ? -13.011 -22.884 -100.702 1.00 69.94 547 GLN A N 1
ATOM 4264 C CA . GLN A 1 570 ? -13.958 -22.438 -101.704 1.00 56.02 547 GLN A CA 1
ATOM 4265 C C . GLN A 1 570 ? -13.882 -23.355 -102.865 1.00 67.95 547 GLN A C 1
ATOM 4266 O O . GLN A 1 570 ? -12.859 -23.997 -103.101 1.00 74.61 547 GLN A O 1
ATOM 4272 N N . ILE A 1 571 ? -14.978 -23.423 -103.598 1.00 70.96 548 ILE A N 1
ATOM 4273 C CA . ILE A 1 571 ? -15.049 -24.238 -104.798 1.00 71.55 548 ILE A CA 1
ATOM 4274 C C . ILE A 1 571 ? -14.483 -23.367 -105.937 1.00 68.16 548 ILE A C 1
ATOM 4275 O O . ILE A 1 571 ? -14.688 -22.145 -105.956 1.00 68.72 548 ILE A O 1
ATOM 4280 N N . VAL A 1 572 ? -13.745 -24.007 -106.844 1.00 69.48 549 VAL A N 1
ATOM 4281 C CA . VAL A 1 572 ? -13.106 -23.407 -108.016 1.00 65.21 549 VAL A CA 1
ATOM 4282 C C . VAL A 1 572 ? -13.921 -23.844 -109.224 1.00 65.74 549 VAL A C 1
ATOM 4283 O O . VAL A 1 572 ? -14.365 -23.007 -110.002 1.00 76.39 549 VAL A O 1
ATOM 4287 N N . GLU A 1 573 ? -14.103 -25.170 -109.357 1.00 69.50 550 GLU A N 1
ATOM 4288 C CA . GLU A 1 573 ? -14.811 -25.856 -110.430 1.00 74.17 550 GLU A CA 1
ATOM 4289 C C . GLU A 1 573 ? -15.605 -27.050 -109.886 1.00 78.68 550 GLU A C 1
ATOM 4290 O O . GLU A 1 573 ? -15.306 -27.570 -108.811 1.00 81.41 550 GLU A O 1
ATOM 4296 N N . GLN A 1 574 ? -16.602 -27.492 -110.660 1.00 81.40 551 GLN A N 1
ATOM 4297 C CA . GLN A 1 574 ? -17.512 -28.599 -110.354 1.00 76.58 551 GLN A CA 1
ATOM 4298 C C . GLN A 1 574 ? -17.891 -29.319 -111.645 1.00 74.23 551 GLN A C 1
ATOM 4299 O O . GLN A 1 574 ? -18.017 -28.678 -112.691 1.00 92.71 551 GLN A O 1
ATOM 4305 N N . GLY A 1 575 ? -18.102 -30.624 -111.564 1.00 72.43 552 GLY A N 1
ATOM 4306 C CA . GLY A 1 575 ? -18.532 -31.390 -112.723 1.00 84.43 552 GLY A CA 1
ATOM 4307 C C . GLY A 1 575 ? -17.872 -32.726 -112.902 1.00 83.88 552 GLY A C 1
ATOM 4308 O O . GLY A 1 575 ? -16.957 -33.072 -112.161 1.00 80.39 552 GLY A O 1
ATOM 4309 N N . THR A 1 576 ? -18.337 -33.473 -113.916 1.00 84.03 553 THR A N 1
ATOM 4310 C CA . THR A 1 576 ? -17.837 -34.797 -114.304 1.00 80.75 553 THR A CA 1
ATOM 4311 C C . THR A 1 576 ? -16.414 -34.712 -114.894 1.00 82.68 553 THR A C 1
ATOM 4312 O O . THR A 1 576 ? -15.947 -33.618 -115.224 1.00 75.61 553 THR A O 1
ATOM 4316 N N . HIS A 1 577 ? -15.728 -35.870 -115.023 1.00 85.06 554 HIS A N 1
ATOM 4317 C CA . HIS A 1 577 ? -14.362 -35.978 -115.560 1.00 103.31 554 HIS A CA 1
ATOM 4318 C C . HIS A 1 577 ? -14.238 -35.345 -116.953 1.00 108.56 554 HIS A C 1
ATOM 4319 O O . HIS A 1 577 ? -13.217 -34.723 -117.240 1.00 105.13 554 HIS A O 1
ATOM 4326 N N . GLN A 1 578 ? -15.285 -35.486 -117.794 1.00 108.06 555 GLN A N 1
ATOM 4327 C CA . GLN A 1 578 ? -15.339 -34.921 -119.142 1.00 120.21 555 GLN A CA 1
ATOM 4328 C C . GLN A 1 578 ? -15.557 -33.407 -119.103 1.00 106.92 555 GLN A C 1
ATOM 4329 O O . GLN A 1 578 ? -14.754 -32.674 -119.685 1.00 116.96 555 GLN A O 1
ATOM 4335 N N . GLU A 1 579 ? -16.634 -32.952 -118.411 1.00 104.25 556 GLU A N 1
ATOM 4336 C CA . GLU A 1 579 ? -17.039 -31.549 -118.228 1.00 91.95 556 GLU A CA 1
ATOM 4337 C C . GLU A 1 579 ? -15.876 -30.640 -117.805 1.00 102.05 556 GLU A C 1
ATOM 4338 O O . GLU A 1 579 ? -15.662 -29.596 -118.421 1.00 104.14 556 GLU A O 1
ATOM 4344 N N . LEU A 1 580 ? -15.147 -31.034 -116.738 1.00 100.20 557 LEU A N 1
ATOM 4345 C CA . LEU A 1 580 ? -14.027 -30.282 -116.173 1.00 95.70 557 LEU A CA 1
ATOM 4346 C C . LEU A 1 580 ? -12.789 -30.249 -117.061 1.00 112.55 557 LEU A C 1
ATOM 4347 O O . LEU A 1 580 ? -12.080 -29.237 -117.063 1.00 127.61 557 LEU A O 1
ATOM 4352 N N . LEU A 1 581 ? -12.521 -31.349 -117.804 1.00 111.32 558 LEU A N 1
ATOM 4353 C CA . LEU A 1 581 ? -11.376 -31.455 -118.719 1.00 106.86 558 LEU A CA 1
ATOM 4354 C C . LEU A 1 581 ? -11.630 -30.577 -119.958 1.00 114.40 558 LEU A C 1
ATOM 4355 O O . LEU A 1 581 ? -10.699 -29.991 -120.512 1.00 130.82 558 LEU A O 1
ATOM 4360 N N . ALA A 1 582 ? -12.907 -30.453 -120.344 1.00 113.59 559 ALA A N 1
ATOM 4361 C CA . ALA A 1 582 ? -13.357 -29.627 -121.455 1.00 115.80 559 ALA A CA 1
ATOM 4362 C C . ALA A 1 582 ? -13.345 -28.131 -121.066 1.00 118.75 559 ALA A C 1
ATOM 4363 O O . ALA A 1 582 ? -13.230 -27.280 -121.948 1.00 123.26 559 ALA A O 1
ATOM 4365 N N . LYS A 1 583 ? -13.451 -27.815 -119.755 1.00 118.26 560 LYS A N 1
ATOM 4366 C CA . LYS A 1 583 ? -13.463 -26.440 -119.234 1.00 118.20 560 LYS A CA 1
ATOM 4367 C C . LYS A 1 583 ? -12.112 -25.702 -119.337 1.00 118.24 560 LYS A C 1
ATOM 4368 O O . LYS A 1 583 ? -12.085 -24.479 -119.167 1.00 111.55 560 LYS A O 1
ATOM 4374 N N . HIS A 1 584 ? -11.001 -26.438 -119.613 1.00 117.78 561 HIS A N 1
ATOM 4375 C CA . HIS A 1 584 ? -9.628 -25.916 -119.767 1.00 129.11 561 HIS A CA 1
ATOM 4376 C C . HIS A 1 584 ? -9.080 -25.142 -118.525 1.00 128.79 561 HIS A C 1
ATOM 4377 O O . HIS A 1 584 ? -8.103 -24.390 -118.650 1.00 128.96 561 HIS A O 1
ATOM 4384 N N . GLY A 1 585 ? -9.694 -25.366 -117.354 1.00 126.80 562 GLY A N 1
ATOM 4385 C CA . GLY A 1 585 ? -9.332 -24.717 -116.097 1.00 114.54 562 GLY A CA 1
ATOM 4386 C C . GLY A 1 585 ? -8.393 -25.493 -115.198 1.00 116.06 562 GLY A C 1
ATOM 4387 O O . GLY A 1 585 ? -7.528 -26.228 -115.679 1.00 124.29 562 GLY A O 1
ATOM 4388 N N . ALA A 1 586 ? -8.565 -25.312 -113.871 1.00 113.54 563 ALA A N 1
ATOM 4389 C CA . ALA A 1 586 ? -7.791 -25.926 -112.782 1.00 112.41 563 ALA A CA 1
ATOM 4390 C C . ALA A 1 586 ? -7.648 -27.448 -112.877 1.00 113.20 563 ALA A C 1
ATOM 4391 O O . ALA A 1 586 ? -6.540 -27.958 -112.681 1.00 109.28 563 ALA A O 1
ATOM 4393 N N . TYR A 1 587 ? -8.765 -28.164 -113.165 1.00 111.00 564 TYR A N 1
ATOM 4394 C CA . TYR A 1 587 ? -8.787 -29.620 -113.301 1.00 106.25 564 TYR A CA 1
ATOM 4395 C C . TYR A 1 587 ? -7.992 -30.021 -114.544 1.00 114.56 564 TYR A C 1
ATOM 4396 O O . TYR A 1 587 ? -7.181 -30.951 -114.471 1.00 119.14 564 TYR A O 1
ATOM 4405 N N . TYR A 1 588 ? -8.198 -29.296 -115.673 1.00 114.09 565 TYR A N 1
ATOM 4406 C CA . TYR A 1 588 ? -7.482 -29.518 -116.937 1.00 115.70 565 TYR A CA 1
ATOM 4407 C C . TYR A 1 588 ? -5.971 -29.298 -116.732 1.00 114.47 565 TYR A C 1
ATOM 4408 O O . TYR A 1 588 ? -5.169 -30.042 -117.289 1.00 112.99 565 TYR A O 1
ATOM 4417 N N . GLN A 1 589 ? -5.606 -28.282 -115.921 1.00 111.17 566 GLN A N 1
ATOM 4418 C CA . GLN A 1 589 ? -4.234 -27.926 -115.570 1.00 127.32 566 GLN A CA 1
ATOM 4419 C C . GLN A 1 589 ? -3.631 -28.945 -114.592 1.00 122.44 566 GLN A C 1
ATOM 4420 O O . GLN A 1 589 ? -2.409 -29.109 -114.579 1.00 127.78 566 GLN A O 1
ATOM 4426 N N . LEU A 1 590 ? -4.482 -29.632 -113.783 1.00 118.81 567 LEU A N 1
ATOM 4427 C CA . LEU A 1 590 ? -4.062 -30.662 -112.818 1.00 119.13 567 LEU A CA 1
ATOM 4428 C C . LEU A 1 590 ? -3.663 -31.955 -113.548 1.00 131.10 567 LEU A C 1
ATOM 4429 O O . LEU A 1 590 ? -3.001 -32.825 -112.972 1.00 137.25 567 LEU A O 1
ATOM 4434 N N . HIS A 1 591 ? -4.068 -32.058 -114.828 1.00 128.40 568 HIS A N 1
ATOM 4435 C CA . HIS A 1 591 ? -3.776 -33.156 -115.744 1.00 138.53 568 HIS A CA 1
ATOM 4436 C C . HIS A 1 591 ? -2.457 -32.810 -116.501 1.00 149.00 568 HIS A C 1
ATOM 4437 O O . HIS A 1 591 ? -2.376 -32.944 -117.731 1.00 160.99 568 HIS A O 1
ATOM 4444 N N . GLN A 1 592 ? -1.430 -32.347 -115.744 1.00 144.08 569 GLN A N 1
ATOM 4445 C CA . GLN A 1 592 ? -0.130 -31.946 -116.274 1.00 136.06 569 GLN A CA 1
ATOM 4446 C C . GLN A 1 592 ? 0.749 -33.149 -116.570 1.00 126.86 569 GLN A C 1
ATOM 4447 O O . GLN A 1 592 ? 0.601 -33.762 -117.625 1.00 126.10 569 GLN A O 1
#

B-factor: mean 87.8, std 28.88, range [33.63, 205.2]

Sequence (569 aa):
MNQDFKVYLRLISYLKPYWGVALLVLIGFGMNSATEVSVAKLIKFIIDAIQNASRADLDWFPLLIILLVFFRGLGLFMGGYYTAVISRSLVFSIRQEVYAKLLRLPAQYYLDNSSGHITAKIMYNVEQLTAASSESLKTIVRDGMITLGLLGYLFYTNWRLTICIMVFLPVIGILVRKASKRMRKLSMQVQDTMGDVNHVVQESINGNAVVKSFAGEESEQERFYKSSEENLKRGLKMVIVQNLNSPVVQVVMACAMALIVWLALRPQILGNTTAGEFVAYITAAGLLSKPVKNLTDVNEKLQRGLAAAHSVFELLDLPEEQNSGELKPQLQGAIRFDHVVLNYADGTQQAIKDFSLDIRPGETVALVGRSGAGKTSLVNMLVRFQEVSSGQIYLDDLPIRDIELSSLRTQIAMVNQQVVLFNRTVRENIAYGQLHNASDEDVIAAAKAAYAHDFIMNLPNGYDTVLGAQGLNLSGGQRQRIAIARAILKNAPILILDEATSALDNESEHFIQQAFDEAMQDRTTIVIAHRLSTIENADRIVVMDRGQIVEQGTHQELLAKHGAYYQLHQ

Foldseek 3Di:
DCCLVVLVVVLVVLCPVVPVLVVLLLQLLLLLLVLLLVVLVVVLQVVCCVPVPPVVSVVCVVVVVCVSVVSNCVSLCSNLVSQLVSLVVSLVVLLVLLVVLVVQAFLVCPVVDDPLLSCLLSPVLSVLLSQLSSQLVSLCSNLVSNLVSLLVSLCVLPVPLSVLLVVLVVVLVVLLVVLLVVLLVLLLQLSNLNSQLSRLVRVCVVVVVCCVVVVCPVVSVVSNCVSVVSSVVSVVVNVCSLVVSLVVSLVSLVVSVVVSVVVCVPPPVPPAPNCSSVVSNVSSSVSSSVSVSSVSNSSSSNSNNSSSSVSSVVSSPDDGQDFAADQDQLVQKKKWWALFWFADPVGATLAGGDTDIRDGLFEEEEDEDDSLCQLVVVCVQLPSGDTPDTFMQRVNHTSRHHGNVSSNLQEFEQDQDQAAAQFFLQCRQCDDVSVVPDPVLLLVLCVLQVRQVVLCVPPVRRRRGADHRSVVDDDLNSLSSSSSSRVSSLHSEYEAANSCVRPDPVSCVSNLVSVVVSSPSHYYYHHDLPVVSNQPGQKYFYGHSNYTDDMGHNVVVCVVCDDSVVSVD

InterPro domains:
  IPR003439 ABC transporter-like, ATP-binding domain [PF00005] (352-501)
  IPR003439 ABC transporter-like, ATP-binding domain [PS50893] (335-570)
  IPR003593 AAA+ ATPase domain [SM00382] (360-547)
  IPR011527 ABC transporter type 1, transmembrane domain [PF00664] (27-292)
  IPR011527 ABC transporter type 1, transmembrane domain [PS50929] (23-304)
  IPR011917 ABC transporter, lipid A-core flippase, MsbA [TIGR02203] (8-573)
  IPR017871 ABC transporter-like, conserved site [PS00211] (473-487)
  IPR027417 P-loop containing nucleoside triphosphate hydrolase [G3DSA:3.40.50.300] (326-575)
  IPR027417 P-loop containing nucleoside triphosphate hydrolase [SSF52540] (327-570)
  IPR036640 ABC transporter type 1, transmembrane domain superfamily [G3DSA:1.20.1560.10] (1-323)
  IPR036640 ABC transporter type 1, transmembrane domain superfamily [SSF90123] (10-321)
  IPR039421 Type 1 protein exporter [PTHR43394] (7-571)

Organism: Acinetobacter baumannii (NCBI:txid470)

Nearest PDB structures (foldseek):
  9csi-assembly1_A  TM=1.002E+00  e=3.058E-82  Acinetobacter baumannii
  7met-assembly1_A  TM=6.325E-01  e=8.904E-57  Acinetobacter baumannii
  8vsi-assembly1_B  TM=8.676E-01  e=2.223E-30  Escherichia coli
  9g2t-assembly1_B  TM=8.719E-01  e=7.424E-29  Mycolicibacterium thermoresistibile ATCC 19527
  9fw3-assembly1_B  TM=8.787E-01  e=1.372E-28  Mycolicibacterium thermoresistibile ATCC 19527

Solvent-accessible surface area: 29674 Å² total; per-residue (Å²): 196,99,92,44,120,112,13,87,96,84,35,84,86,44,30,139,112,35,119,47,40,20,93,52,8,87,89,0,2,25,47,4,10,48,8,31,23,35,29,0,116,29,55,47,72,39,34,35,7,119,85,108,89,38,197,76,65,41,100,150,52,80,87,44,80,118,66,36,87,114,103,56,35,81,0,64,135,42,0,12,107,60,0,25,49,7,5,132,40,15,4,128,52,0,54,88,68,1,117,46,11,15,117,107,7,42,35,40,24,96,141,100,45,29,70,0,55,15,42,4,63,18,107,47,7,0,89,38,8,11,54,8,38,3,67,6,58,55,20,75,27,65,6,16,49,11,25,129,24,0,40,38,19,5,54,196,44,53,142,168,15,1,95,32,41,81,108,36,76,79,58,33,39,96,48,37,173,157,10,22,144,151,0,34,136,11,1,64,56,10,17,89,18,47,5,57,15,31,53,14,61,61,99,29,108,125,21,71,69,94,26,141,89,158,74,15,71,149,59,46,122,104,132,89,141,125,24,39,74,60,30,109,110,49,14,99,110,0,65,105,32,10,105,114,14,4,64,67,0,40,96,24,35,53,69,6,53,61,85,2,35,195,64,26,92,138,126,171,60,168,75,56,41,74,34,0,70,56,46,0,12,55,36,0,18,42,35,25,27,120,11,21,78,46,45,6,54,10,14,24,96,43,9,70,9,12,0,0,1,51,12,1,8,109,4,18,87,57,108,44,32,120,81,89,51,70,151,42,70,0,129,14,0,18,1,80,6,56,98,0,21,0,62,50,88,116,58,76,84,21,0,73,91,1,45,10,50,2,130,58,19,29,26,0,0,1,4,22,166,117,64,1,11,31,44,11,3,1,27,1,1,5,8,77,30,55,12,39,79,31,32,0,59,0,30,97,51,45,2,93,67,0,44,10,68,15,0,60,59,38,3,0,25,2,54,76,130,18,87,6,72,107,92,29,0,65,85,1,0,14,84,34,76,21,137,123,27,56,74,131,55,4,42,59,4,0,113,32,0,69,0,37,100,22,0,107,132,29,125,93,8,7,77,11,95,0,24,86,66,0,128,84,9,63,45,11,40,32,5,23,0,3,0,0,44,6,41,31,45,100,4,30,0,9,0,8,1,23,5,14,59,48,7,74,130,112,2,18,124,60,2,41,87,24,24,92,119,16,62,130,100,20,0,9,4,17,3,7,110,68,50,80,17,0,24,118,6,57,36,0,0,6,2,31,166,0,89,49,75,30,75,8,55,53,144,86,0,46,78,105,122,19,32,0,92,114,70,82,203

Radius of gyration: 35.41 Å; Cα contacts (8 Å, |Δi|>4): 863; chains: 1; bounding box: 53×48×121 Å